Protein AF-0000000081778934 (afdb_homodimer)

Nearest PDB structures (foldseek):
  2a2m-assembly1_A  TM=8.795E-01  e=1.370E-12  Bacteroides thetaiotaomicron VPI-5482
  2qcx-assembly1_B  TM=8.584E-01  e=4.019E-07  Bacillus subtilis
  2gm7-assembly1_C  TM=8.049E-01  e=5.852E-07  Pyrobaculum aerophilum str. IM2
  1rtw-assembly1_D  TM=8.049E-01  e=3.652E-05  Pyrococcus furiosus DSM 3638
  1we1-assembly4_D  TM=6.202E-01  e=5.065E-03  Synechocystis sp. PCC 6803

pLDDT: mean 89.38, std 15.48, range [19.64, 98.81]

Secondary structure (DSSP, 8-state):
-------TT----TTSHHHHHHHS-HHHHHHHHHTPSPPPEEEE-GGG-EEEE-HHHHHHHTTHHHHHHHHTSHHHHHHHHT---HHHHHHHHHHHHHHHHHHHHHHHHHHHH--SHHHHHHHHHHHHHHHHHHHHHHHHTTBS-GGGB---HHHHHHHHHHHHHHHHS-HHHHHHHHTHHHHHHHHHHHHTGGG--TT-TTHHHHHHTTT-THHHHHHHHHHTTTTT--HHHHHHHHHHHHHHHHHHHHHTTT---/-------TT----TTSHHHHHHHS-HHHHHHHHHTPSPPPEEEE-GGG-EEEE-HHHHHHHTTHHHHHHHHTSHHHHHHHHT---HHHHHHHHHHHHHHHHHHHHHHHHHHHH--SHHHHHHHHHHHHHHHHHHHHHHHHTTBS-GGGB---HHHHHHHHHHHHHHHHS-HHHHHHHHTHHHHHHHHHHHHTGGG--TT-TTHHHHHHTTT--SHHHHHHHHHTTTTT--HHHHHHHHHHHHHHHHHHHHHTTT---

Sequence (514 aa):
MSVWQKGLKNIRSPRSTAAMLEHLPQTVIDRLAAKHPAKLTKVPVADGRYEEKELSEWLWESSQVQAQLALHTKFIQGIKSGLLDPTDYGGYTVQDAVYCSNATTYYGIAEDKSQDEIMKAFIQSRVKSYTSYTKVMFKQWHIRDPSGVAMGAAAASYSAFEKGVAENCEPIYLLIAMLPCEKLWEWLAEQIQSGISETNVYSFWITDNLGGSSKLAHFIDAYADEYGVDLQKAKDIYHGAMQGEVNFFASATAEVPMSVWQKGLKNIRSPRSTAAMLEHLPQTVIDRLAAKHPAKLTKVPVADGRYEEKELSEWLWESSQVQAQLALHTKFIQGIKSGLLDPTDYGGYTVQDAVYCSNATTYYGIAEDKSQDEIMKAFIQSRVKSYTSYTKVMFKQWHIRDPSGVAMGAAAASYSAFEKGVAENCEPIYLLIAMLPCEKLWEWLAEQIQSGISETNVYSFWITDNLGGSSKLAHFIDAYADEYGVDLQKAKDIYHGAMQGEVNFFASATAEVP

Structure (mmCIF, N/CA/C/O backbone):
data_AF-0000000081778934-model_v1
#
loop_
_entity.id
_entity.type
_entity.pdbx_description
1 polymer 'Uncharacterized protein LOC110980809'
#
loop_
_atom_site.group_PDB
_atom_site.id
_atom_site.type_symbol
_atom_site.label_atom_id
_atom_site.label_alt_id
_atom_site.label_comp_id
_atom_site.label_asym_id
_atom_site.label_entity_id
_atom_site.label_seq_id
_atom_site.pdbx_PDB_ins_code
_atom_site.Cartn_x
_atom_site.Cartn_y
_atom_site.Cartn_z
_atom_site.occupancy
_atom_site.B_iso_or_equiv
_atom_site.auth_seq_id
_atom_site.auth_comp_id
_atom_site.auth_asym_id
_atom_site.auth_atom_id
_atom_site.pdbx_PDB_model_num
ATOM 1 N N . MET A 1 1 ? 27.141 -12.883 14.734 1 19.64 1 MET A N 1
ATOM 2 C CA . MET A 1 1 ? 26.328 -13.164 13.562 1 19.64 1 MET A CA 1
ATOM 3 C C . MET A 1 1 ? 24.875 -12.734 13.797 1 19.64 1 MET A C 1
ATOM 5 O O . MET A 1 1 ? 24.234 -13.211 14.734 1 19.64 1 MET A O 1
ATOM 9 N N . SER A 1 2 ? 24.562 -11.461 13.641 1 20.67 2 SER A N 1
ATOM 10 C CA . SER A 1 2 ? 23.422 -10.68 14.117 1 20.67 2 SER A CA 1
ATOM 11 C C . SER A 1 2 ? 22.109 -11.211 13.562 1 20.67 2 SER A C 1
ATOM 13 O O . SER A 1 2 ? 21.953 -11.359 12.344 1 20.67 2 SER A O 1
ATOM 15 N N . VAL A 1 3 ? 21.578 -12.164 14.281 1 23.47 3 VAL A N 1
ATOM 16 C CA . VAL A 1 3 ? 20.266 -12.773 14.055 1 23.47 3 VAL A CA 1
ATOM 17 C C . VAL A 1 3 ? 19.25 -11.695 13.672 1 23.47 3 VAL A C 1
ATOM 19 O O . VAL A 1 3 ? 18.984 -10.773 14.445 1 23.47 3 VAL A O 1
ATOM 22 N N . TRP A 1 4 ? 19.219 -11.281 12.43 1 27.34 4 TRP A N 1
ATOM 23 C CA . TRP A 1 4 ? 18.188 -10.422 11.859 1 27.34 4 TRP A CA 1
ATOM 24 C C . TRP A 1 4 ? 16.828 -10.727 12.492 1 27.34 4 TRP A C 1
ATOM 26 O O . TRP A 1 4 ? 16.422 -11.883 12.562 1 27.34 4 TRP A O 1
ATOM 36 N N . GLN A 1 5 ? 16.562 -10.125 13.594 1 28.59 5 GLN A N 1
ATOM 37 C CA . GLN A 1 5 ? 15.312 -10.266 14.336 1 28.59 5 GLN A CA 1
ATOM 38 C C . GLN A 1 5 ? 14.164 -10.641 13.414 1 28.59 5 GLN A C 1
ATOM 40 O O . GLN A 1 5 ? 13.945 -10 12.383 1 28.59 5 GLN A O 1
ATOM 45 N N . LYS A 1 6 ? 13.883 -11.812 13.367 1 32.91 6 LYS A N 1
ATOM 46 C CA . LYS A 1 6 ? 12.789 -12.547 12.734 1 32.91 6 LYS A CA 1
ATOM 47 C C . LYS A 1 6 ? 11.484 -11.766 12.812 1 32.91 6 LYS A C 1
ATOM 49 O O . LYS A 1 6 ? 10.625 -12.062 13.648 1 32.91 6 LYS A O 1
ATOM 54 N N . GLY A 1 7 ? 11.445 -10.398 12.773 1 33.25 7 GLY A N 1
ATOM 55 C CA . GLY A 1 7 ? 10.133 -9.766 12.852 1 33.25 7 GLY A CA 1
ATOM 56 C C . GLY A 1 7 ? 9.102 -10.422 11.961 1 33.25 7 GLY A C 1
ATOM 57 O O . GLY A 1 7 ? 9.422 -11.344 11.195 1 33.25 7 GLY A O 1
ATOM 58 N N . LEU A 1 8 ? 7.781 -10.078 12.047 1 39.47 8 LEU A N 1
ATOM 59 C CA . LEU A 1 8 ? 6.602 -10.438 11.266 1 39.47 8 LEU A CA 1
ATOM 60 C C . LEU A 1 8 ? 6.93 -10.492 9.781 1 39.47 8 LEU A C 1
ATOM 62 O O . LEU A 1 8 ? 6.055 -10.781 8.961 1 39.47 8 LEU A O 1
ATOM 66 N N . LYS A 1 9 ? 8.141 -10.188 9.453 1 43.22 9 LYS A N 1
ATOM 67 C CA . LYS A 1 9 ? 8.578 -10.016 8.07 1 43.22 9 LYS A CA 1
ATOM 68 C C . LYS A 1 9 ? 8.812 -11.359 7.395 1 43.22 9 LYS A C 1
ATOM 70 O O . LYS A 1 9 ? 9.055 -11.422 6.188 1 43.22 9 LYS A O 1
ATOM 75 N N . ASN A 1 10 ? 9.047 -12.406 8.25 1 41.72 10 ASN A N 1
ATOM 76 C CA . ASN A 1 10 ? 9.266 -13.633 7.48 1 41.72 10 ASN A CA 1
ATOM 77 C C . ASN A 1 10 ? 7.949 -14.219 6.98 1 41.72 10 ASN A C 1
ATOM 79 O O . ASN A 1 10 ? 7.461 -15.211 7.516 1 41.72 10 ASN A O 1
ATOM 83 N N . ILE A 1 11 ? 7.023 -13.352 6.48 1 50.69 11 ILE A N 1
ATOM 84 C CA . ILE A 1 11 ? 5.789 -13.883 5.914 1 50.69 11 ILE A CA 1
ATOM 85 C C . ILE A 1 11 ? 6.113 -14.766 4.707 1 50.69 11 ILE A C 1
ATOM 87 O O . ILE A 1 11 ? 6.695 -14.297 3.729 1 50.69 11 ILE A O 1
ATOM 91 N N . ARG A 1 12 ? 6.047 -16.047 5 1 55.88 12 ARG A N 1
ATOM 92 C CA . ARG A 1 12 ? 6.309 -16.953 3.895 1 55.88 12 ARG A CA 1
ATOM 93 C C . ARG A 1 12 ? 5.188 -16.922 2.865 1 55.88 12 ARG A C 1
ATOM 95 O O . ARG A 1 12 ? 4.02 -17.141 3.197 1 55.88 12 ARG A O 1
ATOM 102 N N . SER A 1 13 ? 5.531 -16.391 1.753 1 68.56 13 SER A N 1
ATOM 103 C CA . SER A 1 13 ? 4.617 -16.438 0.618 1 68.56 13 SER A CA 1
ATOM 104 C C . SER A 1 13 ? 4.012 -17.828 0.462 1 68.56 13 SER A C 1
ATOM 106 O O . SER A 1 13 ? 4.703 -18.844 0.637 1 68.56 13 SER A O 1
ATOM 108 N N . PRO A 1 14 ? 2.617 -17.906 0.569 1 70.69 14 PRO A N 1
ATOM 109 C CA . PRO A 1 14 ? 2.035 -19.219 0.3 1 70.69 14 PRO A CA 1
ATOM 110 C C . PRO A 1 14 ? 2.625 -19.891 -0.941 1 70.69 14 PRO A C 1
ATOM 112 O O . PRO A 1 14 ? 2.416 -21.078 -1.166 1 70.69 14 PRO A O 1
ATOM 115 N N . ARG A 1 15 ? 3.451 -19.078 -1.576 1 67.56 15 ARG A N 1
ATOM 116 C CA . ARG A 1 15 ? 4.109 -19.516 -2.803 1 67.56 15 ARG A CA 1
ATOM 117 C C . ARG A 1 15 ? 5.426 -20.219 -2.494 1 67.56 15 ARG A C 1
ATOM 119 O O . ARG A 1 15 ? 6.008 -20.875 -3.365 1 67.56 15 ARG A O 1
ATOM 126 N N . SER A 1 16 ? 5.719 -20.141 -1.111 1 67.31 16 SER A N 1
ATOM 127 C CA . SER A 1 16 ? 6.98 -20.75 -0.708 1 67.31 16 SER A CA 1
ATOM 128 C C . SER A 1 16 ? 6.785 -22.203 -0.308 1 67.31 16 SER A C 1
ATOM 130 O O . SER A 1 16 ? 5.715 -22.578 0.172 1 67.31 16 SER A O 1
ATOM 132 N N . THR A 1 17 ? 7.82 -22.969 -0.478 1 62.84 17 THR A N 1
ATOM 133 C CA . THR A 1 17 ? 7.809 -24.375 -0.1 1 62.84 17 THR A CA 1
ATOM 134 C C . THR A 1 17 ? 7.562 -24.531 1.397 1 62.84 17 THR A C 1
ATOM 136 O O . THR A 1 17 ? 6.812 -25.422 1.819 1 62.84 17 THR A O 1
ATOM 139 N N . ALA A 1 18 ? 8.125 -23.594 2.121 1 63.56 18 ALA A N 1
ATOM 140 C CA . ALA A 1 18 ? 8.008 -23.688 3.574 1 63.56 18 ALA A CA 1
ATOM 141 C C . ALA A 1 18 ? 6.559 -23.516 4.023 1 63.56 18 ALA A C 1
ATOM 143 O O . ALA A 1 18 ? 6.074 -24.25 4.879 1 63.56 18 ALA A O 1
ATOM 144 N N . ALA A 1 19 ? 5.832 -22.688 3.428 1 66.88 19 ALA A N 1
ATOM 145 C CA . ALA A 1 19 ? 4.441 -22.438 3.801 1 66.88 19 ALA A CA 1
ATOM 146 C C . ALA A 1 19 ? 3.549 -23.609 3.438 1 66.88 19 ALA A C 1
ATOM 148 O O . ALA A 1 19 ? 2.643 -23.969 4.191 1 66.88 19 ALA A O 1
ATOM 149 N N . MET A 1 20 ? 3.861 -24.203 2.312 1 66.31 20 MET A N 1
ATOM 150 C CA . MET A 1 20 ? 3.062 -25.328 1.854 1 66.31 20 MET A CA 1
ATOM 151 C C . MET A 1 20 ? 3.279 -26.547 2.75 1 66.31 20 MET A C 1
ATOM 153 O O . MET A 1 20 ? 2.326 -27.25 3.1 1 66.31 20 MET A O 1
ATOM 157 N N . LEU A 1 21 ? 4.465 -26.766 3.119 1 67 21 LEU A N 1
ATOM 158 C CA . LEU A 1 21 ? 4.789 -27.938 3.92 1 67 21 LEU A C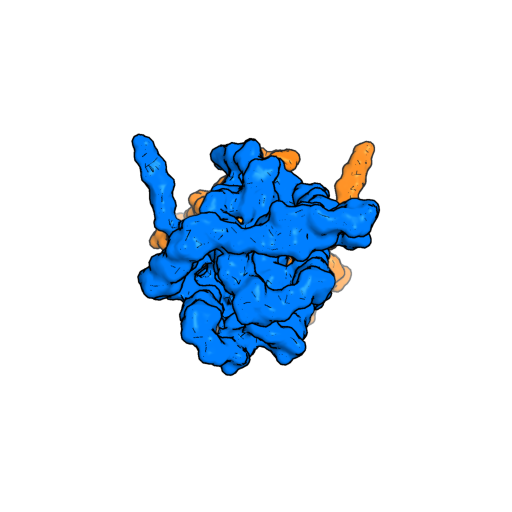A 1
ATOM 159 C C . LEU A 1 21 ? 4.18 -27.844 5.312 1 67 21 LEU A C 1
ATOM 161 O O . LEU A 1 21 ? 3.805 -28.844 5.91 1 67 21 LEU A O 1
ATOM 165 N N . GLU A 1 22 ? 4.105 -26.688 5.707 1 73.44 22 GLU A N 1
ATOM 166 C CA . GLU A 1 22 ? 3.602 -26.469 7.059 1 73.44 22 GLU A CA 1
ATOM 167 C C . GLU A 1 22 ? 2.191 -27.016 7.227 1 73.44 22 GLU A C 1
ATOM 169 O O . GLU A 1 22 ? 1.841 -27.531 8.289 1 73.44 22 GLU A O 1
ATOM 174 N N . HIS A 1 23 ? 1.445 -27.188 6.145 1 77.25 23 HIS A N 1
ATOM 175 C CA . HIS A 1 23 ? 0.037 -27.531 6.293 1 77.25 23 HIS A CA 1
ATOM 176 C C . HIS A 1 23 ? -0.268 -28.875 5.637 1 77.25 23 HIS A C 1
ATOM 178 O O . HIS A 1 23 ? -1.392 -29.375 5.73 1 77.25 23 HIS A O 1
ATOM 184 N N . LEU A 1 24 ? 0.723 -29.469 5.047 1 83.06 24 LEU A N 1
ATOM 185 C CA . LEU A 1 24 ? 0.505 -30.734 4.359 1 83.06 24 LEU A CA 1
ATOM 186 C C . LEU A 1 24 ? 0.548 -31.891 5.34 1 83.06 24 LEU A C 1
ATOM 188 O O . LEU A 1 24 ? 1.504 -32.031 6.109 1 83.06 24 LEU A O 1
ATOM 192 N N . PRO A 1 25 ? -0.487 -32.75 5.316 1 85.88 25 PRO A N 1
ATOM 193 C CA . PRO A 1 25 ? -0.417 -33.938 6.168 1 85.88 25 PRO A CA 1
ATOM 194 C C . PRO A 1 25 ? 0.765 -34.844 5.824 1 85.88 25 PRO A C 1
ATOM 196 O O . PRO A 1 25 ? 1.116 -35 4.648 1 85.88 25 PRO A O 1
ATOM 199 N N . GLN A 1 26 ? 1.273 -35.5 6.828 1 87.62 26 GLN A N 1
ATOM 200 C CA . GLN A 1 26 ? 2.432 -36.375 6.652 1 87.62 26 GLN A CA 1
ATOM 201 C C . GLN A 1 26 ? 2.133 -37.5 5.664 1 87.62 26 GLN A C 1
ATOM 203 O O . GLN A 1 26 ? 3.01 -37.906 4.902 1 87.62 26 GLN A O 1
ATOM 208 N N . THR A 1 27 ? 0.938 -37.938 5.621 1 87.12 27 THR A N 1
ATOM 209 C CA . THR A 1 27 ? 0.551 -39 4.707 1 87.12 27 THR A CA 1
ATOM 210 C C . THR A 1 27 ? 0.722 -38.562 3.256 1 87.12 27 THR A C 1
ATOM 212 O O . THR A 1 27 ? 1.157 -39.344 2.41 1 87.12 27 THR A O 1
ATOM 215 N N . VAL A 1 28 ? 0.347 -37.344 2.996 1 86.44 28 VAL A N 1
ATOM 216 C CA . VAL A 1 28 ? 0.487 -36.812 1.646 1 86.44 28 VAL A CA 1
ATOM 217 C C . VAL A 1 28 ? 1.967 -36.625 1.311 1 86.44 28 VAL A C 1
ATOM 219 O O . VAL A 1 28 ? 2.406 -36.969 0.212 1 86.44 28 VAL A O 1
ATOM 222 N N . ILE A 1 29 ? 2.709 -36.125 2.277 1 84.56 29 ILE A N 1
ATOM 223 C CA . ILE A 1 29 ? 4.145 -35.938 2.098 1 84.56 29 ILE A CA 1
ATOM 224 C C . ILE A 1 29 ? 4.793 -37.281 1.768 1 84.56 29 ILE A C 1
ATOM 226 O O . ILE A 1 29 ? 5.566 -37.375 0.812 1 84.56 29 ILE A O 1
ATOM 230 N N . ASP A 1 30 ? 4.418 -38.281 2.467 1 87.38 30 ASP A N 1
ATOM 231 C CA . ASP A 1 30 ? 4.977 -39.594 2.277 1 87.38 30 ASP A CA 1
ATOM 232 C C . ASP A 1 30 ? 4.594 -40.156 0.911 1 87.38 30 ASP A C 1
ATOM 234 O O . ASP A 1 30 ? 5.422 -40.781 0.231 1 87.38 30 ASP A O 1
ATOM 238 N N . ARG A 1 31 ? 3.42 -39.969 0.539 1 85.12 31 ARG A N 1
ATOM 239 C CA . ARG A 1 31 ? 2.957 -40.5 -0.745 1 85.12 31 ARG A CA 1
ATOM 240 C C . ARG A 1 31 ? 3.658 -39.781 -1.903 1 85.12 31 ARG A C 1
ATOM 242 O O . ARG A 1 31 ? 4.004 -40.406 -2.902 1 85.12 31 ARG A O 1
ATOM 249 N N . LEU A 1 32 ? 3.809 -38.5 -1.735 1 83.81 32 LEU A N 1
ATOM 250 C CA . LEU A 1 32 ? 4.523 -37.75 -2.764 1 83.81 32 LEU A CA 1
ATOM 251 C C . LEU A 1 32 ? 5.977 -38.219 -2.855 1 83.81 32 LEU A C 1
ATOM 253 O O . LEU A 1 32 ? 6.523 -38.344 -3.953 1 83.81 32 LEU A O 1
ATOM 257 N N . ALA A 1 33 ? 6.562 -38.406 -1.706 1 82.44 33 ALA A N 1
ATOM 258 C CA . ALA A 1 33 ? 7.941 -38.906 -1.673 1 82.44 33 ALA A CA 1
ATOM 259 C C . ALA A 1 33 ? 8.055 -40.25 -2.34 1 82.44 33 ALA A C 1
ATOM 261 O O . ALA A 1 33 ? 9.023 -40.531 -3.055 1 82.44 33 ALA A O 1
ATOM 262 N N . ALA A 1 34 ? 7.047 -41.062 -2.166 1 83.06 34 ALA A N 1
ATOM 263 C CA . ALA A 1 34 ? 7.047 -42.406 -2.719 1 83.06 34 ALA A CA 1
ATOM 264 C C . ALA A 1 34 ? 6.902 -42.375 -4.238 1 83.06 34 ALA A C 1
ATOM 266 O O . ALA A 1 34 ? 7.293 -43.312 -4.926 1 83.06 34 ALA A O 1
ATOM 267 N N . LYS A 1 35 ? 6.414 -41.406 -4.676 1 81.88 35 LYS A N 1
ATOM 268 C CA . LYS A 1 35 ? 6.195 -41.281 -6.113 1 81.88 35 LYS A CA 1
ATOM 269 C C . LYS A 1 35 ? 7.367 -40.594 -6.793 1 81.88 35 LYS A C 1
ATOM 271 O O . LYS A 1 35 ? 7.336 -40.344 -8 1 81.88 35 LYS A O 1
ATOM 276 N N . HIS A 1 36 ? 8.422 -40.344 -5.961 1 78.06 36 HIS A N 1
ATOM 277 C CA . HIS A 1 36 ? 9.594 -39.688 -6.535 1 78.06 36 HIS A CA 1
ATOM 278 C C . HIS A 1 36 ? 10.656 -40.719 -6.926 1 78.06 36 HIS A C 1
ATOM 280 O O . HIS A 1 36 ? 10.977 -41.625 -6.145 1 78.06 36 HIS A O 1
ATOM 286 N N . PRO A 1 37 ? 11.188 -40.688 -8.227 1 78.31 37 PRO A N 1
ATOM 287 C CA . PRO A 1 37 ? 10.93 -39.625 -9.227 1 78.31 37 PRO A CA 1
ATOM 288 C C . PRO A 1 37 ? 9.578 -39.812 -9.93 1 78.31 37 PRO A C 1
ATOM 290 O O . PRO A 1 37 ? 9.062 -40.938 -10.008 1 78.31 37 PRO A O 1
ATOM 293 N N . ALA A 1 38 ? 9.008 -38.75 -10.312 1 75.5 38 ALA A N 1
ATOM 294 C CA . ALA A 1 38 ? 7.672 -38.75 -10.906 1 75.5 38 ALA A CA 1
ATOM 295 C C . ALA A 1 38 ? 7.676 -39.438 -12.258 1 75.5 38 ALA A C 1
ATOM 297 O O . ALA A 1 38 ? 8.719 -39.562 -12.906 1 75.5 38 ALA A O 1
ATOM 298 N N . LYS A 1 39 ? 6.516 -40.031 -12.523 1 77.81 39 LYS A N 1
ATOM 299 C CA . LYS A 1 39 ? 6.32 -40.656 -13.828 1 77.81 39 LYS A CA 1
ATOM 300 C C . LYS A 1 39 ? 6.457 -39.625 -14.953 1 77.81 39 LYS A C 1
ATOM 302 O O . LYS A 1 39 ? 5.953 -38.5 -14.836 1 77.81 39 LYS A O 1
ATOM 307 N N . LEU A 1 40 ? 7.207 -39.969 -15.914 1 86.25 40 LEU A N 1
ATOM 308 C CA . LEU A 1 40 ? 7.379 -39.125 -17.078 1 86.25 40 LEU A CA 1
ATOM 309 C C . LEU A 1 40 ? 6.16 -39.188 -17.984 1 86.25 40 LEU A C 1
ATOM 311 O O . LEU A 1 40 ? 5.508 -40.219 -18.078 1 86.25 40 LEU A O 1
ATOM 315 N N . THR A 1 41 ? 5.809 -38.125 -18.547 1 88.69 41 THR A N 1
ATOM 316 C CA . THR A 1 41 ? 4.688 -38 -19.469 1 88.69 41 THR A CA 1
ATOM 317 C C . THR A 1 41 ? 5.184 -37.875 -20.906 1 88.69 41 THR A C 1
ATOM 319 O O . THR A 1 41 ? 6.18 -37.188 -21.156 1 88.69 41 THR A O 1
ATOM 322 N N . LYS A 1 42 ? 4.586 -38.688 -21.766 1 91.06 42 LYS A N 1
ATOM 323 C CA . LYS A 1 42 ? 4.883 -38.5 -23.188 1 91.06 42 LYS A CA 1
ATOM 324 C C . LYS A 1 42 ? 4.277 -37.188 -23.703 1 91.06 42 LYS A C 1
ATOM 326 O O . LYS A 1 42 ? 3.059 -37.094 -23.828 1 91.06 42 LYS A O 1
ATOM 331 N N . VAL A 1 43 ? 5.152 -36.219 -23.953 1 92.19 43 VAL A N 1
ATOM 332 C CA . VAL A 1 43 ? 4.672 -34.875 -24.344 1 92.19 43 VAL A CA 1
ATOM 333 C C . VAL A 1 43 ? 5.102 -34.562 -25.781 1 92.19 43 VAL A C 1
ATOM 335 O O . VAL A 1 43 ? 6.168 -35 -26.219 1 92.19 43 VAL A O 1
ATOM 338 N N . PRO A 1 44 ? 4.254 -33.875 -26.5 1 90.88 44 PRO A N 1
ATOM 339 C CA . PRO A 1 44 ? 4.645 -33.469 -27.859 1 90.88 44 PRO A CA 1
ATOM 340 C C . PRO A 1 44 ? 5.727 -32.406 -27.859 1 90.88 44 PRO A C 1
ATOM 342 O O . PRO A 1 44 ? 5.707 -31.5 -27.031 1 90.88 44 PRO A O 1
ATOM 345 N N . VAL A 1 45 ? 6.684 -32.562 -28.719 1 85.5 45 VAL A N 1
ATOM 346 C CA . VAL A 1 45 ? 7.719 -31.562 -28.906 1 85.5 45 VAL A CA 1
ATOM 347 C C . VAL A 1 45 ? 7.727 -31.109 -30.359 1 85.5 45 VAL A C 1
ATOM 349 O O . VAL A 1 45 ? 6.789 -31.375 -31.109 1 85.5 45 VAL A O 1
ATOM 352 N N . ALA A 1 46 ? 8.711 -30.328 -30.75 1 83 46 ALA A N 1
ATOM 353 C CA . ALA A 1 46 ? 8.75 -29.781 -32.125 1 83 46 ALA A CA 1
ATOM 354 C C . ALA A 1 46 ? 8.797 -30.891 -33.156 1 83 46 ALA A C 1
ATOM 356 O O . ALA A 1 46 ? 9.258 -32 -32.844 1 83 46 ALA A O 1
ATOM 357 N N . ASP A 1 47 ? 8.273 -30.688 -34.375 1 83.81 47 ASP A N 1
ATOM 358 C CA . ASP A 1 47 ? 8.383 -31.5 -35.594 1 83.81 47 ASP A CA 1
ATOM 359 C C . ASP A 1 47 ? 7.594 -32.781 -35.438 1 83.81 47 ASP A C 1
ATOM 361 O O . ASP A 1 47 ? 7.988 -33.844 -36 1 83.81 47 ASP A O 1
ATOM 365 N N . GLY A 1 48 ? 6.621 -32.781 -34.531 1 82.19 48 GLY A N 1
ATOM 366 C CA . GLY A 1 48 ? 5.742 -33.938 -34.406 1 82.19 48 GLY A CA 1
ATOM 367 C C . GLY A 1 48 ? 6.332 -35.031 -33.562 1 82.19 48 GLY A C 1
ATOM 368 O O . GLY A 1 48 ? 5.781 -36.156 -33.5 1 82.19 48 GLY A O 1
ATOM 369 N N . ARG A 1 49 ? 7.441 -34.719 -32.938 1 87.94 49 ARG A N 1
ATOM 370 C CA . ARG A 1 49 ? 8.086 -35.719 -32.094 1 87.94 49 ARG A CA 1
ATOM 371 C C . ARG A 1 49 ? 7.547 -35.656 -30.656 1 87.94 49 ARG A C 1
ATOM 373 O O . ARG A 1 49 ? 6.871 -34.688 -30.297 1 87.94 49 ARG A O 1
ATOM 380 N N . TYR A 1 50 ? 7.684 -36.781 -29.922 1 91.69 50 TYR A N 1
ATOM 381 C CA . TYR A 1 50 ? 7.309 -36.875 -28.5 1 91.69 50 TYR A CA 1
ATOM 382 C C . TYR A 1 50 ? 8.523 -37.156 -27.641 1 91.69 50 TYR A C 1
ATOM 384 O O . TYR A 1 50 ? 9.492 -37.781 -28.094 1 91.69 50 TYR A O 1
ATOM 392 N N . GLU A 1 51 ? 8.562 -36.656 -26.484 1 91 51 GLU A N 1
ATOM 393 C CA . GLU A 1 51 ? 9.594 -36.906 -25.484 1 91 51 GLU A CA 1
ATOM 394 C C . GLU A 1 51 ? 8.984 -37.219 -24.1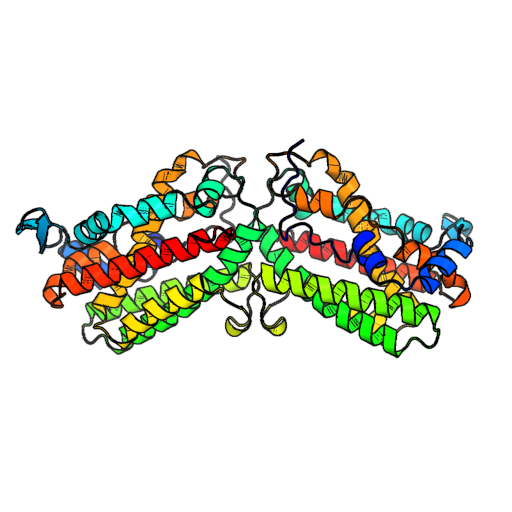25 1 91 51 GLU A C 1
ATOM 396 O O . GLU A 1 51 ? 7.844 -36.812 -23.844 1 91 51 GLU A O 1
ATOM 401 N N . GLU A 1 52 ? 9.742 -37.969 -23.422 1 91.5 52 GLU A N 1
ATOM 402 C CA . GLU A 1 52 ? 9.328 -38.219 -22.047 1 91.5 52 GLU A CA 1
ATOM 403 C C . GLU A 1 52 ? 9.891 -37.188 -21.094 1 91.5 52 GLU A C 1
ATOM 405 O O . GLU A 1 52 ? 11.109 -37 -21.016 1 91.5 52 GLU A O 1
ATOM 410 N N . LYS A 1 53 ? 8.977 -36.5 -20.438 1 92.06 53 LYS A N 1
ATOM 411 C CA . LYS A 1 53 ? 9.336 -35.406 -19.516 1 92.06 53 LYS A CA 1
ATOM 412 C C . LYS A 1 53 ? 8.305 -35.281 -18.406 1 92.06 53 LYS A C 1
ATOM 414 O O . LYS A 1 53 ? 7.164 -35.719 -18.562 1 92.06 53 LYS A O 1
ATOM 419 N N . GLU A 1 54 ? 8.789 -34.688 -17.328 1 92.56 54 GLU A N 1
ATOM 420 C CA . GLU A 1 54 ? 7.801 -34.281 -16.344 1 92.56 54 GLU A CA 1
ATOM 421 C C . GLU A 1 54 ? 6.824 -33.25 -16.906 1 92.56 54 GLU A C 1
ATOM 423 O O . GLU A 1 54 ? 7.23 -32.344 -17.625 1 92.56 54 GLU A O 1
ATOM 428 N N . LEU A 1 55 ? 5.551 -33.438 -16.609 1 94.81 55 LEU A N 1
ATOM 429 C CA . LEU A 1 55 ? 4.535 -32.562 -17.156 1 94.81 55 LEU A CA 1
ATOM 430 C C . LEU A 1 55 ? 4.828 -31.109 -16.766 1 94.81 55 LEU A C 1
ATOM 432 O O . LEU A 1 55 ? 4.75 -30.203 -17.609 1 94.81 55 LEU A O 1
ATOM 436 N N . SER A 1 56 ? 5.188 -30.859 -15.469 1 94.94 56 SER A N 1
ATOM 437 C CA . SER A 1 56 ? 5.457 -29.516 -14.984 1 94.94 56 SER A CA 1
ATOM 438 C C . SER A 1 56 ? 6.621 -28.875 -15.742 1 94.94 56 SER A C 1
ATOM 440 O O . SER A 1 56 ? 6.602 -27.688 -16.031 1 94.94 56 SER A O 1
ATOM 442 N N . GLU A 1 57 ? 7.633 -29.641 -16.062 1 93.94 57 GLU A N 1
ATOM 443 C CA . GLU A 1 57 ? 8.773 -29.141 -16.812 1 93.94 57 GLU A CA 1
ATOM 444 C C . GLU A 1 57 ? 8.383 -28.812 -18.25 1 93.94 57 GLU A C 1
ATOM 446 O O . GLU A 1 57 ? 8.828 -27.797 -18.797 1 93.94 57 GLU A O 1
ATOM 451 N N . TRP A 1 58 ? 7.602 -29.734 -18.812 1 95.56 58 TRP A N 1
ATOM 452 C CA . TRP A 1 58 ? 7.129 -29.484 -20.172 1 95.56 58 TRP A CA 1
ATOM 453 C C . TRP A 1 58 ? 6.312 -28.203 -20.234 1 95.56 58 TRP A C 1
ATOM 455 O O . TRP A 1 58 ? 6.477 -27.391 -21.156 1 95.56 58 TRP A O 1
ATOM 465 N N . LEU A 1 59 ? 5.406 -28.016 -19.312 1 96.69 59 LEU A N 1
ATOM 466 C CA . LEU A 1 59 ? 4.602 -26.797 -19.234 1 96.69 59 LEU A CA 1
ATOM 467 C C . LEU A 1 59 ? 5.484 -25.562 -19.062 1 96.69 59 LEU A C 1
ATOM 469 O O . LEU A 1 59 ? 5.277 -24.547 -19.734 1 96.69 59 LEU A O 1
ATOM 473 N N . TRP A 1 60 ? 6.504 -25.641 -18.203 1 96.62 60 TRP A N 1
ATOM 474 C CA . TRP A 1 60 ? 7.438 -24.547 -17.969 1 96.62 60 TRP A CA 1
ATOM 475 C C . TRP A 1 60 ? 8.195 -24.188 -19.234 1 96.62 60 TRP A C 1
ATOM 477 O O . TRP A 1 60 ? 8.25 -23.016 -19.625 1 96.62 60 TRP A O 1
ATOM 487 N N . GLU A 1 61 ? 8.695 -25.141 -19.922 1 95.94 61 GLU A N 1
ATOM 488 C CA . GLU A 1 61 ? 9.469 -24.922 -21.141 1 95.94 61 GLU A CA 1
ATO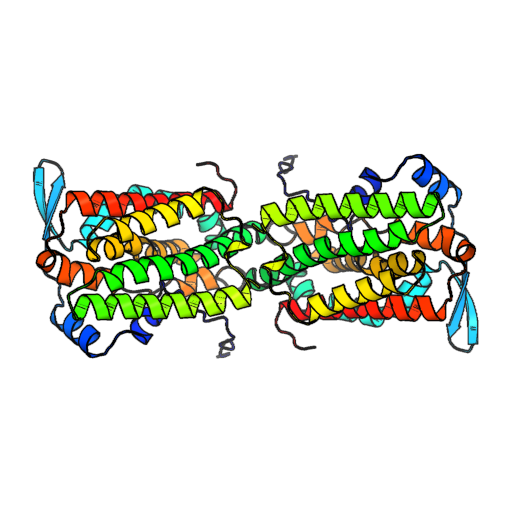M 489 C C . GLU A 1 61 ? 8.609 -24.312 -22.25 1 95.94 61 GLU A C 1
ATOM 491 O O . GLU A 1 61 ? 9.109 -23.562 -23.078 1 95.94 61 GLU A O 1
ATOM 496 N N . SER A 1 62 ? 7.363 -24.641 -22.203 1 95.25 62 SER A N 1
ATOM 497 C CA . SER A 1 62 ? 6.453 -24.172 -23.234 1 95.25 62 SER A CA 1
ATOM 498 C C . SER A 1 62 ? 6.082 -22.719 -23.031 1 95.25 62 SER A C 1
ATOM 500 O O . SER A 1 62 ? 5.426 -22.094 -23.875 1 95.25 62 SER A O 1
ATOM 502 N N . SER A 1 63 ? 6.441 -22.094 -21.906 1 97.31 63 SER A N 1
ATOM 503 C CA . SER A 1 63 ? 6.012 -20.75 -21.594 1 97.31 63 SER A CA 1
ATOM 504 C C . SER A 1 63 ? 7.203 -19.859 -21.234 1 97.31 63 SER A C 1
ATOM 506 O O . SER A 1 63 ? 7.094 -18.969 -20.391 1 97.31 63 SER A O 1
ATOM 508 N N . GLN A 1 64 ? 8.352 -20.109 -21.891 1 97.75 64 GLN A N 1
ATOM 509 C CA . GLN A 1 64 ? 9.578 -19.375 -21.594 1 97.75 64 GLN A CA 1
ATOM 510 C C . GLN A 1 64 ? 9.477 -17.922 -22.062 1 97.75 64 GLN A C 1
ATOM 512 O O . GLN A 1 64 ? 10.07 -17.031 -21.453 1 97.75 64 GLN A O 1
ATOM 517 N N . VAL A 1 65 ? 8.711 -17.703 -23.125 1 98.31 65 VAL A N 1
ATOM 518 C CA . VAL A 1 65 ? 8.5 -16.344 -23.594 1 98.31 65 VAL A CA 1
ATOM 519 C C . VAL A 1 65 ? 7.855 -15.508 -22.484 1 98.31 65 VAL A C 1
ATOM 521 O O . VAL A 1 65 ? 8.312 -14.406 -22.188 1 98.31 65 VAL A O 1
ATOM 524 N N . GLN A 1 66 ? 6.77 -16.031 -21.875 1 98.62 66 GLN A N 1
ATOM 525 C CA . GLN A 1 66 ? 6.086 -15.344 -20.781 1 98.62 66 GLN A CA 1
ATOM 526 C C . GLN A 1 66 ? 7.02 -15.141 -19.594 1 98.62 66 GLN A C 1
ATOM 528 O O . GLN A 1 66 ? 6.984 -14.094 -18.938 1 98.62 66 GLN A O 1
ATOM 533 N N . ALA A 1 67 ? 7.871 -16.172 -19.297 1 98.56 67 ALA A N 1
ATOM 534 C CA . ALA A 1 67 ? 8.828 -16.031 -18.203 1 98.56 67 ALA A CA 1
ATOM 535 C C . ALA A 1 67 ? 9.758 -14.844 -18.438 1 98.56 67 ALA A C 1
ATOM 537 O O . ALA A 1 67 ? 9.977 -14.031 -17.531 1 98.56 67 ALA A O 1
ATOM 538 N N . GLN A 1 68 ? 10.234 -14.75 -19.672 1 98.75 68 GLN A N 1
ATOM 539 C CA . GLN A 1 68 ? 11.141 -13.656 -20.016 1 98.75 68 GLN A CA 1
ATOM 540 C C . GLN A 1 68 ? 10.422 -12.312 -19.984 1 98.75 68 GLN A C 1
ATOM 542 O O . GLN A 1 68 ? 10.984 -11.312 -19.516 1 98.75 68 GLN A O 1
ATOM 547 N N . LEU A 1 69 ? 9.195 -12.289 -20.484 1 98.5 69 LEU A N 1
ATOM 548 C CA . LEU A 1 69 ? 8.414 -11.055 -20.422 1 98.5 69 LEU A CA 1
ATOM 549 C C . LEU A 1 69 ? 8.219 -10.602 -18.984 1 98.5 69 LEU A C 1
ATOM 551 O O . LEU A 1 69 ? 8.375 -9.414 -18.672 1 98.5 69 LEU A O 1
ATOM 555 N N . ALA A 1 70 ? 7.898 -11.523 -18.094 1 98.44 70 ALA A N 1
ATOM 556 C CA . ALA A 1 70 ? 7.73 -11.203 -16.672 1 98.44 70 ALA A CA 1
ATOM 557 C C . ALA A 1 70 ? 9.023 -10.641 -16.094 1 98.44 70 ALA A C 1
ATOM 559 O O . ALA A 1 70 ? 9 -9.617 -15.398 1 98.44 70 ALA A O 1
ATOM 560 N N . LEU A 1 71 ? 10.172 -11.297 -16.422 1 98.69 71 LEU A N 1
ATOM 561 C CA . LEU A 1 71 ? 11.477 -10.898 -15.898 1 98.69 71 LEU A CA 1
ATOM 562 C C . LEU A 1 71 ? 11.805 -9.461 -16.281 1 98.69 71 LEU A C 1
ATOM 564 O O . LEU A 1 71 ? 12.406 -8.727 -15.508 1 98.69 71 LEU A O 1
ATOM 568 N N . HIS A 1 72 ? 11.32 -9.047 -17.438 1 98.19 72 HIS A N 1
ATOM 569 C CA . HIS A 1 72 ? 11.781 -7.777 -17.969 1 98.19 72 HIS A CA 1
ATOM 570 C C . HIS A 1 72 ? 10.773 -6.664 -17.688 1 98.19 72 HIS A C 1
ATOM 572 O O . HIS A 1 72 ? 10.938 -5.539 -18.172 1 98.19 72 HIS A O 1
ATOM 578 N N . THR A 1 73 ? 9.68 -6.961 -16.953 1 98.12 73 THR A N 1
ATOM 579 C CA . THR A 1 73 ? 8.797 -5.883 -16.531 1 98.12 73 THR A CA 1
ATOM 580 C C . THR A 1 73 ? 9.539 -4.891 -15.641 1 98.12 73 THR A C 1
ATOM 582 O O . THR A 1 73 ? 10.5 -5.258 -14.953 1 98.12 73 THR A O 1
ATOM 585 N N . LYS A 1 74 ? 9.117 -3.648 -15.672 1 97.88 74 LYS A N 1
ATOM 586 C CA . LYS A 1 74 ? 9.703 -2.617 -14.82 1 97.88 74 LYS A CA 1
ATOM 587 C C . LYS A 1 74 ? 9.555 -2.973 -13.344 1 97.88 74 LYS A C 1
ATOM 589 O O . LYS A 1 74 ? 10.414 -2.633 -12.531 1 97.88 74 LYS A O 1
ATOM 594 N N . PHE A 1 75 ? 8.508 -3.701 -13.039 1 98.25 75 PHE A N 1
ATOM 595 C CA . PHE A 1 75 ? 8.281 -4.113 -11.656 1 98.25 75 PHE A CA 1
ATOM 596 C C . PHE A 1 75 ? 9.406 -5.031 -11.18 1 98.25 75 PHE A C 1
ATOM 598 O O . PHE A 1 75 ? 10.062 -4.738 -10.18 1 98.25 75 PHE A O 1
ATOM 605 N N . ILE A 1 76 ? 9.68 -6.094 -11.93 1 98.5 76 ILE A N 1
ATOM 606 C CA . ILE A 1 76 ? 10.672 -7.078 -11.523 1 98.5 76 ILE A CA 1
ATOM 607 C C . ILE A 1 76 ? 12.07 -6.469 -11.609 1 98.5 76 ILE A C 1
ATOM 609 O O . ILE A 1 76 ? 12.883 -6.645 -10.703 1 98.5 76 ILE A O 1
ATOM 613 N N . GLN A 1 77 ? 12.32 -5.695 -12.641 1 98.62 77 GLN A N 1
ATOM 614 C CA . GLN A 1 77 ? 13.633 -5.062 -12.773 1 98.62 77 GLN A CA 1
ATOM 615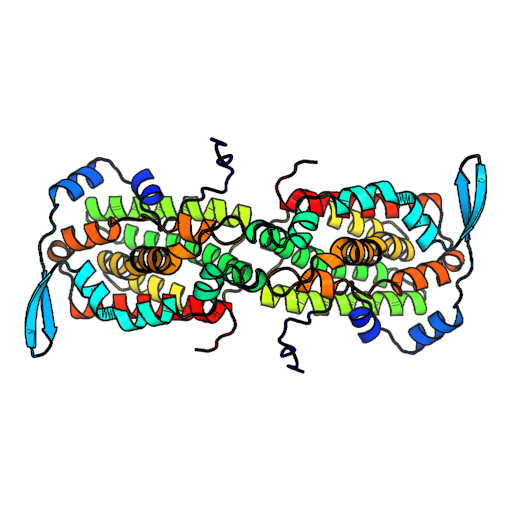 C C . GLN A 1 77 ? 13.844 -4.004 -11.695 1 98.62 77 GLN A C 1
ATOM 617 O O . GLN A 1 77 ? 14.961 -3.801 -11.227 1 98.62 77 GLN A O 1
ATOM 622 N N . GLY A 1 78 ? 12.758 -3.316 -11.344 1 98.19 78 GLY A N 1
ATOM 623 C CA . GLY A 1 78 ? 12.82 -2.373 -10.242 1 98.19 78 GLY A CA 1
ATOM 624 C C . GLY A 1 78 ? 13.133 -3.029 -8.914 1 98.19 78 GLY A C 1
ATOM 625 O O . GLY A 1 78 ? 13.875 -2.477 -8.102 1 98.19 78 GLY A O 1
ATOM 626 N N . ILE A 1 79 ? 12.562 -4.219 -8.664 1 98.19 79 ILE A N 1
ATOM 627 C CA . ILE A 1 79 ? 12.891 -4.996 -7.477 1 98.19 79 ILE A CA 1
ATOM 628 C C . ILE A 1 79 ? 14.375 -5.348 -7.484 1 98.19 79 ILE A C 1
ATOM 630 O O . ILE A 1 79 ? 15.07 -5.164 -6.48 1 98.19 79 ILE A O 1
ATOM 634 N N . LYS A 1 80 ? 14.844 -5.777 -8.578 1 98.62 80 LYS A N 1
ATOM 635 C CA . LYS A 1 80 ? 16.25 -6.176 -8.711 1 98.62 80 LYS A CA 1
ATOM 636 C C . LYS A 1 80 ? 17.188 -5.012 -8.398 1 98.62 80 LYS A C 1
ATOM 638 O O . LYS A 1 80 ? 18.125 -5.156 -7.621 1 98.62 80 LYS A O 1
ATOM 643 N N . SER A 1 81 ? 16.906 -3.809 -8.945 1 98.19 81 SER A N 1
ATOM 644 C CA . SER A 1 81 ? 17.797 -2.656 -8.82 1 98.19 81 SER A CA 1
ATOM 645 C C . SER A 1 81 ? 17.609 -1.969 -7.469 1 98.19 81 SER A C 1
ATOM 647 O O . SER A 1 81 ? 18.453 -1.174 -7.055 1 98.19 81 SER A O 1
ATOM 649 N N . GLY A 1 82 ? 16.484 -2.268 -6.852 1 97.81 82 GLY A N 1
ATOM 650 C CA . GLY A 1 82 ? 16.156 -1.568 -5.621 1 97.81 82 GLY A CA 1
ATOM 651 C C . GLY A 1 82 ? 15.555 -0.195 -5.859 1 97.81 82 GLY A C 1
ATOM 652 O O . GLY A 1 82 ? 15.414 0.6 -4.926 1 97.81 82 GLY A O 1
ATOM 653 N N . LEU A 1 83 ? 15.172 0.096 -7.113 1 97.56 83 LEU A N 1
ATOM 654 C CA . LEU A 1 83 ? 14.75 1.45 -7.453 1 97.56 83 LEU A CA 1
ATOM 655 C C . LEU A 1 83 ? 13.273 1.481 -7.82 1 97.56 83 LEU A C 1
ATOM 657 O O . LEU A 1 83 ? 12.781 2.488 -8.336 1 97.56 83 LEU A O 1
ATOM 661 N N . LEU A 1 84 ? 12.539 0.355 -7.578 1 97.69 84 LEU A N 1
ATOM 662 C CA . LEU A 1 84 ? 11.094 0.378 -7.805 1 97.69 84 LEU A CA 1
ATOM 663 C C . LEU A 1 84 ? 10.422 1.438 -6.938 1 97.69 84 LEU A C 1
ATOM 665 O O . LEU A 1 84 ? 10.703 1.531 -5.738 1 97.69 84 LEU A O 1
ATOM 669 N N . ASP A 1 85 ? 9.602 2.268 -7.582 1 96.31 85 ASP A N 1
ATOM 670 C CA . ASP A 1 85 ? 8.805 3.225 -6.824 1 96.31 85 ASP A CA 1
ATOM 671 C C . ASP A 1 85 ? 7.953 2.518 -5.77 1 96.31 85 ASP A C 1
ATOM 673 O O . ASP A 1 85 ? 7.184 1.61 -6.094 1 96.31 85 ASP A O 1
ATOM 677 N N . PRO A 1 86 ? 8.117 2.9 -4.504 1 96.12 86 PRO A N 1
ATOM 678 C CA . PRO A 1 86 ? 7.359 2.215 -3.453 1 96.12 86 PRO A CA 1
ATOM 679 C C . PRO A 1 86 ? 5.848 2.32 -3.646 1 96.12 86 PRO A C 1
ATOM 681 O O . PRO A 1 86 ? 5.098 1.473 -3.156 1 96.12 86 PRO A O 1
ATOM 684 N N . THR A 1 87 ? 5.359 3.316 -4.352 1 94.81 87 THR A N 1
ATOM 685 C CA . THR A 1 87 ? 3.936 3.428 -4.648 1 94.81 87 THR A CA 1
ATOM 686 C C . THR A 1 87 ? 3.498 2.336 -5.621 1 94.81 87 THR A C 1
ATOM 688 O O . THR A 1 87 ? 2.406 1.779 -5.488 1 94.81 87 THR A O 1
ATOM 691 N N . ASP A 1 88 ? 4.352 2.061 -6.582 1 95.94 88 ASP A N 1
ATOM 692 C CA . ASP A 1 88 ? 4.062 0.972 -7.512 1 95.94 88 ASP A CA 1
ATOM 693 C C . ASP A 1 88 ? 4.07 -0.377 -6.793 1 95.94 88 ASP A C 1
ATOM 695 O O . ASP A 1 88 ? 3.182 -1.205 -7.008 1 95.94 88 ASP A O 1
ATOM 699 N N . TYR A 1 89 ? 5.164 -0.535 -5.918 1 97.44 89 TYR A N 1
ATOM 700 C CA . TYR A 1 89 ? 5.23 -1.768 -5.141 1 97.44 89 TYR A CA 1
ATOM 701 C C . TYR A 1 89 ? 3.973 -1.948 -4.301 1 97.44 89 TYR A C 1
ATOM 703 O O . TYR A 1 89 ? 3.379 -3.029 -4.281 1 97.44 89 TYR A O 1
ATOM 711 N N . GLY A 1 90 ? 3.584 -0.911 -3.609 1 96.38 90 GLY A N 1
ATOM 712 C CA . GLY A 1 90 ? 2.428 -0.975 -2.73 1 96.38 90 GLY A CA 1
ATOM 713 C C . GLY A 1 90 ? 1.127 -1.22 -3.471 1 96.38 90 GLY A C 1
ATOM 714 O O . GLY A 1 90 ? 0.315 -2.049 -3.053 1 96.38 90 GLY A O 1
ATOM 715 N N . GLY A 1 91 ? 0.912 -0.368 -4.559 1 96.12 91 GLY A N 1
ATOM 716 C CA . GLY A 1 91 ? -0.282 -0.587 -5.359 1 96.12 91 GLY A CA 1
ATOM 717 C C . GLY A 1 91 ? -0.417 -2.016 -5.848 1 96.12 91 GLY A C 1
ATOM 718 O O . GLY A 1 91 ? -1.504 -2.596 -5.797 1 96.12 91 GLY A O 1
ATOM 719 N N . TYR A 1 92 ? 0.68 -2.6 -6.305 1 97 92 TYR A N 1
ATOM 720 C CA . TYR A 1 92 ? 0.687 -3.996 -6.723 1 97 92 TYR A CA 1
ATOM 721 C C . TYR A 1 92 ? 0.365 -4.918 -5.555 1 97 92 TYR A C 1
ATOM 723 O O . TYR A 1 92 ? -0.463 -5.824 -5.68 1 97 92 TYR A O 1
ATOM 731 N N . THR A 1 93 ? 0.994 -4.68 -4.387 1 96.75 93 THR A N 1
ATOM 732 C CA . THR A 1 93 ? 0.941 -5.598 -3.254 1 96.75 93 THR A CA 1
ATOM 733 C C . THR A 1 93 ? -0.453 -5.613 -2.635 1 96.75 93 THR A C 1
ATOM 735 O O . THR A 1 93 ? -0.939 -6.664 -2.213 1 96.75 93 THR A O 1
ATOM 738 N N . VAL A 1 94 ? -1.131 -4.457 -2.576 1 97.31 94 VAL A N 1
ATOM 739 C CA . VAL A 1 94 ? -2.498 -4.41 -2.07 1 97.31 94 VAL A CA 1
ATOM 740 C C . VAL A 1 94 ? -3.4 -5.285 -2.936 1 97.31 94 VAL A C 1
ATOM 742 O O . VAL A 1 94 ? -4.219 -6.051 -2.416 1 97.31 94 VAL A O 1
ATOM 745 N N . GLN A 1 95 ? -3.234 -5.223 -4.25 1 97.75 95 GLN A N 1
ATOM 746 C CA . GLN A 1 95 ? -4.012 -6.055 -5.16 1 97.75 95 GLN A CA 1
ATOM 747 C C . GLN A 1 95 ? -3.645 -7.531 -5.008 1 97.75 95 GLN A C 1
ATOM 749 O O . GLN A 1 95 ? -4.516 -8.398 -5.039 1 97.75 95 GLN A O 1
ATOM 754 N N . ASP A 1 96 ? -2.367 -7.773 -4.836 1 96.69 96 ASP A N 1
ATOM 755 C CA . ASP A 1 96 ? -1.899 -9.148 -4.68 1 96.69 96 ASP A CA 1
ATOM 756 C C . ASP A 1 96 ? -2.465 -9.781 -3.412 1 96.69 96 ASP A C 1
ATOM 758 O O . ASP A 1 96 ? -2.766 -10.977 -3.387 1 96.69 96 ASP A O 1
ATOM 762 N N . ALA A 1 97 ? -2.559 -9 -2.305 1 96.06 97 ALA A N 1
ATOM 763 C CA . ALA A 1 97 ? -3.184 -9.492 -1.08 1 96.06 97 ALA A CA 1
ATOM 764 C C . ALA A 1 97 ? -4.613 -9.953 -1.345 1 96.06 97 ALA A C 1
ATOM 766 O O . ALA A 1 97 ? -5.02 -11.031 -0.889 1 96.06 97 ALA A O 1
ATOM 767 N N . VAL A 1 98 ? -5.336 -9.18 -2.102 1 98 98 VAL A N 1
ATOM 768 C CA . VAL A 1 98 ? -6.715 -9.539 -2.414 1 98 98 VAL A CA 1
ATOM 769 C C . VAL A 1 98 ? -6.738 -10.727 -3.367 1 98 98 VAL A C 1
ATOM 771 O O . VAL A 1 98 ? -7.582 -11.617 -3.234 1 98 98 VAL A O 1
ATOM 774 N N . TYR A 1 99 ? -5.855 -10.719 -4.324 1 97.62 99 TYR A N 1
ATOM 775 C CA . TYR A 1 99 ? -5.699 -11.883 -5.191 1 97.62 99 TYR A CA 1
ATOM 776 C C . TYR A 1 99 ? -5.539 -13.156 -4.371 1 97.62 99 TYR A C 1
ATOM 778 O O . TYR A 1 99 ? -6.188 -14.164 -4.648 1 97.62 99 TYR A O 1
ATOM 786 N N . CYS A 1 100 ? -4.641 -13.117 -3.385 1 95.81 100 CYS A N 1
ATOM 787 C CA . CYS A 1 100 ? -4.395 -14.289 -2.557 1 95.81 100 CYS A CA 1
ATOM 788 C C . CYS A 1 100 ? -5.645 -14.68 -1.781 1 95.81 100 CYS A C 1
ATOM 790 O O . CYS A 1 100 ? -5.914 -15.867 -1.591 1 95.81 100 CYS A O 1
ATOM 792 N N . SER A 1 101 ? -6.387 -13.719 -1.317 1 96.81 101 SER A N 1
ATOM 793 C CA . SER A 1 101 ? -7.676 -14 -0.694 1 96.81 101 SER A CA 1
ATOM 794 C C . SER A 1 101 ? -8.625 -14.695 -1.666 1 96.81 101 SER A C 1
ATOM 796 O O . SER A 1 101 ? -9.281 -15.672 -1.307 1 96.81 101 SER A O 1
ATOM 798 N N . ASN A 1 102 ? -8.703 -14.195 -2.906 1 97.75 102 ASN A N 1
ATOM 799 C CA . ASN A 1 102 ? -9.523 -14.828 -3.936 1 97.75 102 ASN A CA 1
ATOM 800 C C . ASN A 1 102 ? -9.078 -16.266 -4.199 1 97.75 102 ASN A C 1
ATOM 802 O O . ASN A 1 102 ? -9.914 -17.141 -4.43 1 97.75 102 ASN A O 1
ATOM 806 N N . ALA A 1 103 ? -7.77 -16.453 -4.152 1 96.81 103 ALA A N 1
ATOM 807 C CA . ALA A 1 103 ? -7.219 -17.781 -4.391 1 96.81 103 ALA A CA 1
ATOM 808 C C . ALA A 1 103 ? -7.75 -18.781 -3.371 1 96.81 103 ALA A C 1
ATOM 810 O O . ALA A 1 103 ? -7.965 -19.953 -3.697 1 96.81 103 ALA A O 1
ATOM 811 N N . THR A 1 104 ? -7.953 -18.375 -2.135 1 95.5 104 THR A N 1
ATOM 812 C CA . THR A 1 104 ? -8.555 -19.234 -1.135 1 95.5 104 THR A CA 1
ATOM 813 C C . THR A 1 104 ? -9.914 -19.75 -1.608 1 95.5 104 THR A C 1
ATOM 815 O O . THR A 1 104 ? -10.25 -20.922 -1.427 1 95.5 104 THR A O 1
ATOM 818 N N . THR A 1 105 ? -10.641 -18.875 -2.283 1 95.69 105 THR A N 1
ATOM 819 C CA . THR A 1 105 ? -11.977 -19.219 -2.775 1 95.69 105 THR A CA 1
ATOM 820 C C . THR A 1 105 ? -11.883 -20.234 -3.916 1 95.69 105 THR A C 1
ATOM 822 O O . THR A 1 105 ? -12.625 -21.219 -3.939 1 95.69 105 THR A O 1
ATOM 825 N N . TYR A 1 106 ? -10.898 -19.984 -4.867 1 96.69 106 TYR A N 1
ATOM 826 C CA . TYR A 1 106 ? -10.82 -20.922 -5.992 1 96.69 106 TYR A CA 1
ATOM 827 C C . TYR A 1 106 ? -10.312 -22.281 -5.547 1 96.69 106 TYR A C 1
ATOM 829 O O . TYR A 1 106 ? -10.773 -23.312 -6.043 1 96.69 106 TYR A O 1
ATOM 837 N N . TYR A 1 107 ? -9.398 -22.281 -4.633 1 96.62 107 TYR A N 1
ATOM 838 C CA . TYR A 1 107 ? -8.977 -23.547 -4.059 1 96.62 107 TYR A CA 1
ATOM 839 C C . TYR A 1 107 ? -10.133 -24.234 -3.342 1 96.62 107 TYR A C 1
ATOM 841 O O . TYR A 1 107 ? -10.258 -25.453 -3.379 1 96.62 107 TYR A O 1
ATOM 849 N N . GLY A 1 108 ? -10.992 -23.453 -2.658 1 96.69 108 GLY A N 1
ATOM 850 C CA . GLY A 1 108 ? -12.18 -24 -2.023 1 96.69 108 GLY A CA 1
ATOM 851 C C . GLY A 1 108 ? -13.125 -24.688 -3.002 1 96.69 108 GLY A C 1
ATOM 852 O O . GLY A 1 108 ? -13.633 -25.766 -2.73 1 96.69 108 GLY A O 1
ATOM 853 N N . ILE A 1 109 ? -13.352 -24.078 -4.109 1 97.88 109 ILE A N 1
ATOM 854 C CA . ILE A 1 109 ? -14.188 -24.656 -5.156 1 97.88 109 ILE A CA 1
ATOM 855 C C . ILE A 1 109 ? -13.602 -25.984 -5.613 1 97.88 109 ILE A C 1
ATOM 857 O O . ILE A 1 109 ? -14.32 -26.984 -5.727 1 97.88 109 ILE A O 1
ATOM 861 N N . ALA A 1 110 ? -12.266 -26 -5.852 1 97.25 110 ALA A N 1
ATOM 862 C CA . ALA A 1 110 ? -11.586 -27.219 -6.289 1 97.25 110 ALA A CA 1
ATOM 863 C C . ALA A 1 110 ? -11.656 -28.297 -5.207 1 97.25 110 ALA A C 1
ATOM 865 O O . ALA A 1 110 ? -11.781 -29.484 -5.516 1 97.25 110 ALA A O 1
ATOM 866 N N . GLU A 1 111 ? -11.5 -27.906 -3.98 1 95.75 111 GLU A N 1
ATOM 867 C CA . GLU A 1 111 ? -11.617 -28.844 -2.865 1 95.75 111 GLU A CA 1
ATOM 868 C C . GLU A 1 111 ? -12.969 -29.547 -2.869 1 95.75 111 GLU A C 1
ATOM 870 O O . GLU A 1 111 ? -13.039 -30.766 -2.758 1 95.75 111 GLU A O 1
ATOM 875 N N . ASP A 1 112 ? -14.016 -28.812 -3.033 1 96 112 ASP A N 1
ATOM 876 C CA . ASP A 1 112 ? -15.383 -29.328 -3.035 1 96 112 ASP A CA 1
ATOM 877 C C . ASP A 1 112 ? -15.594 -30.312 -4.191 1 96 112 ASP A C 1
ATOM 879 O O . ASP A 1 112 ? -16.344 -31.281 -4.066 1 96 112 ASP A O 1
ATOM 883 N N . LYS A 1 113 ? -14.898 -30.156 -5.23 1 95.75 113 LYS A N 1
ATOM 884 C CA . LYS A 1 113 ? -15.039 -30.984 -6.422 1 95.75 113 LYS A CA 1
ATOM 885 C C . LYS A 1 113 ? -14.156 -32.219 -6.324 1 95.75 113 LYS A C 1
ATOM 887 O O . LYS A 1 113 ? -14.32 -33.156 -7.102 1 95.75 113 LYS A O 1
ATOM 892 N N . SER A 1 114 ? -13.188 -32.156 -5.426 1 94.12 114 SER A N 1
ATOM 893 C CA . SER A 1 114 ? -12.234 -33.25 -5.328 1 94.12 114 SER A CA 1
ATOM 894 C C . SER A 1 114 ? -12.859 -34.469 -4.648 1 94.12 114 SER A C 1
ATOM 896 O O . SER A 1 114 ? -13.453 -34.344 -3.576 1 94.12 114 SER A O 1
ATOM 898 N N . GLN A 1 115 ? -12.828 -35.625 -5.324 1 86 115 GLN A N 1
ATOM 899 C CA . GLN A 1 115 ? -13.359 -36.844 -4.758 1 86 115 GLN A CA 1
ATOM 900 C C . GLN A 1 115 ? -12.25 -37.75 -4.215 1 86 115 GLN A C 1
ATOM 902 O O . GLN A 1 115 ? -12.492 -38.625 -3.385 1 86 115 GLN A O 1
ATOM 907 N N . ASP A 1 116 ? -11.023 -37.531 -4.625 1 89.75 116 ASP A N 1
ATOM 908 C CA . ASP A 1 116 ? -9.844 -38.281 -4.211 1 89.75 116 ASP A CA 1
ATOM 909 C C . ASP A 1 116 ? -9.25 -37.719 -2.928 1 89.75 116 ASP A C 1
ATOM 911 O O . ASP A 1 116 ? -9.102 -36.5 -2.795 1 89.75 116 ASP A O 1
ATOM 915 N N . GLU A 1 117 ? -8.938 -38.594 -2.061 1 89.88 117 GLU A N 1
ATOM 916 C CA . GLU A 1 117 ? -8.5 -38.188 -0.735 1 89.88 117 GLU A CA 1
ATOM 917 C C . GLU A 1 117 ? -7.16 -37.438 -0.808 1 89.88 117 GLU A C 1
ATOM 919 O O . GLU A 1 117 ? -6.93 -36.5 -0.057 1 89.88 117 GLU A O 1
ATOM 924 N N . ILE A 1 118 ? -6.289 -37.906 -1.64 1 91 118 ILE A N 1
ATOM 925 C CA . ILE A 1 118 ? -4.965 -37.281 -1.733 1 91 118 ILE A CA 1
ATOM 926 C C . ILE A 1 118 ? -5.074 -35.906 -2.338 1 91 118 ILE A C 1
ATOM 928 O O . ILE A 1 118 ? -4.461 -34.938 -1.841 1 91 118 ILE A O 1
ATOM 932 N N . MET A 1 119 ? -5.895 -35.781 -3.377 1 93.19 119 MET A N 1
ATOM 933 C CA . MET A 1 119 ? -6.148 -34.5 -4 1 93.19 119 MET A CA 1
ATOM 934 C C . MET A 1 119 ? -6.793 -33.531 -3.012 1 93.19 119 MET A C 1
ATOM 936 O O . MET A 1 119 ? -6.363 -32.375 -2.881 1 93.19 119 MET A O 1
ATOM 940 N N . LYS A 1 120 ? -7.746 -34.031 -2.324 1 94.12 120 LYS A N 1
ATOM 941 C CA . LYS A 1 120 ? -8.461 -33.219 -1.352 1 94.12 120 LYS A CA 1
ATOM 942 C C . LYS A 1 120 ? -7.516 -32.719 -0.263 1 94.12 120 LYS A C 1
ATOM 944 O O . LYS A 1 120 ? -7.539 -31.516 0.085 1 94.12 120 LYS A O 1
ATOM 949 N N . ALA A 1 121 ? -6.719 -33.625 0.233 1 93.38 121 ALA A N 1
ATOM 950 C CA . ALA A 1 121 ? -5.785 -33.25 1.296 1 93.38 121 ALA A CA 1
ATOM 951 C C . ALA A 1 121 ? -4.781 -32.219 0.809 1 93.38 121 ALA A C 1
ATOM 953 O O . ALA A 1 121 ? -4.438 -31.266 1.541 1 93.38 121 ALA A O 1
ATOM 954 N N . PHE A 1 122 ? -4.297 -32.344 -0.368 1 93.06 122 PHE A N 1
ATOM 955 C CA . PHE A 1 122 ? -3.334 -31.406 -0.935 1 93.06 122 PHE A CA 1
ATOM 956 C C . PHE A 1 122 ? -3.959 -30.031 -1.104 1 93.06 122 PHE A C 1
ATOM 958 O O . PHE A 1 122 ? -3.383 -29.031 -0.681 1 93.06 122 PHE A O 1
ATOM 965 N N . ILE A 1 123 ? -5.184 -29.984 -1.662 1 95 123 ILE A N 1
ATOM 966 C CA . ILE A 1 123 ? -5.859 -28.719 -1.917 1 95 123 ILE A CA 1
ATOM 967 C C . ILE A 1 123 ? -6.223 -28.047 -0.592 1 95 123 ILE A C 1
ATOM 969 O O . ILE A 1 123 ? -6.105 -26.828 -0.45 1 95 123 ILE A O 1
ATOM 973 N N . GLN A 1 124 ? -6.621 -28.859 0.358 1 93.38 124 GLN A N 1
ATOM 974 C CA . GLN A 1 124 ? -6.93 -28.312 1.679 1 93.38 124 GLN A CA 1
ATOM 975 C C . GLN A 1 124 ? -5.715 -27.625 2.289 1 93.38 124 GLN A C 1
ATOM 977 O O . GLN A 1 124 ? -5.848 -26.594 2.947 1 93.38 124 GLN A O 1
ATOM 982 N N . SER A 1 125 ? -4.57 -28.25 2.133 1 91.19 125 SER A N 1
ATOM 983 C CA . SER A 1 125 ? -3.346 -27.625 2.637 1 91.19 125 SER A CA 1
ATOM 984 C C . SER A 1 125 ? -3.078 -26.297 1.955 1 91.19 125 SER A C 1
ATOM 986 O O . SER A 1 125 ? -2.564 -25.359 2.58 1 91.19 125 SER A O 1
ATOM 988 N N . ARG A 1 126 ? -3.42 -26.188 0.646 1 92.06 126 ARG A N 1
ATOM 989 C CA . ARG A 1 126 ? -3.26 -24.922 -0.075 1 92.06 126 ARG A CA 1
ATOM 990 C C . ARG A 1 126 ? -4.219 -23.875 0.455 1 92.06 126 ARG A C 1
ATOM 992 O O . ARG A 1 126 ? -3.834 -22.719 0.637 1 92.06 126 ARG A O 1
ATOM 999 N N . VAL A 1 127 ? -5.449 -24.281 0.724 1 93.75 127 VAL A N 1
ATOM 1000 C CA . VAL A 1 127 ? -6.43 -23.375 1.298 1 93.75 127 VAL A CA 1
ATOM 1001 C C . VAL A 1 127 ? -5.898 -22.797 2.609 1 93.75 127 VAL A C 1
ATOM 1003 O O . VAL A 1 127 ? -5.953 -21.594 2.832 1 93.75 127 VAL A O 1
ATOM 1006 N N . LYS A 1 128 ? -5.344 -23.641 3.445 1 91.75 128 LYS A N 1
ATOM 1007 C CA . LYS A 1 128 ? -4.82 -23.203 4.738 1 91.75 128 LYS A CA 1
ATOM 1008 C C . LYS A 1 128 ? -3.65 -22.25 4.559 1 91.75 128 LYS A C 1
ATOM 1010 O O . LYS A 1 128 ? -3.562 -21.234 5.254 1 91.75 128 LYS A O 1
ATOM 1015 N N . SER A 1 129 ? -2.744 -22.531 3.604 1 89.62 129 SER A N 1
ATOM 1016 C CA . SER A 1 129 ? -1.572 -21.703 3.354 1 89.62 129 SER A CA 1
ATOM 1017 C C . SER A 1 129 ? -1.978 -20.312 2.867 1 89.62 129 SER A C 1
ATOM 1019 O O . SER A 1 129 ? -1.471 -19.297 3.361 1 89.62 129 SER A O 1
ATOM 1021 N N . TYR A 1 130 ? -2.926 -20.281 1.943 1 93 130 TYR A N 1
ATOM 1022 C CA . TYR A 1 130 ? -3.365 -19 1.401 1 93 130 TYR A CA 1
ATOM 1023 C C . TYR A 1 130 ? -4.164 -18.219 2.436 1 93 130 TYR A C 1
ATOM 1025 O O . TYR A 1 130 ? -4.055 -16.984 2.514 1 93 130 TYR A O 1
ATOM 1033 N N . THR A 1 131 ? -4.93 -18.938 3.236 1 92.81 131 THR A N 1
ATOM 1034 C CA . THR A 1 131 ? -5.695 -18.281 4.289 1 92.81 131 THR A CA 1
ATOM 1035 C C . THR A 1 131 ? -4.766 -17.609 5.301 1 92.81 131 THR A C 1
ATOM 1037 O O . THR A 1 131 ? -4.961 -16.453 5.668 1 92.81 131 THR A O 1
ATOM 1040 N N . SER A 1 132 ? -3.789 -18.312 5.711 1 90.56 132 SER A N 1
ATOM 1041 C CA . SER A 1 132 ? -2.838 -17.797 6.688 1 90.56 132 SER A CA 1
ATOM 1042 C C . SER A 1 132 ? -2.068 -16.609 6.129 1 90.56 132 SER A C 1
ATOM 1044 O O . SER A 1 132 ? -1.868 -15.609 6.828 1 90.56 132 SER A O 1
ATOM 1046 N N . TYR A 1 133 ? -1.632 -16.75 4.926 1 90.38 133 TYR A N 1
ATOM 1047 C CA . TYR A 1 133 ? -0.899 -15.664 4.27 1 90.38 133 TYR A CA 1
ATOM 1048 C C . TYR A 1 133 ? -1.765 -14.414 4.141 1 90.38 133 TYR A C 1
ATOM 1050 O O . TYR A 1 133 ? -1.302 -13.305 4.402 1 90.38 133 TYR A O 1
ATOM 1058 N N . THR A 1 134 ? -3.002 -14.609 3.76 1 93 134 THR A N 1
ATOM 1059 C CA . THR A 1 134 ? -3.936 -13.5 3.58 1 93 134 THR A CA 1
ATOM 1060 C C . THR A 1 134 ? -4.148 -12.758 4.895 1 93 134 THR A C 1
ATOM 1062 O O . THR A 1 134 ? -4.203 -11.523 4.914 1 93 134 THR A O 1
ATOM 1065 N N . LYS A 1 135 ? -4.246 -13.492 5.957 1 93.12 135 LYS A N 1
ATOM 1066 C CA . LYS A 1 135 ? -4.426 -12.875 7.27 1 93.12 135 LYS A CA 1
ATOM 1067 C C . LYS A 1 135 ? -3.273 -11.93 7.59 1 93.12 135 LYS A C 1
ATOM 1069 O O . LYS A 1 135 ? -3.496 -10.797 8.031 1 93.12 135 LYS A O 1
ATOM 1074 N N . VAL A 1 136 ? -2.137 -12.375 7.324 1 91.5 136 VAL A N 1
ATOM 1075 C CA . VAL A 1 136 ? -0.945 -11.578 7.598 1 91.5 136 VAL A CA 1
ATOM 1076 C C . VAL A 1 136 ? -0.919 -10.359 6.684 1 91.5 136 VAL A C 1
ATOM 1078 O O . VAL A 1 136 ? -0.688 -9.234 7.141 1 91.5 136 VAL A O 1
ATOM 1081 N N . MET A 1 137 ? -1.175 -10.57 5.41 1 94.06 137 MET A N 1
ATOM 1082 C CA . MET A 1 137 ? -1.115 -9.484 4.434 1 94.06 137 MET A CA 1
ATOM 1083 C C . MET A 1 137 ? -2.186 -8.438 4.723 1 94.06 137 MET A C 1
ATOM 1085 O O . MET A 1 137 ? -1.93 -7.238 4.609 1 94.06 137 MET A O 1
ATOM 1089 N N . PHE A 1 138 ? -3.391 -8.938 5.055 1 96.44 138 PHE A N 1
ATOM 1090 C CA . PHE A 1 138 ? -4.469 -8 5.34 1 96.44 138 PHE A CA 1
ATOM 1091 C C . PHE A 1 138 ? -4.125 -7.137 6.551 1 96.44 138 PHE A C 1
ATOM 1093 O O . PHE A 1 138 ? -4.43 -5.941 6.574 1 96.44 138 PHE A O 1
ATOM 1100 N N . LYS A 1 139 ? -3.512 -7.711 7.523 1 94.31 139 LYS A N 1
ATOM 1101 C CA . LYS A 1 139 ? -3.086 -6.938 8.688 1 94.31 139 LYS A CA 1
ATOM 1102 C C . LYS A 1 139 ? -2.014 -5.922 8.305 1 94.31 139 LYS A C 1
ATOM 1104 O O . LYS A 1 139 ? -2.121 -4.742 8.648 1 94.31 139 LYS A O 1
ATOM 1109 N N . GLN A 1 140 ? -1.036 -6.34 7.578 1 92.56 140 GLN A N 1
ATOM 1110 C CA . GLN A 1 140 ? 0.109 -5.52 7.203 1 92.56 140 GLN A CA 1
ATOM 1111 C C . GLN A 1 140 ? -0.316 -4.355 6.309 1 92.56 140 GLN A C 1
ATOM 1113 O O . GLN A 1 140 ? 0.222 -3.252 6.418 1 92.56 140 GLN A O 1
ATOM 1118 N N . TRP A 1 141 ? -1.258 -4.582 5.461 1 96.12 141 TRP A N 1
ATOM 1119 C CA . TRP A 1 141 ? -1.647 -3.584 4.469 1 96.12 141 TRP A CA 1
ATOM 1120 C C . TRP A 1 141 ? -2.988 -2.953 4.832 1 96.12 141 TRP A C 1
ATOM 1122 O O . TRP A 1 141 ? -3.592 -2.254 4.016 1 96.12 141 TRP A O 1
ATOM 1132 N N . HIS A 1 142 ? -3.459 -3.293 6.051 1 97.38 142 HIS A N 1
ATOM 1133 C CA . HIS A 1 142 ? -4.625 -2.656 6.656 1 97.38 142 HIS A CA 1
ATOM 1134 C C . HIS A 1 142 ? -5.875 -2.881 5.812 1 97.38 142 HIS A C 1
ATOM 1136 O O . HIS A 1 142 ? -6.645 -1.947 5.57 1 97.38 142 HIS A O 1
ATOM 1142 N N . ILE A 1 143 ? -6.07 -4.027 5.391 1 97.81 143 ILE A N 1
ATOM 1143 C CA . ILE A 1 143 ? -7.273 -4.395 4.648 1 97.81 143 ILE A CA 1
ATOM 1144 C C . ILE A 1 143 ? -8.273 -5.062 5.586 1 97.81 143 ILE A C 1
ATOM 1146 O O . ILE A 1 143 ? -8 -6.133 6.137 1 97.81 143 ILE A O 1
ATOM 1150 N N . ARG A 1 144 ? -9.344 -4.488 5.805 1 97.44 144 ARG A N 1
ATOM 1151 C CA . ARG A 1 144 ? -10.422 -5.023 6.625 1 97.44 144 ARG A CA 1
ATOM 1152 C C . ARG A 1 144 ? -11.383 -5.859 5.781 1 97.44 144 ARG A C 1
ATOM 1154 O O . ARG A 1 144 ? -11.836 -6.922 6.215 1 97.44 144 ARG A O 1
ATOM 1161 N N . ASP A 1 145 ? -11.711 -5.383 4.672 1 97.56 145 ASP A N 1
ATOM 1162 C CA . ASP A 1 145 ? -12.648 -5.973 3.729 1 97.56 145 ASP A CA 1
ATOM 1163 C C . ASP A 1 145 ? -12.094 -5.949 2.309 1 97.56 145 ASP A C 1
ATOM 1165 O O . ASP A 1 145 ? -11.977 -4.887 1.698 1 97.56 145 ASP A O 1
ATOM 1169 N N . PRO A 1 146 ? -11.789 -7.117 1.752 1 97.5 146 PRO A N 1
ATOM 1170 C CA . PRO A 1 146 ? -11.203 -7.145 0.412 1 97.5 146 PRO A CA 1
ATOM 1171 C C . PRO A 1 146 ? -12.102 -6.504 -0.643 1 97.5 146 PRO A C 1
ATOM 1173 O O . PRO A 1 146 ? -11.617 -6.039 -1.675 1 97.5 146 PRO A O 1
ATOM 1176 N N . SER A 1 147 ? -13.438 -6.465 -0.422 1 97.19 147 SER A N 1
ATOM 1177 C CA . SER A 1 147 ? -14.344 -5.848 -1.385 1 97.19 147 SER A CA 1
ATOM 1178 C C . SER A 1 147 ? -14.125 -4.34 -1.457 1 97.19 147 SER A C 1
ATOM 1180 O O . SER A 1 147 ? -14.594 -3.684 -2.391 1 97.19 147 SER A O 1
ATOM 1182 N N . GLY A 1 148 ? -13.414 -3.809 -0.5 1 97.94 148 GLY A N 1
ATOM 1183 C CA . GLY A 1 148 ? -13.094 -2.391 -0.503 1 97.94 148 GLY A CA 1
ATOM 1184 C C . GLY A 1 148 ? -11.883 -2.055 -1.356 1 97.94 148 GLY A C 1
ATOM 1185 O O . GLY A 1 148 ? -11.539 -0.882 -1.521 1 97.94 148 GLY A O 1
ATOM 1186 N N . VAL A 1 149 ? -11.211 -3.025 -1.895 1 98.25 149 VAL A N 1
ATOM 1187 C CA . VAL A 1 149 ? -10.062 -2.834 -2.779 1 98.25 149 VAL A CA 1
ATOM 1188 C C . VAL A 1 149 ? -10.516 -2.9 -4.234 1 98.25 149 VAL A C 1
ATOM 1190 O O . VAL A 1 149 ? -11.242 -3.82 -4.625 1 98.25 149 VAL A O 1
ATOM 1193 N N . ALA A 1 150 ? -10.195 -1.918 -5.008 1 97.75 150 ALA A N 1
ATOM 1194 C CA . ALA A 1 150 ? -10.492 -1.884 -6.438 1 97.75 150 ALA A CA 1
ATOM 1195 C C . ALA A 1 150 ? -9.367 -2.508 -7.25 1 97.75 150 ALA A C 1
ATOM 1197 O O . ALA A 1 150 ? -8.445 -1.809 -7.691 1 97.75 150 ALA A O 1
ATOM 1198 N N . MET A 1 151 ? -9.461 -3.764 -7.473 1 97.62 151 MET A N 1
ATOM 1199 C CA . MET A 1 151 ? -8.414 -4.41 -8.258 1 97.62 151 MET A CA 1
ATOM 1200 C C . MET A 1 151 ? -8.375 -3.852 -9.68 1 97.62 151 MET A C 1
ATOM 1202 O O . MET A 1 151 ? -9.43 -3.619 -10.281 1 97.62 151 MET A O 1
ATOM 1206 N N . GLY A 1 152 ? -7.195 -3.551 -10.18 1 97.44 152 GLY A N 1
ATOM 1207 C CA . GLY A 1 152 ? -7.055 -3.188 -11.586 1 97.44 152 GLY A CA 1
ATOM 1208 C C . GLY A 1 152 ? -7.469 -4.297 -12.531 1 97.44 152 GLY A C 1
ATOM 1209 O O . GLY A 1 152 ? -7.637 -5.445 -12.117 1 97.44 152 GLY A O 1
ATOM 1210 N N . ALA A 1 153 ? -7.566 -3.996 -13.789 1 97.31 153 ALA A N 1
ATOM 1211 C CA . ALA A 1 153 ? -8.078 -4.918 -14.797 1 97.31 153 ALA A CA 1
ATOM 1212 C C . ALA A 1 153 ? -7.203 -6.164 -14.898 1 97.31 153 ALA A C 1
ATOM 1214 O O . ALA A 1 153 ? -7.715 -7.281 -15 1 97.31 153 ALA A O 1
ATOM 1215 N N . ALA A 1 154 ? -5.883 -5.996 -14.883 1 97.56 154 ALA A N 1
ATOM 1216 C CA . ALA A 1 154 ? -4.973 -7.129 -15.031 1 97.56 154 ALA A CA 1
ATOM 1217 C C . ALA A 1 154 ? -5.125 -8.117 -13.883 1 97.56 154 ALA A C 1
ATOM 1219 O O . ALA A 1 154 ? -5.27 -9.32 -14.102 1 97.56 154 ALA A O 1
ATOM 1220 N N . ALA A 1 155 ? -5.129 -7.605 -12.656 1 97.62 155 ALA A N 1
ATOM 1221 C CA . ALA A 1 155 ? -5.273 -8.453 -11.469 1 97.62 155 ALA A CA 1
ATOM 1222 C C . ALA A 1 155 ? -6.637 -9.133 -11.445 1 97.62 155 ALA A C 1
ATOM 1224 O O . ALA A 1 155 ? -6.73 -10.336 -11.188 1 97.62 155 ALA A O 1
ATOM 1225 N N . ALA A 1 156 ? -7.676 -8.375 -11.734 1 98.19 156 ALA A N 1
ATOM 1226 C CA . ALA A 1 156 ? -9.039 -8.898 -11.703 1 98.19 156 ALA A CA 1
ATOM 1227 C C . ALA A 1 156 ? -9.227 -9.984 -12.758 1 98.19 156 ALA A C 1
ATOM 1229 O O . ALA A 1 156 ? -9.836 -11.023 -12.477 1 98.19 156 ALA A O 1
ATOM 1230 N N . SER A 1 157 ? -8.719 -9.75 -13.953 1 98.5 157 SER A N 1
ATOM 1231 C CA . SER A 1 157 ? -8.859 -10.727 -15.023 1 98.5 157 SER A CA 1
ATOM 1232 C C . SER A 1 157 ? -8.094 -12.008 -14.711 1 98.5 157 SER A C 1
ATOM 1234 O O . SER A 1 157 ? -8.555 -13.102 -15.023 1 98.5 157 SER A O 1
ATOM 1236 N N . TYR A 1 158 ? -6.945 -11.875 -14.156 1 98.44 158 TYR A N 1
ATOM 1237 C CA . TYR A 1 158 ? -6.141 -13.039 -13.773 1 98.44 158 TYR A CA 1
ATOM 1238 C C . TYR A 1 158 ? -6.859 -13.883 -12.734 1 98.44 158 TYR A C 1
ATOM 1240 O O . TYR A 1 158 ? -6.969 -15.102 -12.891 1 98.44 158 TYR A O 1
ATOM 1248 N N . SER A 1 159 ? -7.395 -13.234 -11.711 1 98.31 159 SER A N 1
ATOM 1249 C CA . SER A 1 159 ? -8.18 -13.922 -10.688 1 98.31 159 SER A CA 1
ATOM 1250 C C . SER A 1 159 ? -9.398 -14.602 -11.297 1 98.31 159 SER A C 1
ATOM 1252 O O . SER A 1 159 ? -9.688 -15.758 -10.977 1 98.31 159 SER A O 1
ATOM 1254 N N . ALA A 1 160 ? -10.062 -13.883 -12.172 1 98.56 160 ALA A N 1
ATOM 1255 C CA . ALA A 1 160 ? -11.242 -14.445 -12.82 1 98.56 160 ALA A CA 1
ATOM 1256 C C . ALA A 1 160 ? -10.883 -15.672 -13.664 1 98.56 160 ALA A C 1
ATOM 1258 O O . ALA A 1 160 ? -11.648 -16.641 -13.719 1 98.56 160 ALA A O 1
ATOM 1259 N N . PHE A 1 161 ? -9.789 -15.609 -14.352 1 98.81 161 PHE A N 1
ATOM 1260 C CA . PHE A 1 161 ? -9.312 -16.734 -15.156 1 98.81 161 PHE A CA 1
ATOM 1261 C C . PHE A 1 161 ? -9.133 -17.984 -14.305 1 98.81 161 PHE A C 1
ATOM 1263 O O . PHE A 1 161 ? -9.68 -19.047 -14.625 1 98.81 161 PHE A O 1
ATOM 1270 N N . GLU A 1 162 ? -8.438 -17.828 -13.188 1 98.69 162 GLU A N 1
ATOM 1271 C CA . GLU A 1 162 ? -8.18 -18.969 -12.312 1 98.69 162 GLU A CA 1
ATOM 1272 C C . GLU A 1 162 ? -9.469 -19.469 -11.656 1 98.69 162 GLU A C 1
ATOM 1274 O O . GLU A 1 162 ? -9.672 -20.672 -11.508 1 98.69 162 GLU A O 1
ATOM 1279 N N . LYS A 1 163 ? -10.305 -18.547 -11.289 1 98.75 163 LYS A N 1
ATOM 1280 C CA . LYS A 1 163 ? -11.609 -18.938 -10.773 1 98.75 163 LYS A CA 1
ATOM 1281 C C . LYS A 1 163 ? -12.383 -19.75 -11.812 1 98.75 163 LYS A C 1
ATOM 1283 O O . LYS A 1 163 ? -13.023 -20.75 -11.477 1 98.75 163 LYS A O 1
ATOM 1288 N N . GLY A 1 164 ? -12.328 -19.281 -13.055 1 98.75 164 GLY A N 1
ATOM 1289 C CA . GLY A 1 164 ? -12.984 -20.016 -14.133 1 98.75 164 GLY A CA 1
ATOM 1290 C C . GLY A 1 164 ? -12.461 -21.438 -14.289 1 98.75 164 GLY A C 1
ATOM 1291 O O . GLY A 1 164 ? -13.242 -22.359 -14.516 1 98.75 164 GLY A O 1
ATOM 1292 N N . VAL A 1 165 ? -11.172 -21.625 -14.18 1 98.81 165 VAL A N 1
ATOM 1293 C CA . VAL A 1 165 ? -10.586 -22.953 -14.266 1 98.81 165 VAL A CA 1
ATOM 1294 C C . VAL A 1 165 ? -11.109 -23.812 -13.117 1 98.81 165 VAL A C 1
ATOM 1296 O O . VAL A 1 165 ? -11.5 -24.969 -13.336 1 98.81 165 VAL A O 1
ATOM 1299 N N . ALA A 1 166 ? -11.141 -23.25 -11.883 1 98.62 166 ALA A N 1
ATOM 1300 C CA . ALA A 1 166 ? -11.641 -23.969 -10.719 1 98.62 166 ALA A CA 1
ATOM 1301 C C . ALA A 1 166 ? -13.086 -24.406 -10.922 1 98.62 166 ALA A C 1
ATOM 1303 O O . ALA A 1 166 ? -13.469 -25.516 -10.57 1 98.62 166 ALA A O 1
ATOM 1304 N N . GLU A 1 167 ? -13.875 -23.562 -11.516 1 98.5 167 GLU A N 1
ATOM 1305 C CA . GLU A 1 167 ? -15.312 -23.797 -11.656 1 98.5 167 GLU A CA 1
ATOM 1306 C C . GLU A 1 167 ? -15.602 -24.766 -12.805 1 98.5 167 GLU A C 1
ATOM 1308 O O . GLU A 1 167 ? -16.531 -25.562 -12.719 1 98.5 167 GLU A O 1
ATOM 1313 N N . ASN A 1 168 ? -14.773 -24.766 -13.828 1 98.31 168 ASN A N 1
ATOM 1314 C CA . ASN A 1 168 ? -15.211 -25.406 -15.07 1 98.31 168 ASN A CA 1
ATOM 1315 C C . ASN A 1 168 ? -14.352 -26.609 -15.414 1 98.31 168 ASN A C 1
ATOM 1317 O O . ASN A 1 168 ? -14.648 -27.344 -16.359 1 98.31 168 ASN A O 1
ATOM 1321 N N . CYS A 1 169 ? -13.305 -26.828 -14.695 1 98 169 CYS A N 1
ATOM 1322 C CA . CYS A 1 169 ? -12.414 -27.953 -14.984 1 98 169 CYS A CA 1
ATOM 1323 C C . CYS A 1 169 ? -12.266 -28.859 -13.766 1 98 169 CYS A C 1
ATOM 1325 O O . CYS A 1 169 ? -12.742 -28.531 -12.68 1 98 169 CYS A O 1
ATOM 1327 N N . GLU A 1 170 ? -11.688 -30.078 -14 1 97.12 170 GLU A N 1
ATOM 1328 C CA . GLU A 1 170 ? -11.312 -30.938 -12.891 1 97.12 170 GLU A CA 1
ATOM 1329 C C . GLU A 1 170 ? -10.258 -30.281 -12.008 1 97.12 170 GLU A C 1
ATOM 1331 O O . GLU A 1 170 ? -9.445 -29.484 -12.484 1 97.12 170 GLU A O 1
ATOM 1336 N N . PRO A 1 171 ? -10.164 -30.609 -10.711 1 97.56 171 PRO A N 1
ATOM 1337 C CA . PRO A 1 171 ? -9.328 -29.922 -9.727 1 97.56 171 PRO A CA 1
ATOM 1338 C C . PRO A 1 171 ? -7.855 -29.875 -10.133 1 97.56 171 PRO A C 1
ATOM 1340 O O . PRO A 1 171 ? -7.152 -28.906 -9.828 1 97.56 171 PRO A O 1
ATOM 1343 N N . ILE A 1 172 ? -7.324 -30.906 -10.836 1 97.19 172 ILE A N 1
ATOM 1344 C CA . ILE A 1 172 ? -5.914 -30.969 -11.211 1 97.19 172 ILE A CA 1
ATOM 1345 C C . ILE A 1 172 ? -5.57 -29.766 -12.094 1 97.19 172 ILE A C 1
ATOM 1347 O O . ILE A 1 172 ? -4.449 -29.266 -12.047 1 97.19 172 ILE A O 1
ATOM 1351 N N . TYR A 1 173 ? -6.562 -29.234 -12.844 1 98.38 173 TYR A N 1
ATOM 1352 C CA . TYR A 1 173 ? -6.293 -28.141 -13.766 1 98.38 173 TYR A CA 1
ATOM 1353 C C . TYR A 1 173 ? -6.141 -26.812 -13.008 1 98.38 173 TYR A C 1
ATOM 1355 O O . TYR A 1 173 ? -5.414 -25.922 -13.453 1 98.38 173 TYR A O 1
ATOM 1363 N N . LEU A 1 174 ? -6.82 -26.688 -11.828 1 98.44 174 LEU A N 1
ATOM 1364 C CA . LEU A 1 174 ? -6.535 -25.516 -11.008 1 98.44 174 LEU A CA 1
ATOM 1365 C C . LEU A 1 174 ? -5.098 -25.547 -10.5 1 98.44 174 LEU A C 1
ATOM 1367 O O . LEU A 1 174 ? -4.422 -24.516 -10.469 1 98.44 174 LEU A O 1
ATOM 1371 N N . LEU A 1 175 ? -4.664 -26.719 -10.109 1 96.62 175 LEU A N 1
ATOM 1372 C CA . LEU A 1 175 ? -3.283 -26.828 -9.648 1 96.62 175 LEU A CA 1
ATOM 1373 C C . LEU A 1 175 ? -2.309 -26.438 -10.758 1 96.62 175 LEU A C 1
ATOM 1375 O O . LEU A 1 175 ? -1.312 -25.75 -10.492 1 96.62 175 LEU A O 1
ATOM 1379 N N . ILE A 1 176 ? -2.625 -26.844 -11.945 1 97.88 176 ILE A N 1
ATOM 1380 C CA . ILE A 1 176 ? -1.8 -26.484 -13.094 1 97.88 176 ILE A CA 1
ATOM 1381 C C . ILE A 1 176 ? -1.851 -24.969 -13.32 1 97.88 176 ILE A C 1
ATOM 1383 O O . ILE A 1 176 ? -0.821 -24.344 -13.562 1 97.88 176 ILE A O 1
ATOM 1387 N N . ALA A 1 177 ? -3.043 -24.344 -13.188 1 98.38 177 ALA A N 1
ATOM 1388 C CA . ALA A 1 177 ? -3.207 -22.891 -13.352 1 98.38 177 ALA A CA 1
ATOM 1389 C C . ALA A 1 177 ? -2.428 -22.125 -12.289 1 98.38 177 ALA A C 1
ATOM 1391 O O . ALA A 1 177 ? -1.952 -21.016 -12.539 1 98.38 177 ALA A O 1
ATOM 1392 N N . MET A 1 178 ? -2.25 -22.719 -11.102 1 96.5 178 MET A N 1
ATOM 1393 C CA . MET A 1 178 ? -1.641 -22.047 -9.953 1 96.5 178 MET A CA 1
ATOM 1394 C C . MET A 1 178 ? -0.131 -22.25 -9.938 1 96.5 178 MET A C 1
ATOM 1396 O O . MET A 1 178 ? 0.586 -21.594 -9.188 1 96.5 178 MET A O 1
ATOM 1400 N N . LEU A 1 179 ? 0.395 -23.094 -10.75 1 95.44 179 LEU A N 1
ATOM 1401 C CA . LEU A 1 179 ? 1.798 -23.5 -10.734 1 95.44 179 LEU A CA 1
ATOM 1402 C C . LEU A 1 179 ? 2.707 -22.312 -11.031 1 95.44 179 LEU A C 1
ATOM 1404 O O . LEU A 1 179 ? 3.783 -22.188 -10.438 1 95.44 179 LEU A O 1
ATOM 1408 N N . PRO A 1 180 ? 2.301 -21.359 -11.93 1 95.62 180 PRO A N 1
ATOM 1409 C CA . PRO A 1 180 ? 3.164 -20.203 -12.164 1 95.62 180 PRO A CA 1
ATOM 1410 C C . PRO A 1 180 ? 3.443 -19.406 -10.898 1 95.62 180 PRO A C 1
ATOM 1412 O O . PRO A 1 180 ? 4.52 -18.812 -10.758 1 95.62 180 PRO A O 1
ATOM 1415 N N . CYS A 1 181 ? 2.523 -19.344 -9.906 1 92.88 181 CYS A N 1
ATOM 1416 C CA . CYS A 1 181 ? 2.709 -18.578 -8.672 1 92.88 181 CYS A CA 1
ATOM 1417 C C . CYS A 1 181 ? 3.812 -19.203 -7.82 1 92.88 181 CYS A C 1
ATOM 1419 O O . CYS A 1 181 ? 4.301 -18.562 -6.883 1 92.88 181 CYS A O 1
ATOM 1421 N N . GLU A 1 182 ? 4.215 -20.359 -8.141 1 90.19 182 GLU A N 1
ATOM 1422 C CA . GLU A 1 182 ? 5.352 -20.984 -7.469 1 90.19 182 GLU A CA 1
ATOM 1423 C C . GLU A 1 182 ? 6.574 -21.031 -8.383 1 90.19 182 GLU A C 1
ATOM 1425 O O . GLU A 1 182 ? 7.598 -20.422 -8.086 1 90.19 182 GLU A O 1
ATOM 1430 N N . LYS A 1 183 ? 6.406 -21.703 -9.555 1 93.06 183 LYS A N 1
ATOM 1431 C CA . LYS A 1 183 ? 7.535 -21.969 -10.445 1 93.06 183 LYS A CA 1
ATOM 1432 C C . LYS A 1 183 ? 8.094 -20.672 -11.023 1 93.06 183 LYS A C 1
ATOM 1434 O O . LYS A 1 183 ? 9.305 -20.438 -10.992 1 93.06 183 LYS A O 1
ATOM 1439 N N . LEU A 1 184 ? 7.238 -19.844 -11.578 1 95.81 184 LEU A N 1
ATOM 1440 C CA . LEU A 1 184 ? 7.691 -18.578 -12.156 1 95.81 184 LEU A CA 1
ATOM 1441 C C . LEU A 1 184 ? 8.305 -17.688 -11.086 1 95.81 184 LEU A C 1
ATOM 1443 O O . LEU A 1 184 ? 9.375 -17.109 -11.289 1 95.81 184 LEU A O 1
ATOM 1447 N N . TRP A 1 185 ? 7.633 -17.547 -9.953 1 93.94 185 TRP A N 1
ATOM 1448 C CA . TRP A 1 185 ? 8.078 -16.641 -8.898 1 93.94 185 TRP A CA 1
ATOM 1449 C C . TRP A 1 185 ? 9.453 -17.047 -8.375 1 93.94 185 TRP A C 1
ATOM 1451 O O . TRP A 1 185 ? 10.32 -16.203 -8.156 1 93.94 185 TRP A O 1
ATOM 1461 N N . GLU A 1 186 ? 9.609 -18.328 -8.203 1 92.75 186 GLU A N 1
ATOM 1462 C CA . GLU A 1 186 ? 10.922 -18.797 -7.785 1 92.75 186 GLU A CA 1
ATOM 1463 C C . GLU A 1 186 ? 11.984 -18.5 -8.844 1 92.75 186 GLU A C 1
ATOM 1465 O O . GLU A 1 186 ? 13.078 -18.047 -8.516 1 92.75 186 GLU A O 1
ATOM 1470 N N . TRP A 1 187 ? 11.672 -18.828 -10.062 1 95.38 187 TRP A N 1
ATOM 1471 C CA . TRP A 1 187 ? 12.609 -18.578 -11.156 1 95.38 187 TRP A CA 1
ATOM 1472 C C . TRP A 1 187 ? 12.969 -17.109 -11.234 1 95.38 187 TRP A C 1
ATOM 1474 O O . TRP A 1 187 ? 14.141 -16.75 -11.406 1 95.38 187 TRP A O 1
ATOM 1484 N N . LEU A 1 188 ? 12 -16.219 -11.109 1 96.81 188 LEU A N 1
ATOM 1485 C CA . LEU A 1 188 ? 12.25 -14.773 -11.117 1 96.81 188 LEU A CA 1
ATOM 1486 C C . LEU A 1 188 ? 13.211 -14.383 -10 1 96.81 188 LEU A C 1
ATOM 1488 O O . LEU A 1 188 ? 14.164 -13.648 -10.227 1 96.81 188 LEU A O 1
ATOM 1492 N N . ALA A 1 189 ? 12.906 -14.859 -8.773 1 95.12 189 ALA A N 1
ATOM 1493 C CA . ALA A 1 189 ? 13.781 -14.555 -7.637 1 95.12 189 ALA A CA 1
ATOM 1494 C C . ALA A 1 189 ? 15.211 -15.008 -7.914 1 95.12 189 ALA A C 1
ATOM 1496 O O . ALA A 1 189 ? 16.172 -14.289 -7.598 1 95.12 189 ALA A O 1
ATOM 1497 N N . GLU A 1 190 ? 15.367 -16.156 -8.539 1 95.75 190 GLU A N 1
ATOM 1498 C CA . GLU A 1 190 ? 16.688 -16.672 -8.883 1 95.75 190 GLU A CA 1
ATOM 1499 C C . GLU A 1 190 ? 17.375 -15.773 -9.906 1 95.75 190 GLU A C 1
ATOM 1501 O O . GLU A 1 190 ? 18.578 -15.5 -9.797 1 95.75 190 GLU A O 1
ATOM 1506 N N . GLN A 1 191 ? 16.625 -15.375 -10.883 1 98.12 191 GLN A N 1
ATOM 1507 C CA . GLN A 1 191 ? 17.188 -14.555 -11.945 1 98.12 191 GLN A CA 1
ATOM 1508 C C . GLN A 1 191 ? 17.688 -13.211 -11.406 1 98.12 191 GLN A C 1
ATOM 1510 O O . GLN A 1 191 ? 18.609 -12.617 -11.953 1 98.12 191 GLN A O 1
ATOM 1515 N N . ILE A 1 192 ? 17.094 -12.727 -10.297 1 98.31 192 ILE A N 1
ATOM 1516 C CA . ILE A 1 192 ? 17.422 -11.383 -9.852 1 98.31 192 ILE A CA 1
ATOM 1517 C C . ILE A 1 192 ? 18.125 -11.445 -8.492 1 98.31 192 ILE A C 1
ATOM 1519 O O . ILE A 1 192 ? 18.188 -10.445 -7.777 1 98.31 192 ILE A O 1
ATOM 1523 N N . GLN A 1 193 ? 18.578 -12.578 -8.125 1 97.31 193 GLN A N 1
ATOM 1524 C CA . GLN A 1 193 ? 19.172 -12.805 -6.812 1 97.31 193 GLN A CA 1
ATOM 1525 C C . GLN A 1 193 ? 20.344 -11.859 -6.57 1 97.31 193 GLN A C 1
ATOM 1527 O O . GLN A 1 193 ? 20.656 -11.531 -5.426 1 97.31 193 GLN A O 1
ATOM 1532 N N . SER A 1 194 ? 21.016 -11.383 -7.613 1 98.12 194 SER A N 1
ATOM 1533 C CA . SER A 1 194 ? 22.141 -10.469 -7.5 1 98.12 194 SER A CA 1
ATOM 1534 C C . SER A 1 194 ? 21.703 -9.109 -6.957 1 98.12 194 SER A C 1
ATOM 1536 O O . SER A 1 194 ? 22.531 -8.297 -6.551 1 98.12 194 SER A O 1
ATOM 1538 N N . GLY A 1 195 ? 20.422 -8.875 -6.957 1 98.12 195 GLY A N 1
ATOM 1539 C CA . GLY A 1 195 ? 19.891 -7.625 -6.438 1 98.12 195 GLY A CA 1
ATOM 1540 C C . GLY A 1 195 ? 19.844 -7.574 -4.922 1 98.12 195 GLY A C 1
ATOM 1541 O O . GLY A 1 195 ? 19.641 -6.512 -4.336 1 98.12 195 GLY A O 1
ATOM 1542 N N . ILE A 1 196 ? 20.078 -8.688 -4.254 1 97.5 196 ILE A N 1
ATOM 1543 C CA . ILE A 1 196 ? 20.031 -8.727 -2.797 1 97.5 196 ILE A CA 1
ATOM 1544 C C . ILE A 1 196 ? 21.203 -7.926 -2.229 1 97.5 196 ILE A C 1
ATOM 1546 O O . ILE A 1 196 ? 22.359 -8.188 -2.568 1 97.5 196 ILE A O 1
ATOM 1550 N N . SER A 1 197 ? 20.953 -6.949 -1.473 1 97.06 197 SER A N 1
ATOM 1551 C CA . SER A 1 197 ? 21.969 -6.133 -0.809 1 97.06 197 SER A CA 1
ATOM 1552 C C . SER A 1 197 ? 21.375 -5.395 0.391 1 97.06 197 SER A C 1
ATOM 1554 O O . SER A 1 197 ? 20.156 -5.328 0.55 1 97.06 197 SER A O 1
ATOM 1556 N N . GLU A 1 198 ? 22.234 -4.805 1.196 1 94 198 GLU A N 1
ATOM 1557 C CA . GLU A 1 198 ? 21.812 -4.082 2.391 1 94 198 GLU A CA 1
ATOM 1558 C C . GLU A 1 198 ? 21.125 -2.771 2.025 1 94 198 GLU A C 1
ATOM 1560 O O . GLU A 1 198 ? 20.359 -2.225 2.824 1 94 198 GLU A O 1
ATOM 1565 N N . THR A 1 199 ? 21.312 -2.303 0.808 1 95.19 199 THR A N 1
ATOM 1566 C CA . THR A 1 199 ? 20.781 -1 0.433 1 95.19 199 THR A CA 1
ATOM 1567 C C . THR A 1 199 ? 19.578 -1.156 -0.507 1 95.19 199 THR A C 1
ATOM 1569 O O . THR A 1 199 ? 18.984 -0.165 -0.938 1 95.19 199 THR A O 1
ATOM 1572 N N . ASN A 1 200 ? 19.266 -2.416 -0.895 1 97.5 200 ASN A N 1
ATOM 1573 C CA . ASN A 1 200 ? 18.078 -2.686 -1.679 1 97.5 200 ASN A CA 1
ATOM 1574 C C . ASN A 1 200 ? 16.875 -2.969 -0.784 1 97.5 200 ASN A C 1
ATOM 1576 O O . ASN A 1 200 ? 16.781 -4.039 -0.184 1 97.5 200 ASN A O 1
ATOM 1580 N N . VAL A 1 201 ? 15.961 -2.113 -0.742 1 96.88 201 VAL A N 1
ATOM 1581 C CA . VAL A 1 201 ? 14.859 -2.191 0.209 1 96.88 201 VAL A CA 1
ATOM 1582 C C . VAL A 1 201 ? 13.891 -3.303 -0.204 1 96.88 201 VAL A C 1
ATOM 1584 O O . VAL A 1 201 ? 13.008 -3.68 0.562 1 96.88 201 VAL A O 1
ATOM 1587 N N . TYR A 1 202 ? 14.102 -3.922 -1.399 1 97.25 202 TYR A N 1
ATOM 1588 C CA . TYR A 1 202 ? 13.234 -4.996 -1.873 1 97.25 202 TYR A CA 1
ATOM 1589 C C . TYR A 1 202 ? 13.93 -6.348 -1.746 1 97.25 202 TYR A C 1
ATOM 1591 O O . TYR A 1 202 ? 13.438 -7.359 -2.252 1 97.25 202 TYR A O 1
ATOM 1599 N N . SER A 1 203 ? 15.07 -6.434 -1.058 1 96.81 203 SER A N 1
ATOM 1600 C CA . SER A 1 203 ? 15.812 -7.68 -0.896 1 96.81 203 SER A CA 1
ATOM 1601 C C . SER A 1 203 ? 14.938 -8.766 -0.279 1 96.81 203 SER A C 1
ATOM 1603 O O . SER A 1 203 ? 15.086 -9.945 -0.604 1 96.81 203 SER A O 1
ATOM 1605 N N . PHE A 1 204 ? 14.055 -8.359 0.573 1 92.75 204 PHE A N 1
ATOM 1606 C CA . PHE A 1 204 ? 13.195 -9.336 1.234 1 92.75 204 PHE A CA 1
ATOM 1607 C C . PHE A 1 204 ? 12.32 -10.062 0.221 1 92.75 204 PHE A C 1
ATOM 1609 O O . PHE A 1 204 ? 12.047 -11.258 0.367 1 92.75 204 PHE A O 1
ATOM 1616 N N . TRP A 1 205 ? 11.797 -9.344 -0.811 1 93.44 205 TRP A N 1
ATOM 1617 C CA . TRP A 1 205 ? 10.969 -9.953 -1.846 1 93.44 205 TRP A CA 1
ATOM 1618 C C . TRP A 1 205 ? 11.719 -11.07 -2.557 1 93.44 205 TRP A C 1
ATOM 1620 O O . TRP A 1 205 ? 11.172 -12.156 -2.777 1 93.44 205 TRP A O 1
ATOM 1630 N N . ILE A 1 206 ? 13 -10.789 -2.885 1 94.69 206 ILE A N 1
ATOM 1631 C CA . ILE A 1 206 ? 13.836 -11.766 -3.576 1 94.69 206 ILE A CA 1
ATOM 1632 C C . ILE A 1 206 ? 14.078 -12.969 -2.67 1 94.69 206 ILE A C 1
ATOM 1634 O O . ILE A 1 206 ? 13.805 -14.109 -3.057 1 94.69 206 ILE A O 1
ATOM 1638 N N . THR A 1 207 ? 14.422 -12.719 -1.415 1 91.44 207 THR A N 1
ATOM 1639 C CA . THR A 1 207 ? 14.758 -13.773 -0.471 1 91.44 207 THR A CA 1
ATOM 1640 C C . THR A 1 207 ? 13.539 -14.641 -0.176 1 91.44 207 THR A C 1
ATOM 1642 O O . THR A 1 207 ? 13.641 -15.867 -0.115 1 91.44 207 THR A O 1
ATOM 1645 N N . ASP A 1 208 ? 12.414 -14.008 -0.07 1 87.12 208 ASP A N 1
ATOM 1646 C CA . ASP A 1 208 ? 11.188 -14.719 0.294 1 87.12 208 ASP A CA 1
ATOM 1647 C C . ASP A 1 208 ? 10.742 -15.648 -0.827 1 87.12 208 ASP A C 1
ATOM 1649 O O . ASP A 1 208 ? 9.977 -16.594 -0.59 1 87.12 208 ASP A O 1
ATOM 1653 N N . ASN A 1 209 ? 11.164 -15.391 -2.041 1 88.69 209 ASN A N 1
ATOM 1654 C CA . ASN A 1 209 ? 10.68 -16.172 -3.172 1 88.69 209 ASN A CA 1
ATOM 1655 C C . ASN A 1 209 ? 11.734 -17.156 -3.676 1 88.69 209 ASN A C 1
ATOM 1657 O O . ASN A 1 209 ? 11.516 -17.859 -4.656 1 88.69 209 ASN A O 1
ATOM 1661 N N . LEU A 1 210 ? 12.906 -17.172 -2.896 1 87 210 LEU A N 1
ATOM 1662 C CA . LEU A 1 210 ? 13.93 -18.156 -3.229 1 87 210 LEU A CA 1
ATOM 1663 C C . LEU A 1 210 ? 13.641 -19.5 -2.564 1 87 210 LEU A C 1
ATOM 1665 O O . LEU A 1 210 ? 13.164 -19.547 -1.429 1 87 210 LEU A O 1
ATOM 1669 N N . GLY A 1 211 ? 13.969 -20.609 -3.146 1 72.62 211 GLY A N 1
ATOM 1670 C CA . GLY A 1 211 ? 13.953 -21.938 -2.576 1 72.62 211 GLY A CA 1
ATOM 1671 C C . GLY A 1 211 ? 12.562 -22.547 -2.502 1 72.62 211 GLY A C 1
ATOM 1672 O O . GLY A 1 211 ? 12.305 -23.422 -1.671 1 72.62 211 GLY A O 1
ATOM 1673 N N . GLY A 1 212 ? 11.5 -22.047 -3.098 1 57.59 212 GLY A N 1
ATOM 1674 C CA . GLY A 1 212 ? 10.125 -22.484 -2.928 1 57.59 212 GLY A CA 1
ATOM 1675 C C . GLY A 1 212 ? 9.805 -23.75 -3.707 1 57.59 212 GLY A C 1
ATOM 1676 O O . GLY A 1 212 ? 8.969 -24.547 -3.285 1 57.59 212 GLY A O 1
ATOM 1677 N N . SER A 1 213 ? 9.852 -24.109 -5.039 1 53.47 213 SER A N 1
ATOM 1678 C CA . SER A 1 213 ? 8.984 -24.469 -6.152 1 53.47 213 SER A CA 1
ATOM 1679 C C . SER A 1 213 ? 8.734 -25.969 -6.191 1 53.47 213 SER A C 1
ATOM 1681 O O . SER A 1 213 ? 8.109 -26.469 -7.125 1 53.47 213 SER A O 1
ATOM 1683 N N . SER A 1 214 ? 8.703 -26.734 -4.984 1 71.19 214 SER A N 1
ATOM 1684 C CA . SER A 1 214 ? 8.766 -27.953 -5.785 1 71.19 214 SER A CA 1
ATOM 1685 C C . SER A 1 214 ? 7.598 -28.875 -5.473 1 71.19 214 SER A C 1
ATOM 1687 O O . SER A 1 214 ? 7.309 -29.797 -6.234 1 71.19 214 SER A O 1
ATOM 1689 N N . LYS A 1 215 ? 6.672 -28.266 -4.637 1 78.44 215 LYS A N 1
ATOM 1690 C CA . LYS A 1 215 ? 5.773 -29.344 -4.227 1 78.44 215 LYS A CA 1
ATOM 1691 C C . LYS A 1 215 ? 4.551 -29.406 -5.141 1 78.44 215 LYS A C 1
ATOM 1693 O O . LYS A 1 215 ? 4.047 -30.5 -5.426 1 78.44 215 LYS A O 1
ATOM 1698 N N . LEU A 1 216 ? 4.113 -28.234 -5.566 1 90.5 216 LEU A N 1
ATOM 1699 C CA . LEU A 1 216 ? 2.992 -28.234 -6.5 1 90.5 216 LEU A CA 1
ATOM 1700 C C . LEU A 1 216 ? 3.375 -28.922 -7.809 1 90.5 216 LEU A C 1
ATOM 1702 O O . LEU A 1 216 ? 2.617 -29.734 -8.328 1 90.5 216 LEU A O 1
ATOM 1706 N N . ALA A 1 217 ? 4.574 -28.641 -8.234 1 91.5 217 ALA A N 1
ATOM 1707 C CA . ALA A 1 217 ? 5.07 -29.297 -9.438 1 91.5 217 ALA A CA 1
ATOM 1708 C C . ALA A 1 217 ? 5.172 -30.797 -9.234 1 91.5 217 ALA A C 1
ATOM 1710 O O . ALA A 1 217 ? 4.762 -31.578 -10.102 1 91.5 217 ALA A O 1
ATOM 1711 N N . HIS A 1 218 ? 5.652 -31.156 -8.086 1 89.69 218 HIS A N 1
ATOM 1712 C CA . HIS A 1 218 ? 5.797 -32.594 -7.785 1 89.69 218 HIS A CA 1
ATOM 1713 C C . HIS A 1 218 ? 4.445 -33.281 -7.746 1 89.69 218 HIS A C 1
ATOM 1715 O O . HIS A 1 218 ? 4.309 -34.406 -8.227 1 89.69 218 HIS A O 1
ATOM 1721 N N . PHE A 1 219 ? 3.529 -32.625 -7.133 1 91.75 219 PHE A N 1
ATOM 1722 C CA . PHE A 1 219 ? 2.191 -33.219 -7.07 1 91.75 219 PHE A CA 1
ATOM 1723 C C . PHE A 1 219 ? 1.617 -33.406 -8.469 1 91.75 219 PHE A C 1
ATOM 1725 O O . PHE A 1 219 ? 1.103 -34.469 -8.789 1 91.75 219 PHE A O 1
ATOM 1732 N N . ILE A 1 220 ? 1.737 -32.375 -9.312 1 94.31 220 ILE A N 1
ATOM 1733 C CA . ILE A 1 220 ? 1.221 -32.438 -10.68 1 94.31 220 ILE A CA 1
ATOM 1734 C C . ILE A 1 220 ? 1.906 -33.562 -11.445 1 94.31 220 ILE A C 1
ATOM 1736 O O . ILE A 1 220 ? 1.242 -34.375 -12.102 1 94.31 220 ILE A O 1
ATOM 1740 N N . ASP A 1 221 ? 3.162 -33.688 -11.305 1 93.69 221 ASP A N 1
ATOM 1741 C CA . ASP A 1 221 ? 3.922 -34.719 -12.016 1 93.69 221 ASP A CA 1
ATOM 1742 C C . ASP A 1 221 ? 3.543 -36.125 -11.531 1 93.69 221 ASP A C 1
ATOM 1744 O O . ASP A 1 221 ? 3.451 -37.062 -12.328 1 93.69 221 ASP A O 1
ATOM 1748 N N . ALA A 1 222 ? 3.305 -36.219 -10.281 1 91.06 222 ALA A N 1
ATOM 1749 C CA . ALA A 1 222 ? 3.02 -37.5 -9.68 1 91.06 222 ALA A CA 1
ATOM 1750 C C . ALA A 1 222 ? 1.627 -38 -10.062 1 91.06 222 ALA A C 1
ATOM 1752 O O . ALA A 1 222 ? 1.403 -39.219 -10.195 1 91.06 222 ALA A O 1
ATOM 1753 N N . TYR A 1 223 ? 0.656 -37.062 -10.328 1 91.75 223 TYR A N 1
ATOM 1754 C CA . TYR A 1 223 ? -0.728 -37.531 -10.352 1 91.75 223 TYR A CA 1
ATOM 1755 C C . TYR A 1 223 ? -1.404 -37.156 -11.664 1 91.75 223 TYR A C 1
ATOM 1757 O O . TYR A 1 223 ? -2.553 -37.531 -11.906 1 91.75 223 TYR A O 1
ATOM 1765 N N . ALA A 1 224 ? -0.75 -36.5 -12.523 1 90.19 224 ALA A N 1
ATOM 1766 C CA . ALA A 1 224 ? -1.341 -36.031 -13.773 1 90.19 224 ALA A CA 1
ATOM 1767 C C . ALA A 1 224 ? -1.909 -37.219 -14.57 1 90.19 224 ALA A C 1
ATOM 1769 O O . ALA A 1 224 ? -3.016 -37.125 -15.109 1 90.19 224 ALA A O 1
ATOM 1770 N N . ASP A 1 225 ? -1.171 -38.25 -14.641 1 89.81 225 ASP A N 1
ATOM 1771 C CA . ASP A 1 225 ? -1.614 -39.438 -15.391 1 89.81 225 ASP A CA 1
ATOM 1772 C C . ASP A 1 225 ? -2.836 -40.062 -14.734 1 89.81 225 ASP A C 1
ATOM 1774 O O . ASP A 1 225 ? -3.803 -40.406 -15.414 1 89.81 225 ASP A O 1
ATOM 1778 N N . GLU A 1 226 ? -2.748 -40.188 -13.477 1 90.06 226 GLU A N 1
ATOM 1779 C CA . GLU A 1 226 ? -3.844 -40.781 -12.734 1 90.06 226 GLU A CA 1
ATOM 1780 C C . GLU A 1 226 ? -5.133 -40 -12.898 1 90.06 226 GLU A C 1
ATOM 1782 O O . GLU A 1 226 ? -6.227 -40.562 -12.93 1 90.06 226 GLU A O 1
ATOM 1787 N N . TYR A 1 227 ? -5.02 -38.719 -13.039 1 92.31 227 TYR A N 1
ATOM 1788 C CA . TYR A 1 227 ? -6.207 -37.906 -13.109 1 92.31 227 TYR A CA 1
ATOM 1789 C C . TYR A 1 227 ? -6.582 -37.594 -14.555 1 92.31 227 TYR A C 1
ATOM 1791 O O . TYR A 1 227 ? -7.508 -36.812 -14.82 1 92.31 227 TYR A O 1
ATOM 1799 N N . GLY A 1 228 ? -5.887 -38.219 -15.531 1 91.88 228 GLY A N 1
ATOM 1800 C CA . GLY A 1 228 ? -6.262 -38.156 -16.938 1 91.88 228 GLY A CA 1
ATOM 1801 C C . GLY A 1 228 ? -6.105 -36.75 -17.531 1 91.88 228 GLY A C 1
ATOM 1802 O O . GLY A 1 228 ? -7.004 -36.281 -18.219 1 91.88 228 GLY A O 1
ATOM 1803 N N . VAL A 1 229 ? -5 -36.094 -17.297 1 95.44 229 VAL A N 1
ATOM 1804 C CA . VAL A 1 229 ? -4.758 -34.75 -17.766 1 95.44 229 VAL A CA 1
ATOM 1805 C C . VAL A 1 229 ? -4.645 -34.719 -19.281 1 95.44 229 VAL A C 1
ATOM 1807 O O . VAL A 1 229 ? -3.906 -35.531 -19.859 1 95.44 229 VAL A O 1
ATOM 1810 N N . ASP A 1 230 ? -5.469 -33.906 -19.938 1 97 230 ASP A N 1
ATOM 1811 C CA . ASP A 1 230 ? -5.312 -33.562 -21.359 1 97 230 ASP A CA 1
ATOM 1812 C C . ASP A 1 230 ? -4.172 -32.594 -21.578 1 97 230 ASP A C 1
ATOM 1814 O O . ASP A 1 230 ? -4.219 -31.453 -21.078 1 97 230 ASP A O 1
ATOM 1818 N N . LEU A 1 231 ? -3.201 -33 -22.297 1 96.06 231 LEU A N 1
ATOM 1819 C CA . LEU A 1 231 ? -1.962 -32.25 -22.406 1 96.06 231 LEU A CA 1
ATOM 1820 C C . LEU A 1 231 ? -2.215 -30.891 -23.047 1 96.06 231 LEU A C 1
ATOM 1822 O O . LEU A 1 231 ? -1.676 -29.875 -22.609 1 96.06 231 LEU A O 1
ATOM 1826 N N . GLN A 1 232 ? -2.99 -30.859 -24.109 1 96.31 232 GLN A N 1
ATOM 1827 C CA . GLN A 1 232 ? -3.248 -29.594 -24.766 1 96.31 232 GLN A CA 1
ATOM 1828 C C . GLN A 1 232 ? -4.023 -28.641 -23.859 1 96.31 232 GLN A C 1
ATOM 1830 O O . GLN A 1 232 ? -3.709 -27.453 -23.797 1 96.31 232 GLN A O 1
ATOM 1835 N N . LYS A 1 233 ? -4.984 -29.156 -23.172 1 98 233 LYS A N 1
ATOM 1836 C CA . LYS A 1 233 ? -5.746 -28.359 -22.219 1 98 233 LYS A CA 1
ATOM 1837 C C . LYS A 1 233 ? -4.844 -27.812 -21.109 1 98 233 LYS A C 1
ATOM 1839 O O . LYS A 1 233 ? -4.922 -26.641 -20.75 1 98 233 LYS A O 1
ATOM 1844 N N . ALA A 1 234 ? -3.996 -28.672 -20.609 1 98.25 234 ALA A N 1
ATOM 1845 C CA . ALA A 1 234 ? -3.047 -28.281 -19.562 1 98.25 234 ALA A CA 1
ATOM 1846 C C . ALA A 1 234 ? -2.127 -27.156 -20.047 1 98.25 234 ALA A C 1
ATOM 1848 O O . ALA A 1 234 ? -1.897 -26.188 -19.328 1 98.25 234 ALA A O 1
ATOM 1849 N N . LYS A 1 235 ? -1.612 -27.344 -21.25 1 97.88 235 LYS A N 1
ATOM 1850 C CA . LYS A 1 235 ? -0.705 -26.359 -21.828 1 97.88 235 LYS A CA 1
ATOM 1851 C C . LYS A 1 235 ? -1.397 -25.016 -21.984 1 97.88 235 LYS A C 1
ATOM 1853 O O . LYS A 1 235 ? -0.828 -23.969 -21.656 1 97.88 235 LYS A O 1
ATOM 1858 N N . ASP A 1 236 ? -2.625 -25 -22.484 1 98.44 236 ASP A N 1
ATOM 1859 C CA . ASP A 1 236 ? -3.383 -23.766 -22.688 1 98.44 236 ASP A CA 1
ATOM 1860 C C . ASP A 1 236 ? -3.645 -23.062 -21.359 1 98.44 236 ASP A C 1
ATOM 1862 O O . ASP A 1 236 ? -3.49 -21.844 -21.25 1 98.44 236 ASP A O 1
ATOM 1866 N N . ILE A 1 237 ? -4.012 -23.812 -20.344 1 98.81 237 ILE A N 1
ATOM 1867 C CA . ILE A 1 237 ? -4.305 -23.266 -19.031 1 98.81 237 ILE A CA 1
ATOM 1868 C C . ILE A 1 237 ? -3.031 -22.688 -18.406 1 98.81 237 ILE A C 1
ATOM 1870 O O . ILE A 1 237 ? -3.033 -21.578 -17.891 1 98.81 237 ILE A O 1
ATOM 1874 N N . TYR A 1 238 ? -1.952 -23.453 -18.469 1 98.69 238 TYR A N 1
ATOM 1875 C CA . TYR A 1 238 ? -0.684 -22.984 -17.938 1 98.69 238 TYR A CA 1
ATOM 1876 C C . TYR A 1 238 ? -0.232 -21.703 -18.625 1 98.69 238 TYR A C 1
ATOM 1878 O O . TYR A 1 238 ? 0.206 -20.75 -17.969 1 98.69 238 TYR A O 1
ATOM 1886 N N . HIS A 1 239 ? -0.376 -21.719 -19.938 1 98.62 239 HIS A N 1
ATOM 1887 C CA . HIS A 1 239 ? -0.004 -20.547 -20.719 1 98.62 239 HIS A CA 1
ATOM 1888 C C . HIS A 1 239 ? -0.848 -19.344 -20.312 1 98.62 239 HIS A C 1
ATOM 1890 O O . HIS A 1 239 ? -0.329 -18.219 -20.188 1 98.62 239 HIS A O 1
ATOM 1896 N N . GLY A 1 240 ? -2.174 -19.516 -20.203 1 98.75 240 GLY A N 1
ATOM 1897 C CA . GLY A 1 240 ? -3.051 -18.453 -19.75 1 98.75 240 GLY A CA 1
ATOM 1898 C C . GLY A 1 240 ? -2.66 -17.891 -18.406 1 98.75 240 GLY A C 1
ATOM 1899 O O . GLY A 1 240 ? -2.67 -16.672 -18.203 1 98.75 240 GLY A O 1
ATOM 1900 N N . ALA A 1 241 ? -2.307 -18.75 -17.484 1 98.69 241 ALA A N 1
ATOM 1901 C CA . ALA A 1 241 ? -1.894 -18.328 -16.141 1 98.69 241 ALA A CA 1
ATOM 1902 C C . ALA A 1 241 ? -0.576 -17.547 -16.203 1 98.69 241 ALA A C 1
ATOM 1904 O O . ALA A 1 241 ? -0.429 -16.516 -15.547 1 98.69 241 ALA A O 1
ATOM 1905 N N . MET A 1 242 ? 0.367 -18.078 -17.016 1 98.75 242 MET A N 1
ATOM 1906 C CA . MET A 1 242 ? 1.644 -17.406 -17.203 1 98.75 242 MET A CA 1
ATOM 1907 C C . MET A 1 242 ? 1.432 -15.992 -17.766 1 98.75 242 MET A C 1
ATOM 1909 O O . MET A 1 242 ? 2.059 -15.039 -17.297 1 98.75 242 MET A O 1
ATOM 1913 N N . GLN A 1 243 ? 0.543 -15.922 -18.703 1 98.75 243 GLN A N 1
ATOM 1914 C CA . GLN A 1 243 ? 0.241 -14.609 -19.281 1 98.75 243 GLN A CA 1
ATOM 1915 C C . GLN A 1 243 ? -0.423 -13.711 -18.234 1 98.75 243 GLN A C 1
ATOM 1917 O O . GLN A 1 243 ? -0.201 -12.492 -18.234 1 98.75 243 GLN A O 1
ATOM 1922 N N . GLY A 1 244 ? -1.294 -14.258 -17.406 1 98.62 244 GLY A N 1
ATOM 1923 C CA . GLY A 1 244 ? -1.882 -13.508 -16.312 1 98.62 244 GLY A CA 1
ATOM 1924 C C . GLY A 1 244 ? -0.847 -12.906 -15.375 1 98.62 244 GLY A C 1
ATOM 1925 O O . GLY A 1 244 ? -0.956 -11.742 -14.992 1 98.62 244 GLY A O 1
ATOM 1926 N N . GLU A 1 245 ? 0.207 -13.727 -15.031 1 98 245 GLU A N 1
ATOM 1927 C CA . GLU A 1 245 ? 1.303 -13.227 -14.211 1 98 245 GLU A CA 1
ATOM 1928 C C . GLU A 1 245 ? 1.99 -12.039 -14.867 1 98 245 GLU A C 1
ATOM 1930 O O . GLU A 1 245 ? 2.223 -11.008 -14.227 1 98 245 GLU A O 1
ATOM 1935 N N . VAL A 1 246 ? 2.287 -12.195 -16.156 1 98.44 246 VAL A N 1
ATOM 1936 C CA . VAL A 1 246 ? 2.977 -11.148 -16.906 1 98.44 246 VAL A CA 1
ATOM 1937 C C . VAL A 1 246 ? 2.156 -9.859 -16.875 1 98.44 246 VAL A C 1
ATOM 1939 O O . VAL A 1 246 ? 2.684 -8.789 -16.562 1 98.44 246 VAL A O 1
ATOM 1942 N N . ASN A 1 247 ? 0.867 -9.992 -17.219 1 98.25 247 ASN A N 1
ATOM 1943 C CA . ASN A 1 247 ? -0.007 -8.828 -17.25 1 98.25 247 ASN A CA 1
ATOM 1944 C C . ASN A 1 247 ? -0.09 -8.141 -15.898 1 98.25 247 ASN A C 1
ATOM 1946 O O . ASN A 1 247 ? -0.101 -6.91 -15.82 1 98.25 247 ASN A O 1
ATOM 1950 N N . PHE A 1 248 ? -0.144 -8.93 -14.867 1 97.94 248 PHE A N 1
ATOM 1951 C CA . PHE A 1 248 ? -0.26 -8.391 -13.516 1 97.94 248 PHE A CA 1
ATOM 1952 C C . PHE A 1 248 ? 1.01 -7.645 -13.125 1 97.94 248 PHE A C 1
ATOM 1954 O O . PHE A 1 248 ? 0.95 -6.492 -12.68 1 97.94 248 PHE A O 1
ATOM 1961 N N . PHE A 1 249 ? 2.215 -8.234 -13.398 1 98 249 PHE A N 1
ATOM 1962 C CA . PHE A 1 249 ? 3.475 -7.551 -13.117 1 98 249 PHE A CA 1
ATOM 1963 C C . PHE A 1 249 ? 3.578 -6.258 -13.922 1 98 249 PHE A C 1
ATOM 1965 O O . PHE A 1 249 ? 3.969 -5.219 -13.383 1 98 249 PHE A O 1
ATOM 1972 N N . ALA A 1 250 ? 3.207 -6.305 -15.156 1 97.5 250 ALA A N 1
ATOM 1973 C CA . ALA A 1 250 ? 3.338 -5.156 -16.047 1 97.5 250 ALA A CA 1
ATOM 1974 C C . ALA A 1 250 ? 2.412 -4.02 -15.625 1 97.5 250 ALA A C 1
ATOM 1976 O O . ALA A 1 250 ? 2.746 -2.846 -15.781 1 97.5 250 ALA A O 1
ATOM 1977 N N . SER A 1 251 ? 1.29 -4.332 -15.039 1 96.75 251 SER A N 1
ATOM 1978 C CA . SER A 1 251 ? 0.283 -3.34 -14.68 1 96.75 251 SER A CA 1
ATOM 1979 C C . SER A 1 251 ? 0.739 -2.498 -13.492 1 96.75 251 SER A C 1
ATOM 1981 O O . SER A 1 251 ? 0.171 -1.437 -13.219 1 96.75 251 SER A O 1
ATOM 1983 N N . ALA A 1 252 ? 1.753 -2.975 -12.789 1 95.5 252 ALA A N 1
ATOM 1984 C CA . ALA A 1 252 ? 2.189 -2.309 -11.562 1 95.5 252 ALA A CA 1
ATOM 1985 C C . ALA A 1 252 ? 2.768 -0.929 -11.867 1 95.5 252 ALA A C 1
ATOM 1987 O O . ALA A 1 252 ? 2.699 -0.023 -11.031 1 95.5 252 ALA A O 1
ATOM 1988 N N . THR A 1 253 ? 3.406 -0.719 -13.016 1 92.06 253 THR A N 1
ATOM 1989 C CA . THR A 1 253 ? 4.125 0.508 -13.344 1 92.06 253 THR A CA 1
ATOM 1990 C C . THR A 1 253 ? 3.5 1.191 -14.555 1 92.06 253 THR A C 1
ATOM 1992 O O . THR A 1 253 ? 4.094 2.104 -15.133 1 92.06 253 THR A O 1
ATOM 1995 N N . ALA A 1 254 ? 2.25 1.045 -14.68 1 73.88 254 ALA A N 1
ATOM 1996 C CA . ALA A 1 254 ? 1.499 1.62 -15.789 1 73.88 254 ALA A CA 1
ATOM 1997 C C . ALA A 1 254 ? 2.223 1.396 -17.109 1 73.88 254 ALA A C 1
ATOM 1999 O O . ALA A 1 254 ? 2.26 2.285 -17.969 1 73.88 254 ALA A O 1
ATOM 2000 N N . GLU A 1 255 ? 3.078 0.35 -17.172 1 57.69 255 GLU A N 1
ATOM 2001 C CA . GLU A 1 255 ? 3.629 -0.062 -18.453 1 57.69 255 GLU A CA 1
ATOM 2002 C C . GLU A 1 255 ? 2.578 -0.772 -19.312 1 57.69 255 GLU A C 1
ATOM 2004 O O . GLU A 1 255 ? 1.773 -1.548 -18.781 1 57.69 255 GLU A O 1
ATOM 2009 N N . VAL A 1 256 ? 1.587 -0.02 -20.031 1 46.06 256 VAL A N 1
ATOM 2010 C CA . VAL A 1 256 ? 0.706 -0.818 -20.875 1 46.06 256 VAL A CA 1
ATOM 2011 C C . VAL A 1 256 ? 1.537 -1.759 -21.75 1 46.06 256 VAL A C 1
ATOM 2013 O O . VAL A 1 256 ? 2.453 -1.321 -22.453 1 46.06 256 VAL A O 1
ATOM 2016 N N . PRO A 1 257 ? 1.34 -3.023 -21.438 1 41.97 257 PRO A N 1
ATOM 2017 C CA . PRO A 1 257 ? 2.045 -3.91 -22.359 1 41.97 257 PRO A CA 1
ATOM 2018 C C . PRO A 1 257 ? 1.823 -3.533 -23.828 1 41.97 257 PRO A C 1
ATOM 2020 O O . PRO A 1 257 ? 0.802 -2.93 -24.156 1 41.97 257 PRO A O 1
ATOM 2023 N N . MET B 1 1 ? 17.766 18.656 -21.234 1 19.8 1 MET B N 1
ATOM 2024 C CA . MET B 1 1 ? 17.359 18.656 -19.828 1 19.8 1 MET B CA 1
ATOM 2025 C C . MET B 1 1 ? 16.047 17.906 -19.641 1 19.8 1 MET B C 1
ATOM 2027 O O . MET B 1 1 ? 15.055 18.219 -20.312 1 19.8 1 MET B O 1
ATOM 2031 N N . SER B 1 2 ? 16.078 16.594 -19.469 1 20.52 2 SER B N 1
ATOM 2032 C CA . SER B 1 2 ? 15.062 15.555 -19.656 1 20.52 2 SER B CA 1
ATOM 2033 C C . SER B 1 2 ? 13.859 15.789 -18.75 1 20.52 2 SER B C 1
ATOM 2035 O O . SER B 1 2 ? 14.008 15.914 -17.531 1 20.52 2 SER B O 1
ATOM 2037 N N . VAL B 1 3 ? 12.906 16.516 -19.25 1 23.2 3 VAL B N 1
ATOM 2038 C CA . VAL B 1 3 ? 11.602 16.797 -18.672 1 23.2 3 VAL B CA 1
ATOM 2039 C C . VAL B 1 3 ? 11.039 15.523 -18.031 1 23.2 3 VAL B C 1
ATOM 2041 O O . VAL B 1 3 ? 10.812 14.531 -18.734 1 23.2 3 VAL B O 1
ATOM 2044 N N . TRP B 1 4 ? 11.5 15.125 -16.859 1 27.69 4 TRP B N 1
ATOM 2045 C CA . TRP B 1 4 ? 10.922 14.062 -16.062 1 27.69 4 TRP B CA 1
ATOM 2046 C C . TRP B 1 4 ? 9.406 13.992 -16.25 1 27.69 4 TRP B C 1
ATOM 2048 O O . TRP B 1 4 ? 8.719 15.008 -16.156 1 27.69 4 TRP B O 1
ATOM 2058 N N . GLN B 1 5 ? 8.961 13.281 -17.219 1 28.72 5 GLN B N 1
ATOM 2059 C CA . GLN B 1 5 ? 7.559 13.055 -17.578 1 28.72 5 GLN B CA 1
ATOM 2060 C C . GLN B 1 5 ? 6.656 13.203 -16.359 1 28.72 5 GLN B C 1
ATOM 2062 O O . GLN B 1 5 ? 6.91 12.602 -15.312 1 28.72 5 GLN B O 1
ATOM 2067 N N . LYS B 1 6 ? 6.094 14.305 -16.203 1 32.91 6 LYS B N 1
ATOM 2068 C CA . LYS B 1 6 ? 5.07 14.773 -15.281 1 32.91 6 LYS B CA 1
ATOM 2069 C C . LYS B 1 6 ? 4.035 13.688 -15 1 32.91 6 LYS B C 1
ATOM 2071 O O . LYS B 1 6 ? 3.014 13.609 -15.688 1 32.91 6 LYS B O 1
ATOM 2076 N N . GLY B 1 7 ? 4.371 12.375 -15.039 1 33 7 GLY B N 1
ATOM 2077 C CA . GLY B 1 7 ? 3.299 11.43 -14.773 1 33 7 GLY B CA 1
ATOM 2078 C C . GLY B 1 7 ? 2.428 11.836 -13.594 1 33 7 GLY B C 1
ATOM 2079 O O . GLY B 1 7 ? 2.707 12.836 -12.93 1 33 7 GLY B O 1
ATOM 2080 N N . LEU B 1 8 ? 1.267 11.141 -13.32 1 39.09 8 LEU B N 1
ATOM 2081 C CA . LEU B 1 8 ? 0.313 11.203 -12.219 1 39.09 8 LEU B CA 1
ATOM 2082 C C . LEU B 1 8 ? 1.032 11.406 -10.891 1 39.09 8 LEU B C 1
ATOM 2084 O O . LEU B 1 8 ? 0.394 11.461 -9.836 1 39.09 8 LEU B O 1
ATOM 2088 N N . LYS B 1 9 ? 2.316 11.477 -10.969 1 43.06 9 LYS B N 1
ATOM 2089 C CA . LYS B 1 9 ? 3.178 11.492 -9.789 1 43.06 9 LYS B CA 1
ATOM 2090 C C . LYS B 1 9 ? 3.197 12.867 -9.133 1 43.06 9 LYS B C 1
ATOM 2092 O O . LYS B 1 9 ? 3.764 13.039 -8.055 1 43.06 9 LYS B O 1
ATOM 2097 N N . ASN B 1 10 ? 2.838 13.891 -9.969 1 41.88 10 ASN B N 1
ATOM 2098 C CA . ASN B 1 10 ? 2.898 15.148 -9.227 1 41.88 10 ASN B CA 1
ATOM 2099 C C . ASN B 1 10 ? 1.669 15.344 -8.344 1 41.88 10 ASN B C 1
ATOM 2101 O O . ASN B 1 10 ? 0.798 16.156 -8.656 1 41.88 10 ASN B O 1
ATOM 2105 N N . ILE B 1 11 ? 1.181 14.258 -7.699 1 50.16 11 ILE B N 1
ATOM 2106 C CA . ILE B 1 11 ? 0.057 14.414 -6.781 1 50.16 11 ILE B CA 1
ATOM 2107 C C . ILE B 1 11 ? 0.443 15.367 -5.656 1 50.16 11 ILE B C 1
ATOM 2109 O O . ILE B 1 11 ? 1.375 15.094 -4.895 1 50.16 11 ILE B O 1
ATOM 2113 N N . ARG B 1 12 ? -0.04 16.594 -5.844 1 55.62 12 ARG B N 1
ATOM 2114 C CA . ARG B 1 12 ? 0.273 17.578 -4.809 1 55.62 12 ARG B CA 1
ATOM 2115 C C . ARG B 1 12 ? -0.49 17.281 -3.523 1 55.62 12 ARG B C 1
ATOM 2117 O O . ARG B 1 12 ? -1.718 17.172 -3.533 1 55.62 12 ARG B O 1
ATOM 2124 N N . SER B 1 13 ? 0.243 16.891 -2.559 1 68.5 13 SER B N 1
ATOM 2125 C CA . SER B 1 13 ? -0.317 16.766 -1.218 1 68.5 13 SER B CA 1
ATOM 2126 C C . SER B 1 13 ? -1.204 17.953 -0.871 1 68.5 13 SER B C 1
ATOM 2128 O O . SER B 1 13 ? -0.874 19.094 -1.195 1 68.5 13 SER B O 1
ATOM 2130 N N . PRO B 1 14 ? -2.547 17.672 -0.608 1 70.88 14 PRO B N 1
ATOM 2131 C CA . PRO B 1 14 ? -3.365 18.797 -0.159 1 70.88 14 PRO B CA 1
ATOM 2132 C C . PRO B 1 14 ? -2.674 19.641 0.911 1 70.88 14 PRO B C 1
ATOM 2134 O O . PRO B 1 14 ? -3.127 20.75 1.222 1 70.88 14 PRO B O 1
ATOM 2137 N N . ARG B 1 15 ? -1.537 19.094 1.295 1 68 15 ARG B N 1
ATOM 2138 C CA . ARG B 1 15 ? -0.727 19.734 2.322 1 68 15 ARG B CA 1
ATOM 2139 C C . ARG B 1 15 ? 0.223 20.766 1.707 1 68 15 ARG B C 1
ATOM 2141 O O . ARG B 1 15 ? 0.806 21.578 2.418 1 68 15 ARG B O 1
ATOM 2148 N N . SER B 1 16 ? 0.151 20.703 0.29 1 67.56 16 SER B N 1
ATOM 2149 C CA . SER B 1 16 ? 1.049 21.609 -0.405 1 67.56 16 SER B CA 1
ATOM 2150 C C . SER B 1 16 ? 0.367 22.953 -0.687 1 67.56 16 SER B C 1
ATOM 2152 O O . SER B 1 16 ? -0.853 23 -0.854 1 67.56 16 SER B O 1
ATOM 2154 N N . THR B 1 17 ? 1.149 23.969 -0.76 1 63.34 17 THR B N 1
ATOM 2155 C CA . THR B 1 17 ? 0.659 25.312 -1.074 1 63.34 17 THR B CA 1
ATOM 2156 C C . THR B 1 17 ? 0.003 25.344 -2.451 1 63.34 17 THR B C 1
ATOM 2158 O O . THR B 1 17 ? -1.042 25.969 -2.637 1 63.34 17 THR B O 1
ATOM 2161 N N . ALA B 1 18 ? 0.612 24.562 -3.328 1 64.12 18 ALA B N 1
ATOM 2162 C CA . ALA B 1 18 ? 0.106 24.562 -4.699 1 64.12 18 ALA B CA 1
ATOM 2163 C C . ALA B 1 18 ? -1.305 23.984 -4.766 1 64.12 18 ALA B C 1
ATOM 2165 O O . ALA B 1 18 ? -2.176 24.531 -5.445 1 64.12 18 ALA B O 1
ATOM 2166 N N . ALA B 1 19 ? -1.597 23.016 -4.02 1 67 19 ALA B N 1
ATOM 2167 C CA . ALA B 1 19 ? -2.912 22.375 -4.035 1 67 19 ALA B CA 1
ATOM 2168 C C . ALA B 1 19 ? -3.967 23.281 -3.41 1 67 19 ALA B C 1
ATOM 2170 O O . ALA B 1 19 ? -5.098 23.359 -3.896 1 67 19 ALA B O 1
ATOM 2171 N N . MET B 1 20 ? -3.551 23.969 -2.377 1 66.56 20 MET B N 1
ATOM 2172 C CA . MET B 1 20 ? -4.48 24.859 -1.694 1 66.56 20 MET B CA 1
ATOM 2173 C C . MET B 1 20 ? -4.832 26.062 -2.574 1 66.56 20 MET B C 1
ATOM 2175 O O . MET B 1 20 ? -5.996 26.453 -2.652 1 66.56 20 MET B O 1
ATOM 2179 N N . LEU B 1 21 ? -3.893 26.594 -3.219 1 66.56 21 LEU B N 1
ATOM 2180 C CA . LEU B 1 21 ? -4.105 27.781 -4.035 1 66.56 21 LEU B CA 1
ATOM 2181 C C . LEU B 1 21 ? -4.996 27.469 -5.23 1 66.56 21 LEU B C 1
ATOM 2183 O O . LEU B 1 21 ? -5.77 28.328 -5.676 1 66.56 21 LEU B O 1
ATOM 2187 N N . GLU B 1 22 ? -4.855 26.344 -5.648 1 73.19 22 GLU B N 1
ATOM 2188 C CA . GLU B 1 22 ? -5.609 25.938 -6.832 1 73.19 22 GLU B CA 1
ATOM 2189 C C . GLU B 1 22 ? -7.109 26.094 -6.609 1 73.19 22 GLU B C 1
ATOM 2191 O O . GLU B 1 22 ? -7.848 26.438 -7.531 1 73.19 22 GLU B O 1
ATOM 2196 N N . HIS B 1 23 ? -7.57 26.094 -5.371 1 77.06 23 HIS B N 1
ATOM 2197 C CA . HIS B 1 23 ? -9.008 26.047 -5.129 1 77.06 23 HIS B CA 1
ATOM 2198 C C . HIS B 1 23 ? -9.477 27.281 -4.375 1 77.06 23 HIS B C 1
ATOM 2200 O O . HIS B 1 23 ? -10.68 27.469 -4.156 1 77.06 23 HIS B O 1
ATOM 2206 N N . LEU B 1 24 ? -8.547 28.141 -4.051 1 82.88 24 LEU B N 1
ATOM 2207 C CA . LEU B 1 24 ? -8.906 29.328 -3.289 1 82.88 24 LEU B CA 1
ATOM 2208 C C . LEU B 1 24 ? -9.422 30.438 -4.207 1 82.88 24 LEU B C 1
ATOM 2210 O O . LEU B 1 24 ? -8.766 30.797 -5.188 1 82.88 24 LEU B O 1
ATOM 2214 N N . PRO B 1 25 ? -10.609 30.984 -3.889 1 85.88 25 PRO B N 1
ATOM 2215 C CA . PRO B 1 25 ? -11.078 32.125 -4.688 1 85.88 25 PRO B CA 1
ATOM 2216 C C . PRO B 1 25 ? -10.125 33.312 -4.625 1 85.88 25 PRO B C 1
ATOM 2218 O O . PRO B 1 25 ? -9.531 33.594 -3.576 1 85.88 25 PRO B O 1
ATOM 2221 N N . GLN B 1 26 ? -10.094 34.062 -5.703 1 87.75 26 GLN B N 1
ATOM 2222 C CA . GLN B 1 26 ? -9.203 35.219 -5.793 1 87.75 26 GLN B CA 1
ATOM 2223 C C . GLN B 1 26 ? -9.531 36.25 -4.719 1 87.75 26 GLN B C 1
ATOM 2225 O O . GLN B 1 26 ? -8.625 36.906 -4.191 1 87.75 26 GLN B O 1
ATOM 2230 N N . THR B 1 27 ? -10.734 36.344 -4.348 1 87.19 27 THR B N 1
ATOM 2231 C CA . THR B 1 27 ? -11.148 37.312 -3.326 1 87.19 27 THR B CA 1
ATOM 2232 C C . THR B 1 27 ? -10.5 36.969 -1.985 1 87.19 27 THR B C 1
ATOM 2234 O O . THR B 1 27 ? -10.086 37.875 -1.25 1 87.19 27 THR B O 1
ATOM 2237 N N . VAL B 1 28 ? -10.453 35.688 -1.687 1 86.5 28 VAL B N 1
ATOM 2238 C CA . VAL B 1 28 ? -9.828 35.281 -0.438 1 86.5 28 VAL B CA 1
ATOM 2239 C C . VAL B 1 28 ? -8.32 35.5 -0.499 1 86.5 28 VAL B C 1
ATOM 2241 O O . VAL B 1 28 ? -7.727 36 0.461 1 86.5 28 VAL B O 1
ATOM 2244 N N . ILE B 1 29 ? -7.75 35.156 -1.644 1 84.62 29 ILE B N 1
ATOM 2245 C CA . ILE B 1 29 ? -6.32 35.375 -1.846 1 84.62 29 ILE B CA 1
ATOM 2246 C C . ILE B 1 29 ? -5.992 36.875 -1.646 1 84.62 29 ILE B C 1
ATOM 2248 O O . ILE B 1 29 ? -5.059 37.219 -0.918 1 84.62 29 ILE B O 1
ATOM 2252 N N . ASP B 1 30 ? -6.781 37.719 -2.189 1 87.31 30 ASP B N 1
ATOM 2253 C CA . ASP B 1 30 ? -6.57 39.156 -2.102 1 87.31 30 ASP B CA 1
ATOM 2254 C C . ASP B 1 30 ? -6.727 39.625 -0.665 1 87.31 30 ASP B C 1
ATOM 2256 O O . ASP B 1 30 ? -5.949 40.469 -0.201 1 87.31 30 ASP B O 1
ATOM 2260 N N . ARG B 1 31 ? -7.668 39.156 -0.012 1 85.12 31 ARG B N 1
ATOM 2261 C CA . ARG B 1 31 ? -7.906 39.562 1.364 1 85.12 31 ARG B CA 1
ATOM 2262 C C . ARG B 1 31 ? -6.77 39.125 2.279 1 85.12 31 ARG B C 1
ATOM 2264 O O . ARG B 1 31 ? -6.367 39.844 3.182 1 85.12 31 ARG B O 1
ATOM 2271 N N . LEU B 1 32 ? -6.332 37.906 2.039 1 83.75 32 LEU B N 1
ATOM 2272 C CA . LEU B 1 32 ? -5.207 37.438 2.824 1 83.75 32 LEU B CA 1
ATOM 2273 C C . LEU B 1 32 ? -3.955 38.25 2.555 1 83.75 32 LEU B C 1
ATOM 2275 O O . LEU B 1 32 ? -3.197 38.562 3.48 1 83.75 32 LEU B O 1
ATOM 2279 N N . ALA B 1 33 ? -3.77 38.562 1.293 1 82.44 33 ALA B N 1
ATOM 2280 C CA . ALA B 1 33 ? -2.627 39.406 0.927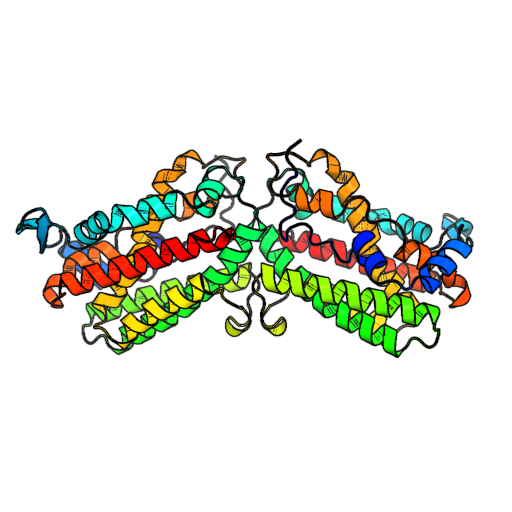 1 82.44 33 ALA B CA 1
ATOM 2281 C C . ALA B 1 33 ? -2.717 40.781 1.588 1 82.44 33 ALA B C 1
ATOM 2283 O O . ALA B 1 33 ? -1.706 41.312 2.039 1 82.44 33 ALA B O 1
ATOM 2284 N N . ALA B 1 34 ? -3.904 41.25 1.704 1 82.81 34 ALA B N 1
ATOM 2285 C CA . ALA B 1 34 ? -4.129 42.562 2.287 1 82.81 34 ALA B CA 1
ATOM 2286 C C . ALA B 1 34 ? -3.867 42.562 3.791 1 82.81 34 ALA B C 1
ATOM 2288 O O . ALA B 1 34 ? -3.578 43.594 4.387 1 82.81 34 ALA B O 1
ATOM 2289 N N . LYS B 1 35 ? -3.953 41.5 4.312 1 81.88 35 LYS B N 1
ATOM 2290 C CA . LYS B 1 35 ? -3.758 41.375 5.754 1 81.88 35 LYS B CA 1
ATOM 2291 C C . LYS B 1 35 ? -2.307 41.031 6.082 1 81.88 35 LYS B C 1
ATOM 2293 O O . LYS B 1 35 ? -1.96 40.844 7.25 1 81.88 35 LYS B O 1
ATOM 2298 N N . HIS B 1 36 ? -1.479 41.062 5.008 1 78 36 HIS B N 1
ATOM 2299 C CA . HIS B 1 36 ? -0.069 40.75 5.234 1 78 36 HIS B CA 1
ATOM 2300 C C . HIS B 1 36 ? 0.75 42.031 5.363 1 78 36 HIS B C 1
ATOM 2302 O O . HIS B 1 36 ? 0.612 42.938 4.547 1 78 36 HIS B O 1
ATOM 2308 N N . PRO B 1 37 ? 1.586 42.188 6.492 1 78.38 37 PRO B N 1
ATOM 2309 C CA . PRO B 1 37 ? 1.874 41.156 7.496 1 78.38 37 PRO B CA 1
ATOM 2310 C C . PRO B 1 37 ? 0.753 41 8.523 1 78.38 37 PRO B C 1
ATOM 2312 O O . PRO B 1 37 ? -0.001 41.969 8.766 1 78.38 37 PRO B O 1
ATOM 2315 N N . ALA B 1 38 ? 0.587 39.844 9 1 75.56 38 ALA B N 1
ATOM 2316 C CA . ALA B 1 38 ? -0.507 39.531 9.914 1 75.56 38 ALA B CA 1
ATOM 2317 C C . ALA B 1 38 ? -0.335 40.25 11.25 1 75.56 38 ALA B C 1
ATOM 2319 O O . ALA B 1 38 ? 0.776 40.656 11.602 1 75.56 38 ALA B O 1
ATOM 2320 N N . LYS B 1 39 ? -1.484 40.531 11.828 1 77.62 39 LYS B N 1
ATOM 2321 C CA . LYS B 1 39 ? -1.483 41.125 13.164 1 77.62 39 LYS B CA 1
ATOM 2322 C C . LYS B 1 39 ? -0.805 40.188 14.172 1 77.62 39 LYS B C 1
ATOM 2324 O O . LYS B 1 39 ? -1.02 38.969 14.148 1 77.62 39 LYS B O 1
ATOM 2329 N N . LEU B 1 40 ? 0.055 40.781 14.922 1 86.25 40 LEU B N 1
ATOM 2330 C CA . LEU B 1 40 ? 0.746 40.031 15.961 1 86.25 40 LEU B CA 1
ATOM 2331 C C . LEU B 1 40 ? -0.167 39.781 17.156 1 86.25 40 LEU B C 1
ATOM 2333 O O . LEU B 1 40 ? -1.021 40.625 17.469 1 86.25 40 LEU B O 1
ATOM 2337 N N . THR B 1 41 ? -0.089 38.688 17.75 1 88.62 41 THR B N 1
ATOM 2338 C CA . THR B 1 41 ? -0.857 38.312 18.922 1 88.62 41 THR B CA 1
ATOM 2339 C C . THR B 1 41 ? 0.01 38.375 20.172 1 88.62 41 THR B C 1
ATOM 2341 O O . THR B 1 41 ? 1.184 38 20.141 1 88.62 41 THR B O 1
ATOM 2344 N N . LYS B 1 42 ? -0.541 39.031 21.188 1 90.94 42 LYS B N 1
ATOM 2345 C CA . LYS B 1 42 ? 0.151 38.969 22.484 1 90.94 42 LYS B CA 1
ATOM 2346 C C . LYS B 1 42 ? 0.073 37.562 23.094 1 90.94 42 LYS B C 1
ATOM 2348 O O . LYS B 1 42 ? -0.999 37.125 23.516 1 90.94 42 LYS B O 1
ATOM 2353 N N . VAL B 1 43 ? 1.216 36.844 23.078 1 92.38 43 VAL B N 1
ATOM 2354 C CA . VAL B 1 43 ? 1.226 35.469 23.531 1 92.38 43 VAL B CA 1
ATOM 2355 C C . VAL B 1 43 ? 2.078 35.344 24.781 1 92.38 43 VAL B C 1
ATOM 2357 O O . VAL B 1 43 ? 3.066 36.062 24.953 1 92.38 43 VAL B O 1
ATOM 2360 N N . PRO B 1 44 ? 1.669 34.469 25.688 1 90.88 44 PRO B N 1
ATOM 2361 C CA . PRO B 1 44 ? 2.488 34.25 26.875 1 90.88 44 PRO B CA 1
ATOM 2362 C C . PRO B 1 44 ? 3.787 33.5 26.562 1 90.88 44 PRO B C 1
ATOM 2364 O O . PRO B 1 44 ? 3.801 32.594 25.719 1 90.88 44 PRO B O 1
ATOM 2367 N N . VAL B 1 45 ? 4.836 33.969 27.141 1 85.5 45 VAL B N 1
ATOM 2368 C CA . VAL B 1 45 ? 6.121 33.281 27.016 1 85.5 45 VAL B CA 1
ATOM 2369 C C . VAL B 1 45 ? 6.629 32.875 28.406 1 85.5 45 VAL B C 1
ATOM 2371 O O . VAL B 1 45 ? 5.875 32.906 29.375 1 85.5 45 VAL B O 1
ATOM 2374 N N . ALA B 1 46 ? 7.855 32.438 28.5 1 83.12 46 ALA B N 1
ATOM 2375 C CA . ALA B 1 46 ? 8.391 31.969 29.781 1 83.12 46 ALA B CA 1
ATOM 2376 C C . ALA B 1 46 ? 8.398 33.094 30.812 1 83.12 46 ALA B C 1
ATOM 2378 O O . ALA B 1 46 ? 8.438 34.281 30.453 1 83.12 46 ALA B O 1
ATOM 2379 N N . ASP B 1 47 ? 8.281 32.812 32.125 1 83.75 47 ASP B N 1
ATOM 2380 C CA . ASP B 1 47 ? 8.477 33.656 33.312 1 83.75 47 ASP B CA 1
ATOM 2381 C C . ASP B 1 47 ? 7.359 34.688 33.438 1 83.75 47 ASP B C 1
ATOM 2383 O O . ASP B 1 47 ? 7.586 35.812 33.875 1 83.75 47 ASP B O 1
ATOM 2387 N N . GLY B 1 48 ? 6.211 34.375 32.781 1 81.75 48 GLY B N 1
ATOM 2388 C CA . GLY B 1 48 ? 5.059 35.25 32.938 1 81.75 48 GLY B CA 1
ATOM 2389 C C . GLY B 1 48 ? 5.086 36.438 32 1 81.75 48 GLY B C 1
ATOM 2390 O O . GLY B 1 48 ? 4.262 37.344 32.125 1 81.75 48 GLY B O 1
ATOM 2391 N N . ARG B 1 49 ? 6.016 36.406 31.094 1 88.75 49 ARG B N 1
ATOM 2392 C CA . ARG B 1 49 ? 6.125 37.5 30.125 1 88.75 49 ARG B CA 1
ATOM 2393 C C . ARG B 1 49 ? 5.285 37.219 28.891 1 88.75 49 ARG B C 1
ATOM 2395 O O . ARG B 1 49 ? 4.836 36.094 28.672 1 88.75 49 ARG B O 1
ATOM 2402 N N . TYR B 1 50 ? 4.93 38.344 28.188 1 91.69 50 TYR B N 1
ATOM 2403 C CA . TYR B 1 50 ? 4.199 38.25 26.922 1 91.69 50 TYR B CA 1
ATOM 2404 C C . TYR B 1 50 ? 5.027 38.844 25.781 1 91.69 50 TYR B C 1
ATOM 2406 O O . TYR B 1 50 ? 5.867 39.719 26 1 91.69 50 TYR B O 1
ATOM 2414 N N . GLU B 1 51 ? 4.914 38.312 24.656 1 91.06 51 GLU B N 1
ATOM 2415 C CA . GLU B 1 51 ? 5.547 38.781 23.422 1 91.06 51 GLU B CA 1
ATOM 2416 C C . GLU B 1 51 ? 4.543 38.875 22.281 1 91.06 51 GLU B C 1
ATOM 2418 O O . GLU B 1 51 ? 3.525 38.156 22.281 1 91.06 51 GLU B O 1
ATOM 2423 N N . GLU B 1 52 ? 4.855 39.781 21.422 1 91.56 52 GLU B N 1
ATOM 2424 C CA . GLU B 1 52 ? 4.047 39.844 20.219 1 91.56 52 GLU B CA 1
ATOM 2425 C C . GLU B 1 52 ? 4.613 38.969 19.109 1 91.56 52 GLU B C 1
ATOM 2427 O O . GLU B 1 52 ? 5.773 39.094 18.734 1 91.56 52 GLU B O 1
ATOM 2432 N N . LYS B 1 53 ? 3.785 38.031 18.703 1 92.06 53 LYS B N 1
ATOM 2433 C CA . LYS B 1 53 ? 4.172 37.062 17.688 1 92.06 53 LYS B CA 1
ATOM 2434 C C . LYS B 1 53 ? 2.963 36.594 16.875 1 92.06 53 LYS B C 1
ATOM 2436 O O . LYS B 1 53 ? 1.821 36.719 17.328 1 92.06 53 LYS B O 1
ATOM 2441 N N . GLU B 1 54 ? 3.299 36.125 15.688 1 92.56 54 GLU B N 1
ATOM 2442 C CA . GLU B 1 54 ? 2.229 35.438 14.969 1 92.56 54 GLU B CA 1
ATOM 2443 C C . GLU B 1 54 ? 1.747 34.188 15.734 1 92.56 54 GLU B C 1
ATOM 2445 O O . GLU B 1 54 ? 2.555 33.438 16.281 1 92.56 54 GLU B O 1
ATOM 2450 N N . LEU B 1 55 ? 0.438 34.031 15.781 1 94.81 55 LEU B N 1
ATOM 2451 C CA . LEU B 1 55 ? -0.124 32.938 16.531 1 94.81 55 LEU B CA 1
ATOM 2452 C C . LEU B 1 55 ? 0.436 31.594 16.031 1 94.81 55 LEU B C 1
ATOM 2454 O O . LEU B 1 55 ? 0.824 30.734 16.828 1 94.81 55 LEU B O 1
ATOM 2458 N N . SER B 1 56 ? 0.508 31.422 14.672 1 94.88 56 SER B N 1
ATOM 2459 C CA . SER B 1 56 ? 1 30.172 14.086 1 94.88 56 SER B CA 1
ATOM 2460 C C . SER B 1 56 ? 2.443 29.906 14.492 1 94.88 56 SER B C 1
ATOM 2462 O O . SER B 1 56 ? 2.822 28.766 14.734 1 94.88 56 SER B O 1
ATOM 2464 N N . GLU B 1 57 ? 3.264 30.938 14.57 1 93.94 57 GLU B N 1
ATOM 2465 C CA . GLU B 1 57 ? 4.656 30.781 14.984 1 93.94 57 GLU B CA 1
ATOM 2466 C C . GLU B 1 57 ? 4.75 30.406 16.453 1 93.94 57 GLU B C 1
ATOM 2468 O O . GLU B 1 57 ? 5.582 29.578 16.844 1 93.94 57 GLU B O 1
ATOM 2473 N N . TRP B 1 58 ? 3.92 31.109 17.234 1 95.44 58 TRP B N 1
ATOM 2474 C CA . TRP B 1 58 ? 3.9 30.781 18.656 1 95.44 58 TRP B CA 1
ATOM 2475 C C . TRP B 1 58 ? 3.504 29.328 18.891 1 95.44 58 TRP B C 1
ATOM 2477 O O . TRP B 1 58 ? 4.113 28.625 19.703 1 95.44 58 TRP B O 1
ATOM 2487 N N . LEU B 1 59 ? 2.477 28.859 18.219 1 96.56 59 LEU B N 1
ATOM 2488 C CA . LEU B 1 59 ? 2.039 27.469 18.312 1 96.56 59 LEU B CA 1
ATOM 2489 C C . LEU B 1 59 ? 3.148 26.516 17.875 1 96.56 59 LEU B C 1
ATOM 2491 O O . LEU B 1 59 ? 3.404 25.516 18.531 1 96.56 59 LEU B O 1
ATOM 2495 N N . TRP B 1 60 ? 3.852 26.844 16.781 1 96.62 60 TRP B N 1
ATOM 2496 C CA . TRP B 1 60 ? 4.953 26.031 16.266 1 96.62 60 TRP B CA 1
ATOM 2497 C C . TRP B 1 60 ? 6.078 25.922 17.297 1 96.62 60 TRP B C 1
ATOM 2499 O O . TRP B 1 60 ? 6.547 24.828 17.594 1 96.62 60 TRP B O 1
ATOM 2509 N N . GLU B 1 61 ? 6.457 27.016 17.859 1 95.75 61 GLU B N 1
ATOM 2510 C CA . GLU B 1 61 ? 7.551 27.062 18.812 1 95.75 61 GLU B CA 1
ATOM 2511 C C . GLU B 1 61 ? 7.203 26.281 20.078 1 95.75 61 GLU B C 1
ATOM 2513 O O . GLU B 1 61 ? 8.086 25.719 20.734 1 95.75 61 GLU B O 1
ATOM 2518 N N . SER B 1 62 ? 5.934 26.25 20.391 1 95.12 62 SER B N 1
ATOM 2519 C CA . SER B 1 62 ? 5.488 25.594 21.609 1 95.12 62 SER B CA 1
ATOM 2520 C C . SER B 1 62 ? 5.48 24.078 21.438 1 95.12 62 SER B C 1
ATOM 2522 O O . SER B 1 62 ? 5.262 23.344 22.406 1 95.12 62 SER B O 1
ATOM 2524 N N . SER B 1 63 ? 5.699 23.547 20.25 1 97.25 63 SER B N 1
ATOM 2525 C CA . SER B 1 63 ? 5.59 22.109 20 1 97.25 63 SER B CA 1
ATOM 2526 C C . SER B 1 63 ? 6.844 21.578 19.328 1 97.25 63 SER B C 1
ATOM 2528 O O . SER B 1 63 ? 6.766 20.656 18.5 1 97.25 63 SER B O 1
ATOM 2530 N N . GLN B 1 64 ? 8.016 22.141 19.656 1 97.69 64 GLN B N 1
ATOM 2531 C CA . GLN B 1 64 ? 9.273 21.75 19.031 1 97.69 64 GLN B CA 1
ATOM 2532 C C . GLN B 1 64 ? 9.688 20.344 19.453 1 97.69 64 GLN B C 1
ATOM 2534 O O . GLN B 1 64 ? 10.328 19.625 18.688 1 97.69 64 GLN B O 1
ATOM 2539 N N . VAL B 1 65 ? 9.312 19.969 20.688 1 98.31 65 VAL B N 1
ATOM 2540 C CA . VAL B 1 65 ? 9.602 18.625 21.141 1 98.31 65 VAL B CA 1
ATOM 2541 C C . VAL B 1 65 ? 8.945 17.609 20.203 1 98.31 65 VAL B C 1
ATOM 2543 O O . VAL B 1 65 ? 9.586 16.656 19.75 1 98.31 65 VAL B O 1
ATOM 2546 N N . GLN B 1 66 ? 7.633 17.797 19.906 1 98.62 66 GLN B N 1
ATOM 2547 C CA . GLN B 1 66 ? 6.91 16.906 19 1 98.62 66 GLN B CA 1
ATOM 2548 C C . GLN B 1 66 ? 7.523 16.922 17.609 1 98.62 66 GLN B C 1
ATOM 2550 O O . GLN B 1 66 ? 7.602 15.883 16.953 1 98.62 66 GLN B O 1
ATOM 2555 N N . ALA B 1 67 ? 7.953 18.125 17.141 1 98.56 67 ALA B N 1
ATOM 2556 C CA . ALA B 1 67 ? 8.594 18.219 15.836 1 98.56 67 ALA B CA 1
ATOM 2557 C C . ALA B 1 67 ? 9.836 17.328 15.773 1 98.56 67 ALA B C 1
ATOM 2559 O O . ALA B 1 67 ? 10.023 16.578 14.82 1 98.56 67 ALA B O 1
ATOM 2560 N N . GLN B 1 68 ? 10.633 17.406 16.844 1 98.75 68 GLN B N 1
ATOM 2561 C CA . GLN B 1 68 ? 11.852 16.625 16.906 1 98.75 68 GLN B CA 1
ATOM 2562 C C . GLN B 1 68 ? 11.539 15.133 17 1 98.75 68 GLN B C 1
ATOM 2564 O O . GLN B 1 68 ? 12.203 14.305 16.375 1 98.75 68 GLN B O 1
ATOM 2569 N N . LEU B 1 69 ? 10.539 14.789 17.812 1 98.5 69 LEU B N 1
ATOM 2570 C CA . LEU B 1 69 ? 10.133 13.391 17.906 1 98.5 69 LEU B CA 1
ATOM 2571 C C . LEU B 1 69 ? 9.703 12.852 16.547 1 98.5 69 LEU B C 1
ATOM 2573 O O . LEU B 1 69 ? 10.086 11.742 16.172 1 98.5 69 LEU B O 1
ATOM 2577 N N . ALA B 1 70 ? 8.922 13.633 15.805 1 98.44 70 ALA B N 1
ATOM 2578 C CA . ALA B 1 70 ? 8.484 13.227 14.469 1 98.44 70 ALA B CA 1
ATOM 2579 C C . ALA B 1 70 ? 9.688 13.016 13.547 1 98.44 70 ALA B C 1
ATOM 2581 O O . ALA B 1 70 ? 9.766 12 12.844 1 98.44 70 ALA B O 1
ATOM 2582 N N . LEU B 1 71 ? 10.664 13.961 13.594 1 98.69 71 LEU B N 1
ATOM 2583 C CA . LEU B 1 71 ? 11.844 13.906 12.734 1 98.69 71 LEU B CA 1
ATOM 2584 C C . LEU B 1 71 ? 12.633 12.625 12.984 1 98.69 71 LEU B C 1
ATOM 2586 O O . LEU B 1 71 ? 13.188 12.047 12.047 1 98.69 71 LEU B O 1
ATOM 2590 N N . HIS B 1 72 ? 12.594 12.133 14.195 1 98.12 72 HIS B N 1
ATOM 2591 C CA . HIS B 1 72 ? 13.508 11.047 14.555 1 98.12 72 HIS B CA 1
ATOM 2592 C C . HIS B 1 72 ? 12.797 9.695 14.5 1 98.12 72 HIS B C 1
ATOM 2594 O O . HIS B 1 72 ? 13.375 8.68 14.883 1 98.12 72 HIS B O 1
ATOM 2600 N N . THR B 1 73 ? 11.508 9.672 14.078 1 98.19 73 THR B N 1
ATOM 2601 C CA . THR B 1 73 ? 10.867 8.383 13.852 1 98.19 73 THR B CA 1
ATOM 2602 C C . THR B 1 73 ? 11.602 7.594 12.773 1 98.19 73 THR B C 1
ATOM 2604 O O . THR B 1 73 ? 12.211 8.18 11.875 1 98.19 73 THR B O 1
ATOM 2607 N N . LYS B 1 74 ? 11.555 6.281 12.867 1 97.81 74 LYS B N 1
ATOM 2608 C CA . LYS B 1 74 ? 12.164 5.418 11.859 1 97.81 74 LYS B CA 1
ATOM 2609 C C . LYS B 1 74 ? 11.547 5.664 10.484 1 97.81 74 LYS B C 1
ATOM 2611 O O . LYS B 1 74 ? 12.227 5.535 9.461 1 97.81 74 LYS B O 1
ATOM 2616 N N . PHE B 1 75 ? 10.305 6.066 10.484 1 98.19 75 PHE B N 1
ATOM 2617 C CA . PHE B 1 75 ? 9.625 6.355 9.227 1 98.19 75 PHE B CA 1
ATOM 2618 C C . PHE B 1 75 ? 10.289 7.52 8.508 1 98.19 75 PHE B C 1
ATOM 2620 O O . PHE B 1 75 ? 10.719 7.379 7.359 1 98.19 75 PHE B O 1
ATOM 2627 N N . ILE B 1 76 ? 10.438 8.648 9.211 1 98.5 76 ILE B N 1
ATOM 2628 C CA . ILE B 1 76 ? 10.992 9.852 8.594 1 98.5 76 ILE B CA 1
ATOM 2629 C C . ILE B 1 76 ? 12.477 9.641 8.289 1 98.5 76 ILE B C 1
ATOM 2631 O O . ILE B 1 76 ? 12.953 9.992 7.211 1 98.5 76 ILE B O 1
ATOM 2635 N N . GLN B 1 77 ? 13.188 8.992 9.188 1 98.62 77 GLN B N 1
ATOM 2636 C CA . GLN B 1 77 ? 14.609 8.742 8.945 1 98.62 77 GLN B CA 1
ATOM 2637 C C . GLN B 1 77 ? 14.812 7.738 7.816 1 98.62 77 GLN B C 1
ATOM 2639 O O . GLN B 1 77 ? 15.781 7.828 7.066 1 98.62 77 GLN B O 1
ATOM 2644 N N . GLY B 1 78 ? 13.906 6.773 7.734 1 98.19 78 GLY B N 1
ATOM 2645 C CA . GLY B 1 78 ? 13.93 5.844 6.617 1 98.19 78 GLY B CA 1
ATOM 2646 C C . GLY B 1 78 ? 13.695 6.512 5.277 1 98.19 78 GLY B C 1
ATOM 2647 O O . GLY B 1 78 ? 14.32 6.148 4.277 1 98.19 78 GLY B O 1
ATOM 2648 N N . ILE B 1 79 ? 12.781 7.496 5.234 1 98.12 79 ILE B N 1
ATOM 2649 C CA . ILE B 1 79 ? 12.57 8.289 4.027 1 98.12 79 ILE B CA 1
ATOM 2650 C C . ILE B 1 79 ? 13.859 9.031 3.666 1 98.12 79 ILE B C 1
ATOM 2652 O O . ILE B 1 79 ? 14.289 9.008 2.51 1 98.12 79 ILE B O 1
ATOM 2656 N N . LYS B 1 80 ? 14.461 9.617 4.617 1 98.62 80 LYS B N 1
ATOM 2657 C CA . LYS B 1 80 ? 15.688 10.383 4.395 1 98.62 80 LYS B CA 1
ATOM 2658 C C . LYS B 1 80 ? 16.781 9.5 3.809 1 98.62 80 LYS B C 1
ATOM 2660 O O . LYS B 1 80 ? 17.422 9.867 2.818 1 98.62 80 LYS B O 1
ATOM 2665 N N . SER B 1 81 ? 17 8.289 4.367 1 98.19 81 SER B N 1
ATOM 2666 C CA . SER B 1 81 ? 18.094 7.41 3.971 1 98.19 81 SER B CA 1
ATOM 2667 C C . SER B 1 81 ? 17.766 6.652 2.691 1 98.19 81 SER B C 1
ATOM 2669 O O . SER B 1 81 ? 18.656 6.102 2.039 1 98.19 81 SER B O 1
ATOM 2671 N N . GLY B 1 82 ? 16.484 6.613 2.402 1 97.81 82 GLY B N 1
ATOM 2672 C CA . GLY B 1 82 ? 16.047 5.805 1.275 1 97.81 82 GLY B CA 1
ATOM 2673 C C . GLY B 1 82 ? 15.922 4.332 1.608 1 97.81 82 GLY B C 1
ATOM 2674 O O . GLY B 1 82 ? 15.766 3.498 0.713 1 97.81 82 GLY B O 1
ATOM 2675 N N . LEU B 1 83 ? 15.977 3.998 2.9 1 97.62 83 LEU B N 1
ATOM 2676 C CA . LEU B 1 83 ? 16.031 2.592 3.287 1 97.62 83 LEU B CA 1
ATOM 2677 C C . LEU B 1 83 ? 14.766 2.178 4.027 1 97.62 83 LEU B C 1
ATOM 2679 O O . LEU B 1 83 ? 14.711 1.092 4.609 1 97.62 83 LEU B O 1
ATOM 2683 N N . LEU B 1 84 ? 13.719 3.059 4.027 1 97.69 84 LEU B N 1
ATOM 2684 C CA . LEU B 1 84 ? 12.445 2.656 4.617 1 97.69 84 LEU B CA 1
ATOM 2685 C C . LEU B 1 84 ? 11.883 1.427 3.91 1 97.69 84 LEU B C 1
ATOM 2687 O O . LEU B 1 84 ? 11.852 1.371 2.68 1 97.69 84 LEU B O 1
ATOM 2691 N N . ASP B 1 85 ? 11.508 0.428 4.707 1 96.38 85 ASP B N 1
ATOM 2692 C CA . ASP B 1 85 ? 10.828 -0.735 4.145 1 96.38 85 ASP B CA 1
ATOM 2693 C C . ASP B 1 85 ? 9.578 -0.32 3.375 1 96.38 85 ASP B C 1
ATOM 2695 O O . ASP B 1 85 ? 8.703 0.36 3.918 1 96.38 85 ASP B O 1
ATOM 2699 N N . PRO B 1 86 ? 9.492 -0.694 2.1 1 96.19 86 PRO B N 1
ATOM 2700 C CA . PRO B 1 86 ? 8.336 -0.27 1.305 1 96.19 86 PRO B CA 1
ATOM 2701 C C . PRO B 1 86 ? 7.016 -0.774 1.873 1 96.19 86 PRO B C 1
ATOM 2703 O O . PRO B 1 86 ? 5.965 -0.18 1.62 1 96.19 86 PRO B O 1
ATOM 2706 N N . THR B 1 87 ? 7.016 -1.837 2.645 1 94.94 87 THR B N 1
ATOM 2707 C CA . THR B 1 87 ? 5.801 -2.316 3.291 1 94.94 87 THR B CA 1
ATOM 2708 C C . THR B 1 87 ? 5.352 -1.351 4.383 1 94.94 87 THR B C 1
ATOM 2710 O O . THR B 1 87 ? 4.156 -1.114 4.555 1 94.94 87 THR B O 1
ATOM 2713 N N . ASP B 1 88 ? 6.316 -0.818 5.109 1 95.94 88 ASP B N 1
ATOM 2714 C CA . ASP B 1 88 ? 5.992 0.182 6.121 1 95.94 88 ASP B CA 1
ATOM 2715 C C . ASP B 1 88 ? 5.453 1.459 5.48 1 95.94 88 ASP B C 1
ATOM 2717 O O . ASP B 1 88 ? 4.461 2.023 5.945 1 95.94 88 ASP B O 1
ATOM 2721 N N . TYR B 1 89 ? 6.195 1.877 4.352 1 97.44 89 TYR B N 1
ATOM 2722 C CA . TYR B 1 89 ? 5.723 3.053 3.631 1 97.44 89 TYR B CA 1
ATOM 2723 C C . TYR B 1 89 ? 4.289 2.857 3.146 1 97.44 89 TYR B C 1
ATOM 2725 O O . TYR B 1 89 ? 3.443 3.736 3.322 1 97.44 89 TYR B O 1
ATOM 2733 N N . GLY B 1 90 ? 4.035 1.728 2.547 1 96.44 90 GLY B N 1
ATOM 2734 C CA . GLY B 1 90 ? 2.721 1.443 1.997 1 96.44 90 GLY B CA 1
ATOM 2735 C C . GLY B 1 90 ? 1.639 1.355 3.057 1 96.44 90 GLY B C 1
ATOM 2736 O O . GLY B 1 90 ? 0.554 1.919 2.893 1 96.44 90 GLY B O 1
ATOM 2737 N N . GLY B 1 91 ? 1.953 0.527 4.133 1 96.12 91 GLY B N 1
ATOM 2738 C CA . GLY B 1 91 ? 0.993 0.446 5.223 1 96.12 91 GLY B CA 1
ATOM 2739 C C . GLY B 1 91 ? 0.609 1.803 5.781 1 96.12 91 GLY B C 1
ATOM 2740 O O . GLY B 1 91 ? -0.569 2.066 6.031 1 96.12 91 GLY B O 1
ATOM 2741 N N . TYR B 1 92 ? 1.577 2.678 5.961 1 97 92 TYR B N 1
ATOM 2742 C CA . TYR B 1 92 ? 1.317 4.039 6.414 1 97 92 TYR B CA 1
ATOM 2743 C C . TYR B 1 92 ? 0.468 4.797 5.402 1 97 92 TYR B C 1
ATOM 2745 O O . TYR B 1 92 ? -0.512 5.449 5.77 1 97 92 TYR B O 1
ATOM 2753 N N . THR B 1 93 ? 0.812 4.691 4.102 1 96.75 93 THR B N 1
ATOM 2754 C CA . THR B 1 93 ? 0.223 5.52 3.053 1 96.75 93 THR B CA 1
ATOM 2755 C C . THR B 1 93 ? -1.235 5.133 2.816 1 96.75 93 THR B C 1
ATOM 2757 O O . THR B 1 93 ? -2.078 6 2.572 1 96.75 93 THR B O 1
ATOM 2760 N N . VAL B 1 94 ? -1.562 3.832 2.902 1 97.38 94 VAL B N 1
ATOM 2761 C CA . VAL B 1 94 ? -2.949 3.396 2.766 1 97.38 94 VAL B CA 1
ATOM 2762 C C . VAL B 1 94 ? -3.801 4.027 3.863 1 97.38 94 VAL B C 1
ATOM 2764 O O . VAL B 1 94 ? -4.898 4.523 3.6 1 97.38 94 VAL B O 1
ATOM 2767 N N . GLN B 1 95 ? -3.295 4.066 5.086 1 97.75 95 GLN B N 1
ATOM 2768 C CA . GLN B 1 95 ? -4.008 4.691 6.195 1 97.75 95 GLN B CA 1
ATOM 2769 C C . GLN B 1 95 ? -4.105 6.203 6.004 1 97.75 95 GLN B C 1
ATOM 2771 O O . GLN B 1 95 ? -5.141 6.805 6.293 1 97.75 95 GLN B O 1
ATOM 2776 N N . ASP B 1 96 ? -3.027 6.781 5.52 1 96.69 96 ASP B N 1
ATOM 2777 C CA . ASP B 1 96 ? -3.004 8.227 5.297 1 96.69 96 ASP B CA 1
ATOM 2778 C C . ASP B 1 96 ? -4.027 8.633 4.238 1 96.69 96 ASP B C 1
ATOM 2780 O O . ASP B 1 96 ? -4.633 9.703 4.336 1 96.69 96 ASP B O 1
ATOM 2784 N N . ALA B 1 97 ? -4.188 7.809 3.168 1 96 97 ALA B N 1
ATOM 2785 C CA . ALA B 1 97 ? -5.219 8.07 2.164 1 96 97 ALA B CA 1
ATOM 2786 C C . ALA B 1 97 ? -6.602 8.141 2.803 1 96 97 ALA B C 1
ATOM 2788 O O . ALA B 1 97 ? -7.383 9.047 2.506 1 96 97 ALA B O 1
ATOM 2789 N N . VAL B 1 98 ? -6.871 7.23 3.695 1 97.94 98 VAL B N 1
ATOM 2790 C CA . VAL B 1 98 ? -8.164 7.211 4.367 1 97.94 98 VAL B CA 1
ATOM 2791 C C . VAL B 1 98 ? -8.266 8.391 5.332 1 97.94 98 VAL B C 1
ATOM 2793 O O . VAL B 1 98 ? -9.328 9.008 5.457 1 97.94 98 VAL B O 1
ATOM 2796 N N . TYR B 1 99 ? -7.195 8.641 6.023 1 97.56 99 TYR B N 1
ATOM 2797 C CA . TYR B 1 99 ? -7.141 9.836 6.863 1 97.56 99 TYR B CA 1
ATOM 2798 C C . TYR B 1 99 ? -7.551 11.078 6.07 1 97.56 99 TYR B C 1
ATOM 2800 O O . TYR B 1 99 ? -8.352 11.883 6.543 1 97.56 99 TYR B O 1
ATOM 2808 N N . CYS B 1 100 ? -6.965 11.242 4.887 1 95.75 100 CYS B N 1
ATOM 2809 C CA . CYS B 1 100 ? -7.266 12.414 4.066 1 95.75 100 CYS B CA 1
ATOM 2810 C C . CYS B 1 100 ? -8.734 12.422 3.656 1 95.75 100 CYS B C 1
ATOM 2812 O O . CYS B 1 100 ? -9.352 13.484 3.58 1 95.75 100 CYS B O 1
ATOM 2814 N N . SER B 1 101 ? -9.281 11.281 3.375 1 96.81 101 SER B N 1
ATOM 2815 C CA . SER B 1 101 ? -10.711 11.18 3.121 1 96.81 101 SER B CA 1
ATOM 2816 C C . SER B 1 101 ? -11.523 11.633 4.332 1 96.81 101 SER B C 1
ATOM 2818 O O . SER B 1 101 ? -12.492 12.375 4.191 1 96.81 101 SER B O 1
ATOM 2820 N N . ASN B 1 102 ? -11.141 11.18 5.531 1 97.75 102 ASN B N 1
ATOM 2821 C CA . ASN B 1 102 ? -11.805 11.609 6.758 1 97.75 102 ASN B CA 1
ATOM 2822 C C . ASN B 1 102 ? -11.703 13.117 6.949 1 97.75 102 ASN B C 1
ATOM 2824 O O . ASN B 1 102 ? -12.656 13.75 7.418 1 97.75 102 ASN B O 1
ATOM 2828 N N . ALA B 1 103 ? -10.555 13.641 6.574 1 96.75 103 ALA B N 1
ATOM 2829 C CA . ALA B 1 103 ? -10.336 15.078 6.707 1 96.75 103 ALA B CA 1
ATOM 2830 C C . ALA B 1 103 ? -11.359 15.867 5.891 1 96.75 103 ALA B C 1
ATOM 2832 O O . ALA B 1 103 ? -11.789 16.953 6.301 1 96.75 103 ALA B O 1
ATOM 2833 N N . THR B 1 104 ? -11.758 15.367 4.734 1 95.38 104 THR B N 1
ATOM 2834 C CA . THR B 1 104 ? -12.812 16 3.953 1 95.38 104 THR B CA 1
ATOM 2835 C C . THR B 1 104 ? -14.086 16.141 4.777 1 95.38 104 THR B C 1
ATOM 2837 O O . THR B 1 104 ? -14.75 17.188 4.73 1 95.38 104 THR B O 1
ATOM 2840 N N . THR B 1 105 ? -14.352 15.148 5.582 1 95.56 105 THR B N 1
ATOM 2841 C CA . THR B 1 105 ? -15.555 15.141 6.414 1 95.56 105 THR B CA 1
ATOM 2842 C C . THR B 1 105 ? -15.445 16.172 7.527 1 95.56 105 THR B C 1
ATOM 2844 O O . THR B 1 105 ? -16.391 16.922 7.773 1 95.56 105 THR B O 1
ATOM 2847 N N . TYR B 1 106 ? -14.219 16.234 8.18 1 96.69 106 TYR B N 1
ATOM 2848 C CA . TYR B 1 106 ? -14.102 17.188 9.281 1 96.69 106 TYR B CA 1
ATOM 2849 C C . TYR B 1 106 ? -14.125 18.625 8.766 1 96.69 106 TYR B C 1
ATOM 2851 O O . TYR B 1 106 ? -14.703 19.516 9.398 1 96.69 106 TYR B O 1
ATOM 2859 N N . TYR B 1 107 ? -13.5 18.828 7.648 1 96.56 107 TYR B N 1
ATOM 2860 C CA . TYR B 1 107 ? -13.602 20.156 7.031 1 96.56 107 TYR B CA 1
ATOM 2861 C C . TYR B 1 107 ? -15.039 20.469 6.656 1 96.56 107 TYR B C 1
ATOM 2863 O O . TYR B 1 107 ? -15.477 21.625 6.766 1 96.56 107 TYR B O 1
ATOM 2871 N N . GLY B 1 108 ? -15.805 19.469 6.199 1 96.62 108 GLY B N 1
ATOM 2872 C CA . GLY B 1 108 ? -17.219 19.656 5.91 1 96.62 108 GLY B CA 1
ATOM 2873 C C . GLY B 1 108 ? -18.031 20.078 7.121 1 96.62 108 GLY B C 1
ATOM 2874 O O . GLY B 1 108 ? -18.859 20.984 7.027 1 96.62 108 GLY B O 1
ATOM 2875 N N . ILE B 1 109 ? -17.781 19.5 8.234 1 97.81 109 ILE B N 1
ATOM 2876 C CA . ILE B 1 109 ? -18.453 19.859 9.477 1 97.81 109 ILE B CA 1
ATOM 2877 C C . ILE B 1 109 ? -18.141 21.328 9.812 1 97.81 109 ILE B C 1
ATOM 2879 O O . ILE B 1 109 ? -19.047 22.094 10.141 1 97.81 109 ILE B O 1
ATOM 2883 N N . ALA B 1 110 ? -16.844 21.688 9.695 1 97.19 110 ALA B N 1
ATOM 2884 C CA . ALA B 1 110 ? -16.438 23.062 9.984 1 97.19 110 ALA B CA 1
ATOM 2885 C C . ALA B 1 110 ? -17.062 24.047 8.992 1 97.19 110 ALA B C 1
ATOM 2887 O O . ALA B 1 110 ? -17.422 25.156 9.359 1 97.19 110 ALA B O 1
ATOM 2888 N N . GLU B 1 111 ? -17.141 23.672 7.766 1 95.69 111 GLU B N 1
ATOM 2889 C CA . GLU B 1 111 ? -17.781 24.484 6.746 1 95.69 111 GLU B CA 1
ATOM 2890 C C . GLU B 1 111 ? -19.219 24.797 7.125 1 95.69 111 GLU B C 1
ATOM 2892 O O . GLU B 1 111 ? -19.656 25.953 7.074 1 95.69 111 GLU B O 1
ATOM 2897 N N . ASP B 1 112 ? -19.953 23.828 7.527 1 95.94 112 ASP B N 1
ATOM 2898 C CA . ASP B 1 112 ? -21.359 23.969 7.898 1 95.94 112 ASP B CA 1
ATOM 2899 C C . ASP B 1 112 ? -21.531 24.891 9.102 1 95.94 112 ASP B C 1
ATOM 2901 O O . ASP B 1 112 ? -22.516 25.609 9.211 1 95.94 112 ASP B O 1
ATOM 2905 N N . LYS B 1 113 ? -20.562 24.969 9.922 1 95.62 113 LYS B N 1
ATOM 2906 C CA . LYS B 1 113 ? -20.609 25.766 11.133 1 95.62 113 LYS B CA 1
ATOM 2907 C C . LYS B 1 113 ? -20.156 27.203 10.852 1 95.62 113 LYS B C 1
ATOM 2909 O O . LYS B 1 113 ? -20.359 28.094 11.68 1 95.62 113 LYS B O 1
ATOM 2914 N N . SER B 1 114 ? -19.469 27.344 9.734 1 94.12 114 SER B N 1
ATOM 2915 C CA . SER B 1 114 ? -18.891 28.656 9.438 1 94.12 114 SER B CA 1
ATOM 2916 C C . SER B 1 114 ? -19.969 29.641 8.977 1 94.12 114 SER B C 1
ATOM 2918 O O . SER B 1 114 ? -20.766 29.328 8.086 1 94.12 114 SER B O 1
ATOM 2920 N N . GLN B 1 115 ? -20.094 30.781 9.664 1 85.88 115 GLN B N 1
ATOM 2921 C CA . GLN B 1 115 ? -21.062 31.812 9.297 1 85.88 115 GLN B CA 1
ATOM 2922 C C . GLN B 1 115 ? -20.406 32.938 8.523 1 85.88 115 GLN B C 1
ATOM 2924 O O . GLN B 1 115 ? -21.078 33.688 7.816 1 85.88 115 GLN B O 1
ATOM 2929 N N . ASP B 1 116 ? -19.094 33.094 8.602 1 89.56 116 ASP B N 1
ATOM 2930 C CA . ASP B 1 116 ? -18.312 34.125 7.926 1 89.56 116 ASP B CA 1
ATOM 2931 C C . ASP B 1 116 ? -17.938 33.688 6.512 1 89.56 116 ASP B C 1
ATOM 2933 O O . ASP B 1 116 ? -17.5 32.531 6.301 1 89.56 116 ASP B O 1
ATOM 2937 N N . GLU B 1 117 ? -18.109 34.594 5.621 1 89.69 117 GLU B N 1
ATOM 2938 C CA . GLU B 1 117 ? -17.938 34.25 4.211 1 89.69 117 GLU B CA 1
ATOM 2939 C C . GLU B 1 117 ? -16.484 33.906 3.91 1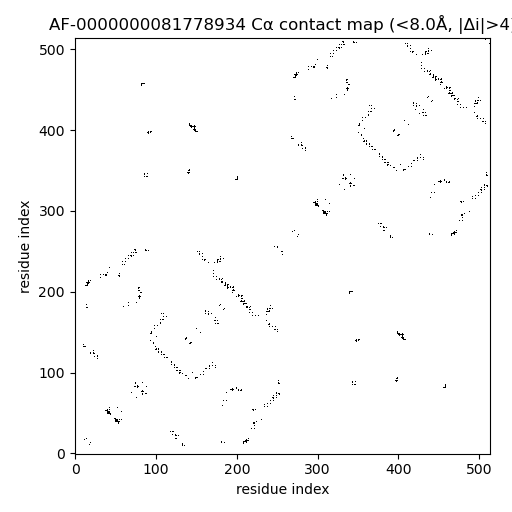 89.69 117 GLU B C 1
ATOM 2941 O O . GLU B 1 117 ? -16.203 33.031 3.092 1 89.69 117 GLU B O 1
ATOM 2946 N N . ILE B 1 118 ? -15.578 34.594 4.512 1 90.94 118 ILE B N 1
ATOM 2947 C CA . ILE B 1 118 ? -14.156 34.375 4.234 1 90.94 118 ILE B CA 1
ATOM 2948 C C . ILE B 1 118 ? -13.734 33.031 4.797 1 90.94 118 ILE B C 1
ATOM 2950 O O . ILE B 1 118 ? -13.039 32.25 4.125 1 90.94 118 ILE B O 1
ATOM 2954 N N . MET B 1 119 ? -14.195 32.75 6.008 1 93.06 119 MET B N 1
ATOM 2955 C CA . MET B 1 119 ? -13.922 31.453 6.629 1 93.06 119 MET B CA 1
ATOM 2956 C C . MET B 1 119 ? -14.523 30.312 5.805 1 93.06 119 MET B C 1
ATOM 2958 O O . MET B 1 119 ? -13.844 29.328 5.531 1 93.06 119 MET B O 1
ATOM 2962 N N . LYS B 1 120 ? -15.711 30.516 5.406 1 94.06 120 LYS B N 1
ATOM 2963 C CA . LYS B 1 120 ? -16.406 29.5 4.625 1 94.06 120 LYS B CA 1
ATOM 2964 C C . LYS B 1 120 ? -15.672 29.234 3.311 1 94.06 120 LYS B C 1
ATOM 2966 O O . LYS B 1 120 ? -15.477 28.078 2.936 1 94.06 120 LYS B O 1
ATOM 2971 N N . ALA B 1 121 ? -15.305 30.297 2.654 1 93.31 121 ALA B N 1
ATOM 2972 C CA . ALA B 1 121 ? -14.617 30.156 1.374 1 93.31 121 ALA B CA 1
ATOM 2973 C C . ALA B 1 121 ? -13.281 29.438 1.55 1 93.31 121 ALA B C 1
ATOM 2975 O O . ALA B 1 121 ? -12.898 28.609 0.721 1 93.31 121 ALA B O 1
ATOM 2976 N N . PHE B 1 122 ? -12.57 29.75 2.578 1 93 122 PHE B N 1
ATOM 2977 C CA . PHE B 1 122 ? -11.281 29.125 2.844 1 93 122 PHE B CA 1
ATOM 2978 C C . PHE B 1 122 ? -11.445 27.641 3.119 1 93 122 PHE B C 1
ATOM 2980 O O . PHE B 1 122 ? -10.75 26.812 2.525 1 93 122 PHE B O 1
ATOM 2987 N N . ILE B 1 123 ? -12.43 27.281 3.967 1 94.94 123 ILE B N 1
ATOM 2988 C CA . ILE B 1 123 ? -12.648 25.891 4.344 1 94.94 123 ILE B CA 1
ATOM 2989 C C . ILE B 1 123 ? -13.148 25.109 3.135 1 94.94 123 ILE B C 1
ATOM 2991 O O . ILE B 1 123 ? -12.75 23.953 2.924 1 94.94 123 ILE B O 1
ATOM 2995 N N . GLN B 1 124 ? -13.977 25.734 2.35 1 93.31 124 GLN B N 1
ATOM 2996 C CA . GLN B 1 124 ? -14.461 25.094 1.137 1 93.31 124 GLN B CA 1
ATOM 2997 C C . GLN B 1 124 ? -13.305 24.734 0.207 1 93.31 124 GLN B C 1
ATOM 2999 O O . GLN B 1 124 ? -13.32 23.672 -0.432 1 93.31 124 GLN B O 1
ATOM 3004 N N . SER B 1 125 ? -12.367 25.641 0.087 1 91 125 SER B N 1
ATOM 3005 C CA . SER B 1 125 ? -11.195 25.344 -0.739 1 91 125 SER B CA 1
ATOM 3006 C C . SER B 1 125 ? -10.414 24.156 -0.198 1 91 125 SER B C 1
ATOM 3008 O O . SER B 1 125 ? -9.852 23.375 -0.967 1 91 125 SER B O 1
ATOM 3010 N N . ARG B 1 126 ? -10.367 24.016 1.147 1 92 126 ARG B N 1
ATOM 3011 C CA . ARG B 1 126 ? -9.703 22.875 1.758 1 92 126 ARG B CA 1
ATOM 3012 C C . ARG B 1 126 ? -10.445 21.578 1.454 1 92 126 ARG B C 1
ATOM 3014 O O . ARG B 1 126 ? -9.828 20.547 1.141 1 92 126 ARG B O 1
ATOM 3021 N N . VAL B 1 127 ? -11.766 21.641 1.529 1 93.69 127 VAL B N 1
ATOM 3022 C CA . VAL B 1 127 ? -12.586 20.484 1.196 1 93.69 127 VAL B CA 1
ATOM 3023 C C . VAL B 1 127 ? -12.273 20.016 -0.228 1 93.69 127 VAL B C 1
ATOM 3025 O O . VAL B 1 127 ? -12.062 18.828 -0.473 1 93.69 127 VAL B O 1
ATOM 3028 N N . LYS B 1 128 ? -12.211 20.953 -1.147 1 91.69 128 LYS B N 1
ATOM 3029 C CA . LYS B 1 128 ? -11.945 20.625 -2.545 1 91.69 128 LYS B CA 1
ATOM 3030 C C . LYS B 1 128 ? -10.555 20.016 -2.715 1 91.69 128 LYS B C 1
ATOM 3032 O O . LYS B 1 128 ? -10.383 19.031 -3.443 1 91.69 128 LYS B O 1
ATOM 3037 N N . SER B 1 129 ? -9.539 20.578 -2.02 1 89.56 129 SER B N 1
ATOM 3038 C CA . SER B 1 129 ? -8.164 20.094 -2.111 1 89.56 129 SER B CA 1
ATOM 3039 C C . SER B 1 129 ? -8.039 18.656 -1.586 1 89.56 129 SER B C 1
ATOM 3041 O O . SER B 1 129 ? -7.43 17.812 -2.232 1 89.56 129 SER B O 1
ATOM 3043 N N . TYR B 1 130 ? -8.672 18.406 -0.444 1 92.94 130 TYR B N 1
ATOM 3044 C CA . TYR B 1 130 ? -8.594 17.078 0.148 1 92.94 130 TYR B CA 1
ATOM 3045 C C . TYR B 1 130 ? -9.391 16.078 -0.67 1 92.94 130 TYR B C 1
ATOM 3047 O O . TYR B 1 130 ? -8.984 14.922 -0.816 1 92.94 130 TYR B O 1
ATOM 3055 N N . THR B 1 131 ? -10.508 16.531 -1.216 1 92.81 131 THR B N 1
ATOM 3056 C CA . THR B 1 131 ? -11.312 15.656 -2.059 1 92.81 131 THR B CA 1
ATOM 3057 C C . THR B 1 131 ? -10.531 15.234 -3.299 1 92.81 131 THR B C 1
ATOM 3059 O O . THR B 1 131 ? -10.492 14.047 -3.643 1 92.81 131 THR B O 1
ATOM 3062 N N . SER B 1 132 ? -9.914 16.156 -3.924 1 90.38 132 SER B N 1
ATOM 3063 C CA . SER B 1 132 ? -9.141 15.875 -5.129 1 90.38 132 SER B CA 1
ATOM 3064 C C . SER B 1 132 ? -7.965 14.953 -4.832 1 90.38 132 SER B C 1
ATOM 3066 O O . SER B 1 132 ? -7.691 14.023 -5.59 1 90.38 132 SER B O 1
ATOM 3068 N N . TYR B 1 133 ? -7.289 15.242 -3.775 1 90.38 133 TYR B N 1
ATOM 3069 C CA . TYR B 1 133 ? -6.148 14.43 -3.369 1 90.38 133 TYR B CA 1
ATOM 3070 C C . TYR B 1 133 ? -6.586 13 -3.064 1 90.38 133 TYR B C 1
ATOM 3072 O O . TYR B 1 133 ? -5.926 12.039 -3.473 1 90.38 133 TYR B O 1
ATOM 3080 N N . THR B 1 134 ? -7.688 12.859 -2.373 1 93 134 THR B N 1
ATOM 3081 C CA . THR B 1 134 ? -8.211 11.555 -1.999 1 93 134 THR B CA 1
ATOM 3082 C C . THR B 1 134 ? -8.547 10.727 -3.24 1 93 134 THR B C 1
ATOM 3084 O O . THR B 1 134 ? -8.266 9.531 -3.289 1 93 134 THR B O 1
ATOM 3087 N N . LYS B 1 135 ? -9.117 11.383 -4.211 1 93.12 135 LYS B N 1
ATOM 3088 C CA . LYS B 1 135 ? -9.453 10.688 -5.453 1 93.12 135 LYS B CA 1
ATOM 3089 C C . LYS B 1 135 ? -8.211 10.078 -6.098 1 93.12 135 LYS B C 1
ATOM 3091 O O . LYS B 1 135 ? -8.227 8.914 -6.508 1 93.12 135 LYS B O 1
ATOM 3096 N N . VAL B 1 136 ? -7.199 10.828 -6.113 1 91.31 136 VAL B N 1
ATOM 3097 C CA . VAL B 1 136 ? -5.949 10.375 -6.711 1 91.31 136 VAL B CA 1
ATOM 3098 C C . VAL B 1 136 ? -5.359 9.234 -5.883 1 91.31 136 VAL B C 1
ATOM 3100 O O . VAL B 1 136 ? -4.957 8.203 -6.426 1 91.31 136 VAL B O 1
ATOM 3103 N N . MET B 1 137 ? -5.324 9.414 -4.582 1 94 137 MET B N 1
ATOM 3104 C CA . MET B 1 137 ? -4.723 8.422 -3.697 1 94 137 MET B CA 1
ATOM 3105 C C . MET B 1 137 ? -5.504 7.113 -3.736 1 94 137 MET B C 1
ATOM 3107 O O . MET B 1 137 ? -4.914 6.031 -3.74 1 94 137 MET B O 1
ATOM 3111 N N . PHE B 1 138 ? -6.844 7.254 -3.729 1 96.44 138 PHE B N 1
ATOM 3112 C CA . PHE B 1 138 ? -7.66 6.047 -3.762 1 96.44 138 PHE B CA 1
ATOM 3113 C C . PHE B 1 138 ? -7.422 5.266 -5.051 1 96.44 138 PHE B C 1
ATOM 3115 O O . PHE B 1 138 ? -7.387 4.035 -5.039 1 96.44 138 PHE B O 1
ATOM 3122 N N . LYS B 1 139 ? -7.27 5.957 -6.125 1 94.31 139 LYS B N 1
ATOM 3123 C CA . LYS B 1 139 ? -6.965 5.285 -7.387 1 94.31 139 LYS B CA 1
ATOM 3124 C C . LYS B 1 139 ? -5.598 4.613 -7.332 1 94.31 139 LYS B C 1
ATOM 3126 O O . LYS B 1 139 ? -5.465 3.438 -7.68 1 94.31 139 LYS B O 1
ATOM 3131 N N . GLN B 1 140 ? -4.609 5.305 -6.863 1 92.56 140 GLN B N 1
ATOM 3132 C CA . GLN B 1 140 ? -3.229 4.84 -6.828 1 92.56 140 GLN B CA 1
ATOM 3133 C C . GLN B 1 140 ? -3.078 3.637 -5.902 1 92.56 140 GLN B C 1
ATOM 3135 O O . GLN B 1 140 ? -2.307 2.719 -6.188 1 92.56 140 GLN B O 1
ATOM 3140 N N . TRP B 1 141 ? -3.793 3.629 -4.828 1 96.06 141 TRP B N 1
ATOM 3141 C CA . TRP B 1 141 ? -3.627 2.598 -3.809 1 96.06 141 TRP B CA 1
ATOM 3142 C C . TRP B 1 141 ? -4.793 1.614 -3.834 1 96.06 141 TRP B C 1
ATOM 3144 O O . TRP B 1 141 ? -4.949 0.807 -2.914 1 96.06 141 TRP B O 1
ATOM 3154 N N . HIS B 1 142 ? -5.645 1.775 -4.875 1 97.44 142 HIS B N 1
ATOM 3155 C CA . HIS B 1 142 ? -6.711 0.826 -5.184 1 97.44 142 HIS B CA 1
ATOM 3156 C C . HIS B 1 142 ? -7.715 0.733 -4.039 1 97.44 142 HIS B C 1
ATOM 3158 O O . HIS B 1 142 ? -8.117 -0.365 -3.646 1 97.44 142 HIS B O 1
ATOM 3164 N N . ILE B 1 143 ? -8.086 1.797 -3.535 1 97.81 143 ILE B N 1
ATOM 3165 C CA . ILE B 1 143 ? -9.109 1.849 -2.494 1 97.81 143 ILE B CA 1
ATOM 3166 C C . ILE B 1 143 ? -10.461 2.186 -3.117 1 97.81 143 ILE B C 1
ATOM 3168 O O . ILE B 1 143 ? -10.641 3.271 -3.674 1 97.81 143 ILE B O 1
ATOM 3172 N N . ARG B 1 144 ? -11.359 1.341 -3.082 1 97.5 144 ARG B N 1
ATOM 3173 C CA . ARG B 1 144 ? -12.719 1.531 -3.57 1 97.5 144 ARG B CA 1
ATOM 3174 C C . ARG B 1 144 ? -13.617 2.105 -2.48 1 97.5 144 ARG B C 1
ATOM 3176 O O . ARG B 1 144 ? -14.438 2.988 -2.746 1 97.5 144 ARG B O 1
ATOM 3183 N N . ASP B 1 145 ? -13.492 1.6 -1.342 1 97.62 145 ASP B N 1
ATOM 3184 C CA . ASP B 1 145 ? -14.289 1.946 -0.166 1 97.62 145 ASP B CA 1
ATOM 3185 C C . ASP B 1 145 ? -13.398 2.127 1.062 1 97.62 145 ASP B C 1
ATOM 3187 O O . ASP B 1 145 ? -12.836 1.156 1.579 1 97.62 145 ASP B O 1
ATOM 3191 N N . PRO B 1 146 ? -13.297 3.342 1.559 1 97.5 146 PRO B N 1
ATOM 3192 C CA . PRO B 1 146 ? -12.414 3.576 2.701 1 97.5 146 PRO B CA 1
ATOM 3193 C C . PRO B 1 146 ? -12.805 2.754 3.928 1 97.5 146 PRO B C 1
ATOM 3195 O O . PRO B 1 146 ? -11.953 2.469 4.777 1 97.5 146 PRO B O 1
ATOM 3198 N N . SER B 1 147 ? -14.078 2.355 4.066 1 97.19 147 SER B N 1
ATOM 3199 C CA . SER B 1 147 ? -14.5 1.549 5.207 1 97.19 147 SER B CA 1
ATOM 3200 C C . SER B 1 147 ? -13.875 0.159 5.164 1 97.19 147 SER B C 1
ATOM 3202 O O . SER B 1 147 ? -13.891 -0.565 6.16 1 97.19 147 SER B O 1
ATOM 3204 N N . GLY B 1 148 ? -13.32 -0.188 4.039 1 97.94 148 GLY B N 1
ATOM 3205 C CA . GLY B 1 148 ? -12.641 -1.465 3.908 1 97.94 148 GLY B CA 1
ATOM 3206 C C . GLY B 1 148 ? -11.203 -1.429 4.406 1 97.94 148 GLY B C 1
ATOM 3207 O O . GLY B 1 148 ? -10.523 -2.457 4.438 1 97.94 148 GLY B O 1
ATOM 3208 N N . VAL B 1 149 ? -10.703 -0.297 4.785 1 98.25 149 VAL B N 1
ATOM 3209 C CA . VAL B 1 149 ? -9.359 -0.14 5.336 1 98.25 149 VAL B CA 1
ATOM 3210 C C . VAL B 1 149 ? -9.422 -0.144 6.859 1 98.25 149 VAL B C 1
ATOM 3212 O O . VAL B 1 149 ? -10.242 0.562 7.457 1 98.25 149 VAL B O 1
ATOM 3215 N N . ALA B 1 150 ? -8.656 -0.971 7.488 1 97.69 150 ALA B N 1
ATOM 3216 C CA . ALA B 1 150 ? -8.555 -1.031 8.945 1 97.69 150 ALA B CA 1
ATOM 3217 C C . ALA B 1 150 ? -7.469 -0.093 9.461 1 97.69 150 ALA B C 1
ATOM 3219 O O . ALA B 1 150 ? -6.316 -0.497 9.617 1 97.69 150 ALA B O 1
ATOM 3220 N N . MET B 1 151 ? -7.84 1.097 9.75 1 97.56 151 MET B N 1
ATOM 3221 C CA . MET B 1 151 ? -6.844 2.031 10.258 1 97.56 151 MET B CA 1
ATOM 3222 C C . MET B 1 151 ? -6.293 1.557 11.602 1 97.56 151 MET B C 1
ATOM 3224 O O . MET B 1 151 ? -7.043 1.071 12.453 1 97.56 151 MET B O 1
ATOM 3228 N N . GLY B 1 152 ? -4.988 1.61 11.773 1 97.44 152 GLY B N 1
ATOM 3229 C CA . GLY B 1 152 ? -4.398 1.35 13.078 1 97.44 152 GLY B CA 1
ATOM 3230 C C . GLY B 1 152 ? -4.836 2.338 14.141 1 97.44 152 GLY B C 1
ATOM 3231 O O . GLY B 1 152 ? -5.41 3.383 13.82 1 97.44 152 GLY B O 1
ATOM 3232 N N . ALA B 1 153 ? -4.508 2.072 15.359 1 97.25 153 ALA B N 1
ATOM 3233 C CA . ALA B 1 153 ? -4.973 2.857 16.5 1 97.25 153 ALA B CA 1
ATOM 3234 C C . ALA B 1 153 ? -4.469 4.297 16.422 1 97.25 153 ALA B C 1
ATOM 3236 O O . ALA B 1 153 ? -5.219 5.238 16.688 1 97.25 153 ALA B O 1
ATOM 3237 N N . ALA B 1 154 ? -3.205 4.488 16.062 1 97.56 154 ALA B N 1
ATOM 3238 C CA . ALA B 1 154 ? -2.627 5.828 16.016 1 97.56 154 ALA B CA 1
ATOM 3239 C C . ALA B 1 154 ? -3.334 6.691 14.969 1 97.56 154 ALA B C 1
ATOM 3241 O O . ALA B 1 154 ? -3.73 7.82 15.258 1 97.56 154 ALA B O 1
ATOM 3242 N N . ALA B 1 155 ? -3.521 6.152 13.758 1 97.62 155 ALA B N 1
ATOM 3243 C CA . ALA B 1 155 ? -4.188 6.883 12.688 1 97.62 155 ALA B CA 1
ATOM 3244 C C . ALA B 1 155 ? -5.641 7.176 13.039 1 97.62 155 ALA B C 1
ATOM 3246 O O . ALA B 1 155 ? -6.121 8.297 12.852 1 97.62 155 ALA B O 1
ATOM 3247 N N . ALA B 1 156 ? -6.316 6.176 13.57 1 98.19 156 ALA B N 1
ATOM 3248 C CA . ALA B 1 156 ? -7.73 6.316 13.906 1 98.19 156 ALA B CA 1
ATOM 3249 C C . ALA B 1 156 ? -7.934 7.348 15.008 1 98.19 156 ALA B C 1
ATOM 3251 O O . ALA B 1 156 ? -8.844 8.18 14.938 1 98.19 156 ALA B O 1
ATOM 3252 N N . SER B 1 157 ? -7.094 7.301 16.031 1 98.5 157 SER B N 1
ATOM 3253 C CA . SER B 1 157 ? -7.207 8.242 17.141 1 98.5 157 SER B CA 1
ATOM 3254 C C . SER B 1 157 ? -6.922 9.672 16.672 1 98.5 157 SER B C 1
ATOM 3256 O O . SER B 1 157 ? -7.57 10.609 17.141 1 98.5 157 SER B O 1
ATOM 3258 N N . TYR B 1 158 ? -5.957 9.844 15.844 1 98.44 158 TYR B N 1
ATOM 3259 C CA . TYR B 1 158 ? -5.617 11.164 15.312 1 98.44 158 TYR B CA 1
ATOM 3260 C C . TYR B 1 158 ? -6.785 11.75 14.523 1 98.44 158 TYR B C 1
ATOM 3262 O O . TYR B 1 158 ? -7.172 12.898 14.742 1 98.44 158 TYR B O 1
ATOM 3270 N N . SER B 1 159 ? -7.371 10.93 13.641 1 98.25 159 SER B N 1
ATOM 3271 C CA . SER B 1 159 ? -8.547 11.336 12.883 1 98.25 159 SER B CA 1
ATOM 3272 C C . SER B 1 159 ? -9.711 11.688 13.805 1 98.25 159 SER B C 1
ATOM 3274 O O . SER B 1 159 ? -10.375 12.711 13.609 1 98.25 159 SER B O 1
ATOM 3276 N N . ALA B 1 160 ? -9.898 10.859 14.805 1 98.5 160 ALA B N 1
ATOM 3277 C CA . ALA B 1 160 ? -10.984 11.102 15.758 1 98.5 160 ALA B CA 1
ATOM 3278 C C . ALA B 1 160 ? -10.758 12.406 16.516 1 98.5 160 ALA B C 1
ATOM 3280 O O . ALA B 1 160 ? -11.711 13.133 16.812 1 98.5 160 ALA B O 1
ATOM 3281 N N . PHE B 1 161 ? -9.555 12.664 16.891 1 98.81 161 PHE B N 1
ATOM 3282 C CA . PHE B 1 161 ? -9.203 13.891 17.594 1 98.81 161 PHE B CA 1
ATOM 3283 C C . PHE B 1 161 ? -9.594 15.109 16.766 1 98.81 161 PHE B C 1
ATOM 3285 O O . PHE B 1 161 ? -10.297 16 17.25 1 98.81 161 PHE B O 1
ATOM 3292 N N . GLU B 1 162 ? -9.195 15.109 15.508 1 98.69 162 GLU B N 1
ATOM 3293 C CA . GLU B 1 162 ? -9.484 16.25 14.633 1 98.69 162 GLU B CA 1
ATOM 3294 C C . GLU B 1 162 ? -10.984 16.359 14.359 1 98.69 162 GLU B C 1
ATOM 3296 O O . GLU B 1 162 ? -11.531 17.453 14.305 1 98.69 162 GLU B O 1
ATOM 3301 N N . LYS B 1 163 ? -11.617 15.234 14.195 1 98.75 163 LYS B N 1
ATOM 3302 C CA . LYS B 1 163 ? -13.07 15.242 14.047 1 98.75 163 LYS B CA 1
ATOM 3303 C C . LYS B 1 163 ? -13.734 15.852 15.273 1 98.75 163 LYS B C 1
ATOM 3305 O O . LYS B 1 163 ? -14.68 16.641 15.148 1 98.75 163 LYS B O 1
ATOM 3310 N N . GLY B 1 164 ? -13.242 15.477 16.438 1 98.75 164 GLY B N 1
ATOM 3311 C CA . GLY B 1 164 ? -13.766 16.047 17.672 1 98.75 164 GLY B CA 1
ATOM 3312 C C . GLY B 1 164 ? -13.625 17.547 17.734 1 98.75 164 GLY B C 1
ATOM 3313 O O . GLY B 1 164 ? -14.539 18.25 18.188 1 98.75 164 GLY B O 1
ATOM 3314 N N . VAL B 1 165 ? -12.5 18.062 17.312 1 98.81 165 VAL B N 1
ATOM 3315 C CA . VAL B 1 165 ? -12.289 19.516 17.281 1 98.81 165 VAL B CA 1
ATOM 3316 C C . VAL B 1 165 ? -13.305 20.156 16.344 1 98.81 165 VAL B C 1
ATOM 3318 O O . VAL B 1 165 ? -13.922 21.172 16.703 1 98.81 165 VAL B O 1
ATOM 3321 N N . ALA B 1 166 ? -13.508 19.562 15.133 1 98.56 166 ALA B N 1
ATOM 3322 C CA . ALA B 1 166 ? -14.461 20.078 14.164 1 98.56 166 ALA B CA 1
ATOM 3323 C C . ALA B 1 166 ? -15.875 20.109 14.75 1 98.56 166 ALA B C 1
ATOM 3325 O O . ALA B 1 166 ? -16.625 21.078 14.547 1 98.56 166 ALA B O 1
ATOM 3326 N N . GLU B 1 167 ? -16.219 19.125 15.5 1 98.44 167 GLU B N 1
ATOM 3327 C CA . GLU B 1 167 ? -17.578 18.969 16.016 1 98.44 167 GLU B CA 1
ATOM 3328 C C . GLU B 1 167 ? -17.812 19.859 17.234 1 98.44 167 GLU B C 1
ATOM 3330 O O . GLU B 1 167 ? -18.906 20.375 17.422 1 98.44 167 GLU B O 1
ATOM 3335 N N . ASN B 1 168 ? -16.781 20.125 18.016 1 98.25 168 ASN B N 1
ATOM 3336 C CA . ASN B 1 168 ? -17.031 20.656 19.344 1 98.25 168 ASN B CA 1
ATOM 3337 C C . ASN B 1 168 ? -16.469 22.062 19.5 1 98.25 168 ASN B C 1
ATOM 3339 O O . ASN B 1 168 ? -16.703 22.734 20.516 1 98.25 168 ASN B O 1
ATOM 3343 N N . CYS B 1 169 ? -15.75 22.531 18.547 1 98 169 CYS B N 1
ATOM 3344 C CA . CYS B 1 169 ? -15.156 23.859 18.641 1 98 169 CYS B CA 1
ATOM 3345 C C . CYS B 1 169 ? -15.57 24.719 17.453 1 98 169 CYS B C 1
ATOM 3347 O O . CYS B 1 169 ? -16.203 24.234 16.516 1 98 169 CYS B O 1
ATOM 3349 N N . GLU B 1 170 ? -15.305 26.062 17.562 1 97.12 170 GLU B N 1
ATOM 3350 C CA . GLU B 1 170 ? -15.477 26.953 16.422 1 97.12 170 GLU B CA 1
ATOM 3351 C C . GLU B 1 170 ? -14.547 26.562 15.273 1 97.12 170 GLU B C 1
ATOM 3353 O O . GLU B 1 170 ? -13.453 26.031 15.5 1 97.12 170 GLU B O 1
ATOM 3358 N N . PRO B 1 171 ? -14.883 26.859 14.008 1 97.5 171 PRO B N 1
ATOM 3359 C CA . PRO B 1 171 ? -14.172 26.391 12.812 1 97.5 171 PRO B CA 1
ATOM 3360 C C . PRO B 1 171 ? -12.688 26.766 12.828 1 97.5 171 PRO B C 1
ATOM 3362 O O . PRO B 1 171 ? -11.859 26.016 12.312 1 97.5 171 PRO B O 1
ATOM 3365 N N . ILE B 1 172 ? -12.305 27.922 13.422 1 97.12 172 ILE B N 1
ATOM 3366 C CA . ILE B 1 172 ? -10.914 28.375 13.414 1 97.12 172 ILE B CA 1
ATOM 3367 C C . ILE B 1 172 ? -10.047 27.344 14.141 1 97.12 172 ILE B C 1
ATOM 3369 O O . ILE B 1 172 ? -8.875 27.156 13.781 1 97.12 172 ILE B O 1
ATOM 3373 N N . TYR B 1 173 ? -10.625 26.594 15.094 1 98.31 173 TYR B N 1
ATOM 3374 C CA . TYR B 1 173 ? -9.836 25.641 15.875 1 98.31 173 TYR B CA 1
ATOM 3375 C C . TYR B 1 173 ? -9.539 24.391 15.062 1 98.31 173 TYR B C 1
ATOM 3377 O O . TYR B 1 173 ? -8.508 23.734 15.273 1 98.31 173 TYR B O 1
ATOM 3385 N N . LEU B 1 174 ? -10.43 24.031 14.094 1 98.44 174 LEU B N 1
ATOM 3386 C CA . LEU B 1 174 ? -10.055 22.953 13.188 1 98.44 174 LEU B CA 1
ATOM 3387 C C . LEU B 1 174 ? -8.859 23.344 12.328 1 98.44 174 LEU B C 1
ATOM 3389 O O . LEU B 1 174 ? -7.965 22.531 12.086 1 98.44 174 LEU B O 1
ATOM 3393 N N . LEU B 1 175 ? -8.875 24.594 11.867 1 96.62 175 LEU B N 1
ATOM 3394 C CA . LEU B 1 175 ? -7.746 25.047 11.078 1 96.62 175 LEU B CA 1
ATOM 3395 C C . LEU B 1 175 ? -6.449 24.969 11.875 1 96.62 175 LEU B C 1
ATOM 3397 O O . LEU B 1 175 ? -5.406 24.578 11.344 1 96.62 175 LEU B O 1
ATOM 3401 N N . ILE B 1 176 ? -6.547 25.312 13.133 1 97.75 176 ILE B N 1
ATOM 3402 C CA . ILE B 1 176 ? -5.391 25.234 14.016 1 97.75 176 ILE B CA 1
ATOM 3403 C C . ILE B 1 176 ? -4.973 23.781 14.188 1 97.75 176 ILE B C 1
ATOM 3405 O O . ILE B 1 176 ? -3.785 23.453 14.141 1 97.75 176 ILE B O 1
ATOM 3409 N N . ALA B 1 177 ? -5.941 22.844 14.344 1 98.38 177 ALA B N 1
ATOM 3410 C CA . ALA B 1 177 ? -5.664 21.406 14.492 1 98.38 177 ALA B CA 1
ATOM 3411 C C . ALA B 1 177 ? -5.008 20.844 13.242 1 98.38 177 ALA B C 1
ATOM 3413 O O . ALA B 1 177 ? -4.203 19.922 13.312 1 98.38 177 ALA B O 1
ATOM 3414 N N . MET B 1 178 ? -5.312 21.422 12.062 1 96.5 178 MET B N 1
ATOM 3415 C CA . MET B 1 178 ? -4.859 20.891 10.781 1 96.5 178 MET B CA 1
ATOM 3416 C C . MET B 1 178 ? -3.521 21.5 10.383 1 96.5 178 MET B C 1
ATOM 3418 O O . MET B 1 178 ? -2.873 21.031 9.445 1 96.5 178 MET B O 1
ATOM 3422 N N . LEU B 1 179 ? -3.051 22.5 11.062 1 95.31 179 LEU B N 1
ATOM 3423 C CA . LEU B 1 179 ? -1.86 23.266 10.695 1 95.31 179 LEU B CA 1
ATOM 3424 C C . LEU B 1 179 ? -0.621 22.375 10.703 1 95.31 179 LEU B C 1
ATOM 3426 O O . LEU B 1 179 ? 0.262 22.516 9.859 1 95.31 179 LEU B O 1
ATOM 3430 N N . PRO B 1 180 ? -0.513 21.375 11.648 1 95.56 180 PRO B N 1
ATOM 3431 C CA . PRO B 1 180 ? 0.662 20.5 11.617 1 95.56 180 PRO B CA 1
ATOM 3432 C C . PRO B 1 180 ? 0.811 19.75 10.289 1 95.56 180 PRO B C 1
ATOM 3434 O O . PRO B 1 180 ? 1.932 19.484 9.852 1 95.56 180 PRO B O 1
ATOM 3437 N N . CYS B 1 181 ? -0.281 19.406 9.57 1 92.75 181 CYS B N 1
ATOM 3438 C CA . CYS B 1 181 ? -0.22 18.688 8.305 1 92.75 181 CYS B CA 1
ATOM 3439 C C . CYS B 1 181 ? 0.423 19.547 7.215 1 92.75 181 CYS B C 1
ATOM 3441 O O . CYS B 1 181 ? 0.812 19.031 6.164 1 92.75 181 CYS B O 1
ATOM 3443 N N . GLU B 1 182 ? 0.561 20.797 7.465 1 89.94 182 GLU B N 1
ATOM 3444 C CA . GLU B 1 182 ? 1.272 21.672 6.543 1 89.94 182 GLU B CA 1
ATOM 3445 C C . GLU B 1 182 ? 2.631 22.078 7.105 1 89.94 182 GLU B C 1
ATOM 3447 O O . GLU B 1 182 ? 3.672 21.75 6.535 1 89.94 182 GLU B O 1
ATOM 3452 N N . LYS B 1 183 ? 2.596 22.719 8.32 1 92.88 183 LYS B N 1
ATOM 3453 C CA . LYS B 1 183 ? 3.799 23.297 8.898 1 92.88 183 LYS B CA 1
ATOM 3454 C C . LYS B 1 183 ? 4.816 22.234 9.266 1 92.88 183 LYS B C 1
ATOM 3456 O O . LYS B 1 183 ? 5.992 22.328 8.906 1 92.88 183 LYS B O 1
ATOM 3461 N N . LEU B 1 184 ? 4.387 21.219 9.977 1 95.62 184 LEU B N 1
ATOM 3462 C CA . LEU B 1 184 ? 5.297 20.141 10.375 1 95.62 184 LEU B CA 1
ATOM 3463 C C . LEU B 1 184 ? 5.828 19.406 9.148 1 95.62 184 LEU B C 1
ATOM 3465 O O . LEU B 1 184 ? 7.031 19.141 9.047 1 95.62 184 LEU B O 1
ATOM 3469 N N . TRP B 1 185 ? 4.957 19.047 8.234 1 93.81 185 TRP B N 1
ATOM 3470 C CA . TRP B 1 185 ? 5.34 18.266 7.066 1 93.81 185 TRP B CA 1
ATOM 3471 C C . TRP B 1 185 ? 6.371 19.016 6.223 1 93.81 185 TRP B C 1
ATOM 3473 O O . TRP B 1 185 ? 7.348 18.422 5.762 1 93.81 185 TRP B O 1
ATOM 3483 N N . GLU B 1 186 ? 6.121 20.281 6.055 1 92.56 186 GLU B N 1
ATOM 3484 C CA . GLU B 1 186 ? 7.105 21.078 5.328 1 92.56 186 GLU B CA 1
ATOM 3485 C C . GLU B 1 186 ? 8.438 21.109 6.066 1 92.56 186 GLU B C 1
ATOM 3487 O O . GLU B 1 186 ? 9.5 20.969 5.449 1 92.56 186 GLU B O 1
ATOM 3492 N N . TRP B 1 187 ? 8.391 21.391 7.34 1 95.19 187 TRP B N 1
ATOM 3493 C CA . TRP B 1 187 ? 9.609 21.438 8.141 1 95.19 187 TRP B CA 1
ATOM 3494 C C . TRP B 1 187 ? 10.359 20.125 8.07 1 95.19 187 TRP B C 1
ATOM 3496 O O . TRP B 1 187 ? 11.586 20.109 7.918 1 95.19 187 TRP B O 1
ATOM 3506 N N . LEU B 1 188 ? 9.664 18.984 8.172 1 96.75 188 LEU B N 1
ATOM 3507 C CA . LEU B 1 188 ? 10.289 17.672 8.062 1 96.75 188 LEU B CA 1
ATOM 3508 C C . LEU B 1 188 ? 11 17.516 6.727 1 96.75 188 LEU B C 1
ATOM 3510 O O . LEU B 1 188 ? 12.148 17.078 6.672 1 96.75 188 LEU B O 1
ATOM 3514 N N . ALA B 1 189 ? 10.273 17.844 5.633 1 95.06 189 ALA B N 1
ATOM 3515 C CA . ALA B 1 189 ? 10.875 17.75 4.305 1 95.06 189 ALA B CA 1
ATOM 3516 C C . ALA B 1 189 ? 12.156 18.562 4.219 1 95.06 189 ALA B C 1
ATOM 3518 O O . ALA B 1 189 ? 13.156 18.125 3.646 1 95.06 189 ALA B O 1
ATOM 3519 N N . GLU B 1 190 ? 12.148 19.75 4.824 1 95.69 190 GLU B N 1
ATOM 3520 C CA . GLU B 1 190 ? 13.328 20.609 4.836 1 95.69 190 GLU B CA 1
ATOM 3521 C C . GLU B 1 190 ? 14.469 19.969 5.613 1 95.69 190 GLU B C 1
ATOM 3523 O O . GLU B 1 190 ? 15.625 20.016 5.188 1 95.69 190 GLU B O 1
ATOM 3528 N N . GLN B 1 191 ? 14.148 19.406 6.734 1 98.06 191 GLN B N 1
ATOM 3529 C CA . GLN B 1 191 ? 15.164 18.797 7.586 1 98.06 191 GLN B CA 1
ATOM 3530 C C . GLN B 1 191 ? 15.836 17.625 6.883 1 98.06 191 GLN B C 1
ATOM 3532 O O . GLN B 1 191 ? 17 17.328 7.148 1 98.06 191 GLN B O 1
ATOM 3537 N N . ILE B 1 192 ? 15.125 16.969 5.957 1 98.25 192 ILE B N 1
ATOM 3538 C CA . ILE B 1 192 ? 15.688 15.742 5.391 1 98.25 192 ILE B CA 1
ATOM 3539 C C . ILE B 1 192 ? 15.961 15.938 3.902 1 98.25 192 ILE B C 1
ATOM 3541 O O . ILE B 1 192 ? 16.109 14.969 3.156 1 98.25 192 ILE B O 1
ATOM 3545 N N . GLN B 1 193 ? 15.984 17.141 3.473 1 97.31 193 GLN B N 1
ATOM 3546 C CA . GLN B 1 193 ? 16.141 17.469 2.061 1 97.31 193 GLN B CA 1
ATOM 3547 C C . GLN B 1 193 ? 17.422 16.875 1.492 1 97.31 193 GLN B C 1
ATOM 3549 O O . GLN B 1 193 ? 17.516 16.609 0.294 1 97.31 193 GLN B O 1
ATOM 3554 N N . SER B 1 194 ? 18.453 16.641 2.303 1 98.12 194 SER B N 1
ATOM 3555 C CA . SER B 1 194 ? 19.719 16.047 1.87 1 98.12 194 SER B CA 1
ATOM 3556 C C . SER B 1 194 ? 19.531 14.602 1.415 1 98.12 194 SER B C 1
ATOM 3558 O O . SER B 1 194 ? 20.406 14.023 0.78 1 98.12 194 SER B O 1
ATOM 3560 N N . GLY B 1 195 ? 18.406 14.023 1.729 1 98.19 195 GLY B N 1
ATOM 3561 C CA . GLY B 1 195 ? 18.109 12.656 1.325 1 98.19 195 GLY B CA 1
ATOM 3562 C C . GLY B 1 195 ? 17.688 12.547 -0.129 1 98.19 195 GLY B C 1
ATOM 3563 O O . GLY B 1 195 ? 17.625 11.445 -0.68 1 98.19 195 GLY B O 1
ATOM 3564 N N . ILE B 1 196 ? 17.438 13.648 -0.792 1 97.5 196 ILE B N 1
ATOM 3565 C CA . ILE B 1 196 ? 17.016 13.625 -2.188 1 97.5 196 ILE B CA 1
ATOM 3566 C C . ILE B 1 196 ? 18.172 13.148 -3.066 1 97.5 196 ILE B C 1
ATOM 3568 O O . ILE B 1 196 ? 19.266 13.711 -3.025 1 97.5 196 ILE B O 1
ATOM 3572 N N . SER B 1 197 ? 17.984 12.117 -3.766 1 97 197 SER B N 1
ATOM 3573 C CA . SER B 1 197 ? 18.969 11.578 -4.695 1 97 197 SER B CA 1
ATOM 3574 C C . SER B 1 197 ? 18.312 10.672 -5.734 1 97 197 SER B C 1
ATOM 3576 O O . SER B 1 197 ? 17.156 10.273 -5.574 1 97 197 SER B O 1
ATOM 3578 N N . GLU B 1 198 ? 19.078 10.305 -6.754 1 94 198 GLU B N 1
ATOM 3579 C CA . GLU B 1 198 ? 18.562 9.453 -7.824 1 94 198 GLU B CA 1
ATOM 3580 C C . GLU B 1 198 ? 18.359 8.023 -7.344 1 94 198 GLU B C 1
ATOM 3582 O O . GLU B 1 198 ? 17.594 7.262 -7.938 1 94 198 GLU B O 1
ATOM 3587 N N . THR B 1 199 ? 18.984 7.672 -6.23 1 95.19 199 THR B N 1
ATOM 3588 C CA . THR B 1 199 ? 18.938 6.285 -5.781 1 95.19 199 THR B CA 1
ATOM 3589 C C . THR B 1 199 ? 18.016 6.148 -4.562 1 95.19 199 THR B C 1
ATOM 3591 O O . THR B 1 199 ? 17.844 5.047 -4.039 1 95.19 199 THR B O 1
ATOM 3594 N N . ASN B 1 200 ? 17.5 7.281 -4.055 1 97.5 200 ASN B N 1
ATOM 3595 C CA . ASN B 1 200 ? 16.516 7.246 -2.979 1 97.5 200 ASN B CA 1
ATOM 3596 C C . ASN B 1 200 ? 15.086 7.156 -3.523 1 97.5 200 ASN B C 1
ATOM 3598 O O . ASN B 1 200 ? 14.562 8.141 -4.047 1 97.5 200 ASN B O 1
ATOM 3602 N N . VAL B 1 201 ? 14.461 6.098 -3.359 1 96.94 201 VAL B N 1
ATOM 3603 C CA . VAL B 1 201 ? 13.172 5.836 -3.992 1 96.94 201 VAL B CA 1
ATOM 3604 C C . VAL B 1 201 ? 12.086 6.664 -3.307 1 96.94 201 VAL B C 1
ATOM 3606 O O . VAL B 1 201 ? 10.961 6.758 -3.807 1 96.94 201 VAL B O 1
ATOM 3609 N N . TYR B 1 202 ? 12.422 7.363 -2.188 1 97.25 202 TYR B N 1
ATOM 3610 C CA . TYR B 1 202 ? 11.453 8.18 -1.469 1 97.25 202 TYR B CA 1
ATOM 3611 C C . TYR B 1 202 ? 11.695 9.664 -1.72 1 97.25 202 TYR B C 1
ATOM 3613 O O . TYR B 1 202 ? 11.102 10.523 -1.063 1 97.25 202 TYR B O 1
ATOM 3621 N N . SER B 1 203 ? 12.555 10.031 -2.676 1 96.81 203 SER B N 1
ATOM 3622 C CA . SER B 1 203 ? 12.867 11.43 -2.975 1 96.81 203 SER B CA 1
ATOM 3623 C C . SER B 1 203 ? 11.609 12.219 -3.305 1 96.81 203 SER B C 1
ATOM 3625 O O . SER B 1 203 ? 11.516 13.406 -2.984 1 96.81 203 SER B O 1
ATOM 3627 N N . PHE B 1 204 ? 10.664 11.562 -3.918 1 92.56 204 PHE B N 1
ATOM 3628 C CA . PHE B 1 204 ? 9.43 12.25 -4.301 1 92.56 204 PHE B CA 1
ATOM 3629 C C . PHE B 1 204 ? 8.688 12.75 -3.068 1 92.56 204 PHE B C 1
ATOM 3631 O O . PHE B 1 204 ? 8.086 13.828 -3.096 1 92.56 204 PHE B O 1
ATOM 3638 N N . TRP B 1 205 ? 8.68 11.953 -1.961 1 93.38 205 TRP B N 1
ATOM 3639 C CA . TRP B 1 205 ? 8.016 12.352 -0.725 1 93.38 205 TRP B CA 1
ATOM 3640 C C . TRP B 1 205 ? 8.594 13.656 -0.192 1 93.38 205 TRP B C 1
ATOM 3642 O O . TRP B 1 205 ? 7.852 14.562 0.204 1 93.38 205 TRP B O 1
ATOM 3652 N N . ILE B 1 206 ? 9.93 13.742 -0.219 1 94.5 206 ILE B N 1
ATOM 3653 C CA . ILE B 1 206 ? 10.625 14.93 0.264 1 94.5 206 ILE B CA 1
ATOM 3654 C C . ILE B 1 206 ? 10.289 16.125 -0.628 1 94.5 206 ILE B C 1
ATOM 3656 O O . ILE B 1 206 ? 9.828 17.156 -0.143 1 94.5 206 ILE B O 1
ATOM 3660 N N . THR B 1 207 ? 10.367 15.922 -1.942 1 91.19 207 THR B N 1
ATOM 3661 C CA . THR B 1 207 ? 10.148 17 -2.9 1 91.19 207 THR B CA 1
ATOM 3662 C C . THR B 1 207 ? 8.703 17.5 -2.842 1 91.19 207 THR B C 1
ATOM 3664 O O . THR B 1 207 ? 8.453 18.703 -2.887 1 91.19 207 THR B O 1
ATOM 3667 N N . ASP B 1 208 ? 7.805 16.578 -2.664 1 86.81 208 ASP B N 1
ATOM 3668 C CA . ASP B 1 208 ? 6.387 16.906 -2.672 1 86.81 208 ASP B CA 1
ATOM 3669 C C . ASP B 1 208 ? 6.008 17.734 -1.44 1 86.81 208 ASP B C 1
ATOM 3671 O O . ASP B 1 208 ? 4.992 18.438 -1.44 1 86.81 208 ASP B O 1
ATOM 3675 N N . ASN B 1 209 ? 6.797 17.625 -0.392 1 88.62 209 ASN B N 1
ATOM 3676 C CA . ASN B 1 209 ? 6.43 18.297 0.853 1 88.62 209 ASN B CA 1
ATOM 3677 C C . ASN B 1 209 ? 7.285 19.531 1.098 1 88.62 209 ASN B C 1
ATOM 3679 O O . ASN B 1 209 ? 7.137 20.203 2.121 1 88.62 209 ASN B O 1
ATOM 3683 N N . LEU B 1 210 ? 8.18 19.797 0.019 1 86.62 210 LEU B N 1
ATOM 3684 C CA . LEU B 1 210 ? 8.961 21.031 0.104 1 86.62 210 LEU B CA 1
ATOM 3685 C C . LEU B 1 210 ? 8.164 22.219 -0.425 1 86.62 210 LEU B C 1
ATOM 3687 O O . LEU B 1 210 ? 7.43 22.094 -1.405 1 86.62 210 LEU B O 1
ATOM 3691 N N . GLY B 1 211 ? 8.414 23.266 0.027 1 71.25 211 GLY B N 1
ATOM 3692 C CA . GLY B 1 211 ? 7.902 24.531 -0.491 1 71.25 211 GLY B CA 1
ATOM 3693 C C . GLY B 1 211 ? 6.434 24.75 -0.185 1 71.25 211 GLY B C 1
ATOM 3694 O O . GLY B 1 211 ? 5.742 25.469 -0.914 1 71.25 211 GLY B O 1
ATOM 3695 N N . GLY B 1 212 ? 5.68 23.906 0.642 1 57.84 212 GLY B N 1
ATOM 3696 C CA . GLY B 1 212 ? 4.273 24.031 0.978 1 57.84 212 GLY B CA 1
ATOM 3697 C C . GLY B 1 212 ? 3.955 25.297 1.751 1 57.84 212 GLY B C 1
ATOM 3698 O O . GLY B 1 212 ? 3.59 25.234 2.926 1 57.84 212 GLY B O 1
ATOM 3699 N N . SER B 1 213 ? 4.043 26.406 1.301 1 53.91 213 SER B N 1
ATOM 3700 C CA . SER B 1 213 ? 4.207 27.609 2.113 1 53.91 213 SER B CA 1
ATOM 3701 C C . SER B 1 213 ? 2.918 27.953 2.844 1 53.91 213 SER B C 1
ATOM 3703 O O . SER B 1 213 ? 1.842 27.469 2.492 1 53.91 213 SER B O 1
ATOM 3705 N N . SER B 1 214 ? 2.408 28.703 3.664 1 66.44 214 SER B N 1
ATOM 3706 C CA . SER B 1 214 ? 2.117 29.578 4.805 1 66.44 214 SER B CA 1
ATOM 3707 C C . SER B 1 214 ? 0.691 30.109 4.742 1 66.44 214 SER B C 1
ATOM 3709 O O . SER B 1 214 ? 0.272 30.875 5.613 1 66.44 214 SER B O 1
ATOM 3711 N N . LYS B 1 215 ? -0.133 29.062 3.873 1 77.94 215 LYS B N 1
ATOM 3712 C CA . LYS B 1 215 ? -1.37 29.828 3.74 1 77.94 215 LYS B CA 1
ATOM 3713 C C . LYS B 1 215 ? -2.299 29.578 4.926 1 77.94 215 LYS B C 1
ATOM 3715 O O . LYS B 1 215 ? -3.01 30.484 5.363 1 77.94 215 LYS B O 1
ATOM 3720 N N . LEU B 1 216 ? -2.305 28.281 5.32 1 90.38 216 LEU B N 1
ATOM 3721 C CA . LEU B 1 216 ? -3.105 28 6.512 1 90.38 216 LEU B CA 1
ATOM 3722 C C . LEU B 1 216 ? -2.602 28.812 7.703 1 90.38 216 LEU B C 1
ATOM 3724 O O . LEU B 1 216 ? -3.393 29.406 8.43 1 90.38 216 LEU B O 1
ATOM 3728 N N . ALA B 1 217 ? -1.306 28.859 7.785 1 91.38 217 ALA B N 1
ATOM 3729 C CA . ALA B 1 217 ? -0.719 29.672 8.852 1 91.38 217 ALA B CA 1
ATOM 3730 C C . ALA B 1 217 ? -1.084 31.141 8.68 1 91.38 217 ALA B C 1
ATOM 3732 O O . ALA B 1 217 ? -1.449 31.812 9.648 1 91.38 217 ALA B O 1
ATOM 3733 N N . HIS B 1 218 ? -1.03 31.578 7.449 1 89.69 218 HIS B N 1
ATOM 3734 C CA . HIS B 1 218 ? -1.354 32.969 7.172 1 89.69 218 HIS B CA 1
ATOM 3735 C C . HIS B 1 218 ? -2.811 33.281 7.508 1 89.69 218 HIS B C 1
ATOM 3737 O O . HIS B 1 218 ? -3.117 34.344 8.047 1 89.69 218 HIS B O 1
ATOM 3743 N N . PHE B 1 219 ? -3.643 32.375 7.125 1 91.62 219 PHE B N 1
ATOM 3744 C CA . PHE B 1 219 ? -5.055 32.562 7.426 1 91.62 219 PHE B CA 1
ATOM 3745 C C . PHE B 1 219 ? -5.281 32.656 8.93 1 91.62 219 PHE B C 1
ATOM 3747 O O . PHE B 1 219 ? -5.965 33.562 9.414 1 91.62 219 PHE B O 1
ATOM 3754 N N . ILE B 1 220 ? -4.676 31.734 9.672 1 94.25 220 ILE B N 1
ATOM 3755 C CA . ILE B 1 220 ? -4.816 31.703 11.125 1 94.25 220 ILE B CA 1
ATOM 3756 C C . ILE B 1 220 ? -4.285 33 11.734 1 94.25 220 ILE B C 1
ATOM 3758 O O . ILE B 1 220 ? -4.949 33.625 12.57 1 94.25 220 ILE B O 1
ATOM 3762 N N . ASP B 1 221 ? -3.197 33.469 11.281 1 93.69 221 ASP B N 1
ATOM 3763 C CA . ASP B 1 221 ? -2.588 34.688 11.805 1 93.69 221 ASP B CA 1
ATOM 3764 C C . ASP B 1 221 ? -3.441 35.906 11.492 1 93.69 221 ASP B C 1
ATOM 3766 O O . ASP B 1 221 ? -3.574 36.812 12.32 1 93.69 221 ASP B O 1
ATOM 3770 N N . ALA B 1 222 ? -4.008 35.875 10.344 1 91.19 222 ALA B N 1
ATOM 3771 C CA . ALA B 1 222 ? -4.777 37.031 9.875 1 91.19 222 ALA B CA 1
ATOM 3772 C C . ALA B 1 222 ? -6.105 37.156 10.617 1 91.19 222 ALA B C 1
ATOM 3774 O O . ALA B 1 222 ? -6.602 38.25 10.852 1 91.19 222 ALA B O 1
ATOM 3775 N N . TYR B 1 223 ? -6.684 36 11.094 1 91.81 223 TYR B N 1
ATOM 3776 C CA . TYR B 1 223 ? -8.086 36.062 11.492 1 91.81 223 TYR B CA 1
ATOM 3777 C C . TYR B 1 223 ? -8.273 35.562 12.922 1 91.81 223 TYR B C 1
ATOM 3779 O O . TYR B 1 223 ? -9.375 35.625 13.469 1 91.81 223 TYR B O 1
ATOM 3787 N N . ALA B 1 224 ? -7.266 35.156 13.555 1 90.19 224 ALA B N 1
ATOM 3788 C CA . ALA B 1 224 ? -7.367 34.594 14.906 1 90.19 224 ALA B CA 1
ATOM 3789 C C . ALA B 1 224 ? -8.008 35.594 15.859 1 90.19 224 ALA B C 1
ATOM 3791 O O . ALA B 1 224 ? -8.867 35.219 16.672 1 90.19 224 ALA B O 1
ATOM 3792 N N . ASP B 1 225 ? -7.59 36.781 15.781 1 89.75 225 ASP B N 1
ATOM 3793 C CA . ASP B 1 225 ? -8.125 37.844 16.656 1 89.75 225 ASP B CA 1
ATOM 3794 C C . ASP B 1 225 ? -9.602 38.094 16.359 1 89.75 225 ASP B C 1
ATOM 3796 O O . ASP B 1 225 ? -10.422 38.188 17.281 1 89.75 225 ASP B O 1
ATOM 3800 N N . GLU B 1 226 ? -9.883 38.188 15.125 1 90 226 GLU B N 1
ATOM 3801 C CA . GLU B 1 226 ? -11.25 38.438 14.711 1 90 226 GLU B CA 1
ATOM 3802 C C . GLU B 1 226 ? -12.195 37.344 15.172 1 90 226 GLU B C 1
ATOM 3804 O O . GLU B 1 226 ? -13.352 37.594 15.5 1 90 226 GLU B O 1
ATOM 3809 N N . TYR B 1 227 ? -11.703 36.156 15.242 1 92.19 227 TYR B N 1
ATOM 3810 C CA . TYR B 1 227 ? -12.562 35.031 15.586 1 92.19 227 TYR B CA 1
ATOM 3811 C C . TYR B 1 227 ? -12.453 34.688 17.078 1 92.19 227 TYR B C 1
ATOM 3813 O O . TYR B 1 227 ? -13.039 33.719 17.531 1 92.19 227 TYR B O 1
ATOM 3821 N N . GLY B 1 228 ? -11.727 35.5 17.844 1 91.75 228 GLY B N 1
ATOM 3822 C CA . GLY B 1 228 ? -11.695 35.406 19.297 1 91.75 228 GLY B CA 1
ATOM 3823 C C . GLY B 1 228 ? -11.023 34.125 19.781 1 91.75 228 GLY B C 1
ATOM 3824 O O . GLY B 1 228 ? -11.562 33.438 20.641 1 91.75 228 GLY B O 1
ATOM 3825 N N . VAL B 1 229 ? -9.883 33.781 19.25 1 95.38 229 VAL B N 1
ATOM 3826 C CA . VAL B 1 229 ? -9.18 32.562 19.578 1 95.38 229 VAL B CA 1
ATOM 3827 C C . VAL B 1 229 ? -8.672 32.625 21.016 1 95.38 229 VAL B C 1
ATOM 3829 O O . VAL B 1 229 ? -8.047 33.594 21.422 1 95.38 229 VAL B O 1
ATOM 3832 N N . ASP B 1 230 ? -9.039 31.625 21.844 1 96.94 230 ASP B N 1
ATOM 3833 C CA . ASP B 1 230 ? -8.445 31.406 23.156 1 96.94 230 ASP B CA 1
ATOM 3834 C C . ASP B 1 230 ? -7.062 30.766 23.031 1 96.94 230 ASP B C 1
ATOM 3836 O O . ASP B 1 230 ? -6.93 29.656 22.531 1 96.94 230 ASP B O 1
ATOM 3840 N N . LEU B 1 231 ? -6.086 31.469 23.5 1 96.06 231 LEU B N 1
ATOM 3841 C CA . LEU B 1 231 ? -4.699 31.078 23.266 1 96.06 231 LEU B CA 1
ATOM 3842 C C . LEU B 1 231 ? -4.398 29.719 23.906 1 96.06 231 LEU B C 1
ATOM 3844 O O . LEU B 1 231 ? -3.744 28.875 23.281 1 96.06 231 LEU B O 1
ATOM 3848 N N . GLN B 1 232 ? -4.852 29.531 25.109 1 96.31 232 GLN B N 1
ATOM 3849 C CA . GLN B 1 232 ? -4.578 28.25 25.781 1 96.31 232 GLN B CA 1
ATOM 3850 C C . GLN B 1 232 ? -5.27 27.094 25.062 1 96.31 232 GLN B C 1
ATOM 3852 O O . GLN B 1 232 ? -4.68 26.031 24.875 1 96.31 232 GLN B O 1
ATOM 3857 N N . LYS B 1 233 ? -6.48 27.312 24.672 1 98 233 LYS B N 1
ATOM 3858 C CA . LYS B 1 233 ? -7.215 26.297 23.906 1 98 233 LYS B CA 1
ATOM 3859 C C . LYS B 1 233 ? -6.52 25.984 22.578 1 98 233 LYS B C 1
ATOM 3861 O O . LYS B 1 233 ? -6.363 24.828 22.219 1 98 233 LYS B O 1
ATOM 3866 N N . ALA B 1 234 ? -6.102 27.016 21.906 1 98.19 234 ALA B N 1
ATOM 3867 C CA . ALA B 1 234 ? -5.383 26.859 20.641 1 98.19 234 ALA B CA 1
ATOM 3868 C C . ALA B 1 234 ? -4.102 26.047 20.828 1 98.19 234 ALA B C 1
ATOM 3870 O O . ALA B 1 234 ? -3.809 25.141 20.047 1 98.19 234 ALA B O 1
ATOM 3871 N N . LYS B 1 235 ? -3.369 26.406 21.875 1 97.81 235 LYS B N 1
ATOM 3872 C CA . LYS B 1 235 ? -2.113 25.719 22.156 1 97.81 235 LYS B CA 1
ATOM 3873 C C . LYS B 1 235 ? -2.35 24.25 22.453 1 97.81 235 LYS B C 1
ATOM 3875 O O . LYS B 1 235 ? -1.627 23.391 21.938 1 97.81 235 LYS B O 1
ATOM 3880 N N . ASP B 1 236 ? -3.352 23.906 23.234 1 98.44 236 ASP B N 1
ATOM 3881 C CA . ASP B 1 236 ? -3.67 22.531 23.578 1 98.44 236 ASP B CA 1
ATOM 3882 C C . ASP B 1 236 ? -4.066 21.734 22.344 1 98.44 236 ASP B C 1
ATOM 3884 O O . ASP B 1 236 ? -3.619 20.594 22.156 1 98.44 236 ASP B O 1
ATOM 3888 N N . ILE B 1 237 ? -4.867 22.312 21.484 1 98.75 237 ILE B N 1
ATOM 3889 C CA . ILE B 1 237 ? -5.332 21.672 20.266 1 98.75 237 ILE B CA 1
ATOM 3890 C C . ILE B 1 237 ? -4.152 21.438 19.328 1 98.75 237 ILE B C 1
ATOM 3892 O O . ILE B 1 237 ? -3.982 20.344 18.797 1 98.75 237 ILE B O 1
ATOM 3896 N N . TYR B 1 238 ? -3.338 22.469 19.141 1 98.69 238 TYR B N 1
ATOM 3897 C CA . TYR B 1 238 ? -2.174 22.328 18.266 1 98.69 238 TYR B CA 1
ATOM 3898 C C . TYR B 1 238 ? -1.229 21.25 18.781 1 98.69 238 TYR B C 1
ATOM 3900 O O . TYR B 1 238 ? -0.735 20.422 18 1 98.69 238 TYR B O 1
ATOM 3908 N N . HIS B 1 239 ? -1.028 21.281 20.094 1 98.62 239 HIS B N 1
ATOM 3909 C CA . HIS B 1 239 ? -0.166 20.266 20.703 1 98.62 239 HIS B CA 1
ATOM 3910 C C . HIS B 1 239 ? -0.726 18.875 20.484 1 98.62 239 HIS B C 1
ATOM 3912 O O . HIS B 1 239 ? 0.024 17.938 20.188 1 98.62 239 HIS B O 1
ATOM 3918 N N . GLY B 1 240 ? -2.031 18.688 20.734 1 98.69 240 GLY B N 1
ATOM 3919 C CA . GLY B 1 240 ? -2.674 17.406 20.484 1 98.69 240 GLY B CA 1
ATOM 3920 C C . GLY B 1 240 ? -2.508 16.922 19.047 1 98.69 240 GLY B C 1
ATOM 3921 O O . GLY B 1 240 ? -2.24 15.742 18.812 1 98.69 240 GLY B O 1
ATOM 3922 N N . ALA B 1 241 ? -2.652 17.812 18.109 1 98.69 241 ALA B N 1
ATOM 3923 C CA . ALA B 1 241 ? -2.498 17.469 16.688 1 98.69 241 ALA B CA 1
ATOM 3924 C C . ALA B 1 241 ? -1.055 17.078 16.375 1 98.69 241 ALA B C 1
ATOM 3926 O O . ALA B 1 241 ? -0.808 16.094 15.672 1 98.69 241 ALA B O 1
ATOM 3927 N N . MET B 1 242 ? -0.107 17.875 16.953 1 98.69 242 MET B N 1
ATOM 3928 C CA . MET B 1 242 ? 1.31 17.562 16.766 1 98.69 242 MET B CA 1
ATOM 3929 C C . MET B 1 242 ? 1.634 16.172 17.312 1 98.69 242 MET B C 1
ATOM 3931 O O . MET B 1 242 ? 2.357 15.414 16.672 1 98.69 242 MET B O 1
ATOM 3935 N N . GLN B 1 243 ? 1.074 15.898 18.453 1 98.75 243 GLN B N 1
ATOM 3936 C CA . GLN B 1 243 ? 1.293 14.57 19.031 1 98.75 243 GLN B CA 1
ATOM 3937 C C . GLN B 1 243 ? 0.655 13.484 18.172 1 98.75 243 GLN B C 1
ATOM 3939 O O . GLN B 1 243 ? 1.188 12.383 18.062 1 98.75 243 GLN B O 1
ATOM 3944 N N . GLY B 1 244 ? -0.52 13.758 17.609 1 98.56 244 GLY B N 1
ATOM 3945 C CA . GLY B 1 244 ? -1.145 12.836 16.672 1 98.56 244 GLY B CA 1
ATOM 3946 C C . GLY B 1 244 ? -0.261 12.508 15.492 1 98.56 244 GLY B C 1
ATOM 3947 O O . GLY B 1 244 ? -0.147 11.336 15.109 1 98.56 244 GLY B O 1
ATOM 3948 N N . GLU B 1 245 ? 0.4 13.562 14.906 1 97.94 245 GLU B N 1
ATOM 3949 C CA . GLU B 1 245 ? 1.341 13.344 13.812 1 97.94 245 GLU B CA 1
ATOM 3950 C C . GLU B 1 245 ? 2.469 12.406 14.227 1 97.94 245 GLU B C 1
ATOM 3952 O O . GLU B 1 245 ? 2.795 11.461 13.516 1 97.94 245 GLU B O 1
ATOM 3957 N N . VAL B 1 246 ? 3.043 12.688 15.414 1 98.44 246 VAL B N 1
ATOM 3958 C CA . VAL B 1 246 ? 4.156 11.898 15.922 1 98.44 246 VAL B CA 1
ATOM 3959 C C . VAL B 1 246 ? 3.734 10.438 16.047 1 98.44 246 VAL B C 1
ATOM 3961 O O . VAL B 1 246 ? 4.434 9.531 15.578 1 98.44 246 VAL B O 1
ATOM 3964 N N . ASN B 1 247 ? 2.584 10.227 16.719 1 98.25 247 ASN B N 1
ATOM 3965 C CA . ASN B 1 247 ? 2.1 8.867 16.938 1 98.25 247 ASN B CA 1
ATOM 3966 C C . ASN B 1 247 ? 1.857 8.141 15.625 1 98.25 247 ASN B C 1
ATOM 3968 O O . ASN B 1 247 ? 2.158 6.949 15.5 1 98.25 247 ASN B O 1
ATOM 3972 N N . PHE B 1 248 ? 1.33 8.836 14.672 1 97.94 248 PHE B N 1
ATOM 3973 C CA . PHE B 1 248 ? 1.022 8.234 13.383 1 97.94 248 PHE B CA 1
ATOM 3974 C C . PHE B 1 248 ? 2.301 7.844 12.648 1 97.94 248 PHE B C 1
ATOM 3976 O O . PHE B 1 248 ? 2.441 6.707 12.195 1 97.94 248 PHE B O 1
ATOM 3983 N N . PHE B 1 249 ? 3.332 8.75 12.617 1 98 249 PHE B N 1
ATOM 3984 C CA . PHE B 1 249 ? 4.613 8.422 12 1 98 249 PHE B CA 1
ATOM 3985 C C . PHE B 1 249 ? 5.262 7.238 12.695 1 98 249 PHE B C 1
ATOM 3987 O O . PHE B 1 249 ? 5.762 6.324 12.039 1 98 249 PHE B O 1
ATOM 3994 N N . ALA B 1 250 ? 5.223 7.227 13.992 1 97.5 250 ALA B N 1
ATOM 3995 C CA . ALA B 1 250 ? 5.883 6.184 14.773 1 97.5 250 ALA B CA 1
ATOM 3996 C C . ALA B 1 250 ? 5.215 4.828 14.562 1 97.5 250 ALA B C 1
ATOM 3998 O O . ALA B 1 250 ? 5.883 3.791 14.586 1 97.5 250 ALA B O 1
ATOM 3999 N N . SER B 1 251 ? 3.943 4.805 14.305 1 96.75 251 SER B N 1
ATOM 4000 C CA . SER B 1 251 ? 3.184 3.564 14.18 1 96.75 251 SER B CA 1
ATOM 4001 C C . SER B 1 251 ? 3.529 2.832 12.891 1 96.75 251 SER B C 1
ATOM 4003 O O . SER B 1 251 ? 3.225 1.646 12.742 1 96.75 251 SER B O 1
ATOM 4005 N N . ALA B 1 252 ? 4.148 3.535 11.961 1 95.56 252 ALA B N 1
ATOM 4006 C CA . ALA B 1 252 ? 4.418 2.967 10.641 1 95.56 252 ALA B CA 1
ATOM 4007 C C . ALA B 1 252 ? 5.41 1.81 10.734 1 95.56 252 ALA B C 1
ATOM 4009 O O . ALA B 1 252 ? 5.375 0.885 9.922 1 95.56 252 ALA B O 1
ATOM 4010 N N . THR B 1 253 ? 6.371 1.831 11.672 1 92.12 253 THR B N 1
ATOM 4011 C CA . THR B 1 253 ? 7.453 0.857 11.758 1 92.12 253 THR B CA 1
ATOM 4012 C C . THR B 1 253 ? 7.375 0.078 13.062 1 92.12 253 THR B C 1
ATOM 4014 O O . THR B 1 253 ? 8.328 -0.604 13.445 1 92.12 253 THR B O 1
ATOM 4017 N N . ALA B 1 254 ? 6.207 -0.124 13.516 1 74.75 254 ALA B N 1
ATOM 4018 C CA . ALA B 1 254 ? 5.957 -0.837 14.766 1 74.75 254 ALA B CA 1
ATOM 4019 C C . ALA B 1 254 ? 6.914 -0.375 15.859 1 74.75 254 ALA B C 1
ATOM 4021 O O . ALA B 1 254 ? 7.41 -1.19 16.641 1 74.75 254 ALA B O 1
ATOM 4022 N N . GLU B 1 255 ? 7.422 0.859 15.711 1 58.22 255 GLU B N 1
ATOM 4023 C CA . GLU B 1 255 ? 8.156 1.457 16.828 1 58.22 255 GLU B CA 1
ATOM 4024 C C . GLU B 1 255 ? 7.203 1.87 17.953 1 58.22 255 GLU B C 1
ATOM 4026 O O . GLU B 1 255 ? 6.098 2.35 17.688 1 58.22 255 GLU B O 1
ATOM 4031 N N . VAL B 1 256 ? 6.719 0.891 18.906 1 46.19 256 VAL B N 1
ATOM 4032 C CA . VAL B 1 256 ? 5.906 1.428 19.984 1 46.19 256 VAL B CA 1
ATOM 4033 C C . VAL B 1 256 ? 6.613 2.625 20.625 1 46.19 256 VAL B C 1
ATOM 4035 O O . VAL B 1 256 ? 7.773 2.525 21.016 1 46.19 256 VAL B O 1
ATOM 4038 N N . PRO B 1 257 ? 5.957 3.742 20.406 1 42.16 257 PRO B N 1
ATOM 4039 C CA . PRO B 1 257 ? 6.59 4.844 21.141 1 42.16 257 PRO B CA 1
ATOM 4040 C C . PRO B 1 257 ? 6.883 4.492 22.594 1 42.16 257 PRO B C 1
ATOM 4042 O O . PRO B 1 257 ? 6.207 3.645 23.188 1 42.16 257 PRO B O 1
#

Int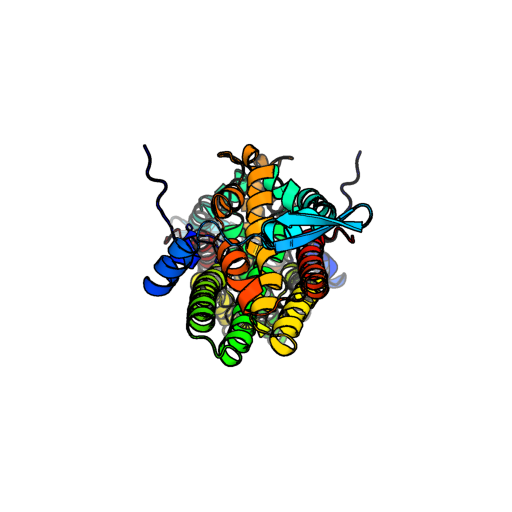erPro domains:
  IPR004305 Thiaminase-2/PQQC [PF03070] (74-213)
  IPR016084 Haem oxygenase-like, multi-helical [G3DSA:1.20.910.10] (33-256)
  IPR016084 Haem oxygenase-like, multi-helical [SSF48613] (53-253)
  IPR050967 Thiamine Salvage Pathway TenA [PTHR43198] (46-254)

Organism: Acanthaster planci (NCBI:txid133434)

Foldseek 3Di:
DPPPPPPLLLLQDLLFQVLLVVQFDPVLVVVLVVCPPFFWDFDADPPRHTDTHQLLVVLCVLQVVLLVLLLPACLLVCLLQLNPDVQLVLLLLLLVLLLLVLVLVLLVLLLVLDPDPSLNSSSVSSNVSSVVSSVSSCVVSVPPDSVPDDHDPLSVVLSVLLSCCSNPHHSLLSLLLCLCSHPSLQVSLVVSVNSQDPSRPSNSSSVSNHPGHDDSSSVSRRCVVVVVPDSVSSSVSNNSSSNSSSSSSNVSVVNPD/DPPPPPPLLLLQDLLFQVLLVVQFDPVLVVVLVVCPPFFWDFDADPPRHTDTHQLLVVLVVLQVVLLVLLLPACLLVCLLQLNPDVQLVLLLLLLVLLLLVLVLVLLVLLLVLDPDPSLNSSSVSSNVSSVVSSVSSCVVSVPPDSVPDDHDPLSVVLSVLLSCCSNPHHSLLSLLLCVCSRPSLQVSLVVSVNSQDPSRPSNSSSVSNHPRDQVSSSVCRRCVVVVVPDSVSSSVSNNSSSNSSSSSSNVSVVNPD

Radius of gyration: 27.45 Å; Cα contacts (8 Å, |Δi|>4): 786; chains: 2; bounding box: 48×85×69 Å

Solvent-accessible surface area (backbone atoms only — not comparable to full-atom values): 26094 Å² total; per-residue (Å²): 132,82,74,71,75,79,51,91,73,75,60,53,40,50,44,17,36,69,33,38,54,73,49,45,52,67,68,54,54,50,52,54,56,66,38,58,79,52,57,60,34,83,38,81,48,78,94,82,37,70,44,76,35,42,52,51,57,53,48,49,65,73,36,49,67,41,53,50,52,37,52,67,20,66,48,50,46,15,42,29,70,30,58,42,46,40,62,34,54,31,32,40,46,55,41,48,40,43,47,38,46,50,45,28,52,29,37,47,48,19,33,73,68,39,85,48,68,67,58,27,49,53,35,48,15,48,30,51,23,26,48,56,37,27,54,52,42,25,61,57,56,27,46,65,33,68,86,17,45,44,60,52,70,45,53,46,50,36,51,48,51,51,38,47,37,20,74,72,43,62,46,70,54,33,54,48,36,49,39,44,62,19,48,49,43,21,50,47,20,60,75,37,48,85,28,54,47,94,76,19,53,38,26,60,64,36,58,49,27,46,90,15,48,53,60,67,42,47,49,48,23,54,39,36,73,80,69,64,65,52,64,69,60,51,45,52,43,33,44,52,34,35,47,28,53,29,43,34,46,28,53,34,65,71,46,77,126,133,82,75,71,75,80,49,90,73,75,62,53,42,50,46,16,34,68,33,38,54,74,49,44,53,67,68,56,54,49,51,53,55,68,39,58,78,50,56,62,34,84,38,81,47,78,94,83,37,70,45,76,34,42,51,51,56,52,49,51,64,72,37,47,68,42,52,50,52,36,50,67,20,67,46,49,45,16,41,29,71,31,57,42,47,41,61,34,53,32,32,40,47,55,40,48,38,42,46,38,47,51,44,30,54,29,36,48,49,19,33,73,69,41,84,48,68,65,59,27,48,54,36,49,14,48,30,52,24,27,47,53,38,28,55,51,41,26,61,58,56,28,45,66,33,67,85,16,44,45,61,52,70,45,54,46,51,35,50,49,50,50,37,47,37,22,74,74,43,62,48,70,52,32,53,47,36,50,38,44,62,25,57,49,43,23,51,46,19,59,74,37,48,84,31,56,48,95,77,19,52,37,27,61,62,36,58,49,28,43,83,25,57,58,56,69,46,46,51,48,22,54,40,35,71,82,70,63,65,53,65,68,59,51,44,52,43,35,44,51,35,36,47,29,51,28,44,35,45,28,52,36,67,71,44,76,126

=== Feature glossary ===
Reading guide. The protein is described through the following features:

Foldseek 3Di. A 3Di character summarizes, for each residue, the relative orientation of the Cα frame of its nearest spatial neighbor. Because it encodes fold topology rather than chemistry, 3Di alignments detect remote structural similarity that sequence alignment misses.

Contact-map, Ramachandran, and PAE plots. Plot images: a contact map (which residues are close in 3D, as an N×N binary image), a Ramachandran scatter (backbone torsion angles, revealing secondary-structure composition at a glance), and — for AlphaFold structures — a PAE heatmap (pairwise prediction confidence).

Radius of gyration, Cα contacts, bounding box. Radius of gyration (Rg) is the root-mean-square distance of Cα atoms from their centroid — a single number for overall size and compactness. A globular domain of N residues has Rg ≈ 2.2·N^0.38 Å; an extended or disordered chain has a much larger Rg. The Cα contact count is the number of residue pairs whose Cα atoms are within 8 Å and are more than four positions apart in sequence — a standard proxy for tertiary packing density. The bounding box is the smallest axis-aligned box enclosing all Cα atoms.

Secondary structure (8-state, DSSP). Eight-state secondary structure (DSSP): H is the canonical α-helix, G the tighter 3₁₀-helix, I the wider π-helix; E/B are β-structure, T and S are turns and bends, and '-' is everything else. DSSP derives these from the pattern of main-chain N–H···O=C hydrogen bonds, not from the sequence.

B-factor. B-factor (Debye–Waller factor) reflects atomic displacement in the crystal lattice. It is an experimental observable (units Å²), not a prediction; low values mean the atom is pinned down, high values mean it moves or is heterogeneous across the crystal.

pLDDT. pLDDT is the predicted lDDT-Cα score: AlphaFold's confidence that the local environment of each residue (all inter-atomic distances withi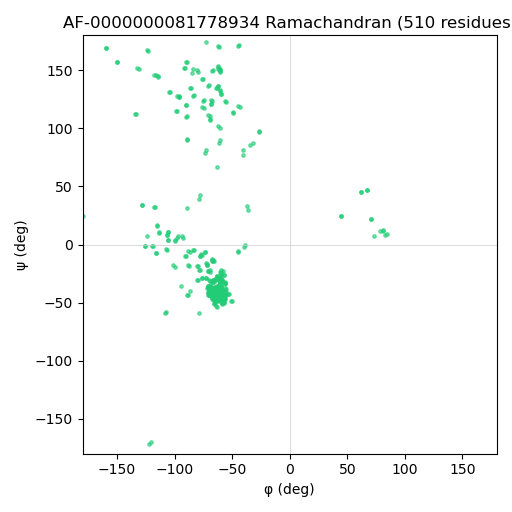n 15 Å) is correctly placed. It is a per-residue number between 0 and 100, with higher meaning more reliable.

Nearest PDB structures. Nearest PDB neighbors are the top structural matches found by Foldseek when searching this structure against the entire Protein Data Bank. Each hit reports a TM-score (0 to 1; >0.5 almost always implies the same fold) and an E-value. These are *structural* homologs — they may share no detectable sequence similarity.

Solvent-accessible surface area. Accessible surface area quantifies burial. A residue with SASA near zero is packed into the hydrophobic core; one with SASA >100 Å² sits on the surface. Computed here via the Shrake–Rupley numerical algorithm with a 1.4 Å probe.

Rendered structure images. Structure images are PyMOL renders from six orthogonal camera directions. Cartoon representation draws helices as coils and strands as arrows; sticks shows the backbone as bonds; surface shows the solvent-excluded envelope. Rainbow coloring maps sequence position to hue (blue→red, N→C); chain coloring assigns a distinct color per polypeptide.

Backbone torsions (φ/ψ). φ (phi) and ψ (psi) are the two rotatable backbone dihedrals per residue: φ is the C(i-1)–N–Cα–C torsion, ψ is the N–Cα–C–N(i+1) torsion, both in degrees on (−180°, 180°]. α-helical residues cluster near (−60°, −45°); β-strand residues near (−120°, +130°). A Ramachandran plot is simply a scatter of (φ, ψ) for every residue.

Predicted aligned error. Predicted Aligned Error (PAE) is an AlphaFold confidence matrix: entry (i, j) is the expected error in the position of residue j, in ångströms, when the prediction is superimposed on the true structure at residue i. Low PAE within a block of residues means that block is internally rigid and well-predicted; high PAE between two blocks means their relative placement is uncertain even if each block individually is confident.

mmCIF coordinates. Structure coordinates are given as an mmCIF _atom_site loop: one row per atom with element, residue name, chain id, sequence number, and x/y/z position in Å. Only the four main-chain atoms per residue are included here; side chains are omitted to keep the record compact.

InterPro / GO / CATH / organism. Database cross-references. InterPro integrates a dozen domain/family signature databases into unified entries with residue-range hits. GO terms attach function/process/location labels with evidence codes. CATH codes position the fold in a four-level structural taxonomy. Organism is the NCBI-taxonomy species name.

Secondary structure (3-state, P-SEA). SS3 is a coarse helix/strand/coil call (letters a/b/c) made by the P-SEA algorithm from inter-Cα distances and dihedrals. It is less detailed than DSSP but needs only Cα positions.

Sequence. Sequence gives the chain of amino acids in standard one-letter code (A=alanine, C=cysteine, …, Y=tyrosine), read N→C. It is the only feature that is directly encoded by the gene; all structural features are derived from the folded form of this sequence.